Protein AF-A0A521ZJ51-F1 (afdb_monomer_lite)

Structure (mmCIF, N/CA/C/O backbone):
data_AF-A0A521ZJ51-F1
#
_entry.id   AF-A0A521ZJ51-F1
#
loop_
_atom_site.group_PDB
_atom_site.id
_atom_site.type_symbol
_atom_site.label_atom_id
_atom_site.label_alt_id
_atom_site.label_comp_id
_atom_site.label_asym_id
_atom_site.label_entity_id
_atom_site.label_seq_id
_atom_site.pdbx_PDB_ins_code
_atom_site.Cartn_x
_atom_site.Cartn_y
_atom_site.Cartn_z
_atom_site.occupancy
_atom_site.B_iso_or_equiv
_atom_site.auth_seq_id
_atom_site.auth_comp_id
_atom_site.auth_asym_id
_atom_site.auth_atom_id
_atom_site.pdbx_PDB_model_num
ATOM 1 N N . MET A 1 1 ? -13.707 1.791 -11.526 1.00 89.19 1 MET A N 1
ATOM 2 C CA . MET A 1 1 ? -14.368 0.833 -10.618 1.00 89.19 1 MET A CA 1
ATOM 3 C C . MET A 1 1 ? -15.426 1.590 -9.835 1.00 89.19 1 MET A C 1
ATOM 5 O O . MET A 1 1 ? -15.227 2.767 -9.564 1.00 89.19 1 MET A O 1
ATOM 9 N N . ARG A 1 2 ? -16.533 0.935 -9.500 1.00 91.00 2 ARG A N 1
ATOM 10 C CA . ARG A 1 2 ? -17.535 1.429 -8.552 1.00 91.00 2 ARG A CA 1
ATOM 11 C C . ARG A 1 2 ? -17.730 0.320 -7.527 1.00 91.00 2 ARG A C 1
ATOM 13 O O . ARG A 1 2 ? -17.749 -0.844 -7.930 1.00 91.00 2 ARG A O 1
ATOM 20 N N . PHE A 1 3 ? -17.776 0.650 -6.247 1.00 92.56 3 PHE A N 1
ATOM 21 C CA . PHE A 1 3 ? -18.054 -0.318 -5.192 1.00 92.56 3 PHE A CA 1
ATOM 22 C C . PHE A 1 3 ? -18.809 0.363 -4.059 1.00 92.56 3 PHE A C 1
ATOM 24 O O . PHE A 1 3 ? -18.483 1.485 -3.683 1.00 92.56 3 PHE A O 1
ATOM 31 N N . GLU A 1 4 ? -19.809 -0.327 -3.532 1.00 95.06 4 GLU A N 1
ATOM 32 C CA . GLU A 1 4 ? -20.567 0.126 -2.375 1.00 95.06 4 GLU A CA 1
ATOM 33 C C . GLU A 1 4 ? -19.947 -0.449 -1.099 1.00 95.06 4 GLU A C 1
ATOM 35 O O . GLU A 1 4 ? -19.496 -1.599 -1.071 1.00 95.06 4 GLU A O 1
ATOM 40 N N . ILE A 1 5 ? -19.926 0.356 -0.043 1.00 94.00 5 ILE A N 1
ATOM 41 C CA . ILE A 1 5 ? -19.709 -0.086 1.331 1.00 94.00 5 ILE A CA 1
ATOM 42 C C . ILE A 1 5 ? -20.966 0.302 2.095 1.00 94.00 5 ILE A C 1
ATOM 44 O O . ILE A 1 5 ? -21.367 1.465 2.070 1.00 94.00 5 ILE A O 1
ATOM 48 N N . SER A 1 6 ? -21.587 -0.664 2.761 1.00 92.62 6 SER A N 1
ATOM 49 C CA . SER A 1 6 ? -22.772 -0.450 3.581 1.00 92.62 6 SER A CA 1
ATOM 50 C C . SER A 1 6 ? -22.591 -1.088 4.951 1.00 92.62 6 SER A C 1
ATOM 52 O O . SER A 1 6 ? -22.003 -2.162 5.060 1.00 92.62 6 SER A O 1
ATOM 54 N N . GLU A 1 7 ? -23.064 -0.406 5.993 1.00 91.31 7 GLU A N 1
ATOM 55 C CA . GLU A 1 7 ? -22.911 -0.837 7.384 1.00 91.31 7 GLU A CA 1
ATOM 56 C C . GLU A 1 7 ? -24.208 -0.587 8.165 1.00 91.31 7 GLU A C 1
ATOM 58 O O . GLU A 1 7 ? -24.830 0.471 8.034 1.00 91.31 7 GLU A O 1
ATOM 63 N N . ARG A 1 8 ? -24.650 -1.573 8.957 1.00 88.56 8 ARG A N 1
ATOM 64 C CA . ARG A 1 8 ? -25.914 -1.516 9.713 1.00 88.56 8 ARG A CA 1
ATOM 65 C C . ARG A 1 8 ? -25.653 -0.974 11.119 1.00 88.56 8 ARG A C 1
ATOM 67 O O . ARG A 1 8 ? -24.832 -1.517 11.850 1.00 88.56 8 ARG A O 1
ATOM 74 N N . VAL A 1 9 ? -26.418 0.039 11.518 1.00 86.44 9 VAL A N 1
ATOM 75 C CA . VAL A 1 9 ? -26.369 0.657 12.850 1.00 86.44 9 VAL A CA 1
ATOM 76 C C . VAL A 1 9 ? -27.727 0.509 13.530 1.00 86.44 9 VAL A C 1
ATOM 78 O O . VAL A 1 9 ? -28.724 1.087 13.094 1.00 86.44 9 VAL A O 1
ATOM 81 N N . THR A 1 10 ? -27.771 -0.266 14.613 1.00 84.62 10 THR A N 1
ATOM 82 C CA . THR A 1 10 ? -28.973 -0.457 15.439 1.00 84.62 10 THR A CA 1
ATOM 83 C C . THR A 1 10 ? -29.124 0.741 16.376 1.00 84.62 10 THR A C 1
ATOM 85 O O . THR A 1 10 ? -28.522 0.777 17.448 1.00 84.62 10 THR A O 1
ATOM 88 N N . THR A 1 11 ? -29.881 1.760 15.963 1.00 80.00 11 THR A N 1
ATOM 89 C CA . THR A 1 11 ? -30.046 3.005 16.731 1.00 80.00 11 THR A CA 1
ATOM 90 C C . THR A 1 11 ? -31.441 3.609 16.597 1.00 80.00 11 THR A C 1
ATOM 92 O O . THR A 1 11 ? -32.120 3.404 15.592 1.00 80.00 11 THR A O 1
ATOM 95 N N . SER A 1 12 ? -31.839 4.398 17.599 1.00 77.19 12 SER A N 1
ATOM 96 C CA . SER A 1 12 ? -33.038 5.248 17.583 1.00 77.19 12 SER A CA 1
ATOM 97 C C . SER A 1 12 ? -32.728 6.722 17.270 1.00 77.19 12 SER A C 1
ATOM 99 O O . SER A 1 12 ? -33.566 7.591 17.510 1.00 77.19 12 SER A O 1
ATOM 101 N N . ARG A 1 13 ? -31.502 7.024 16.825 1.00 80.56 13 ARG A N 1
ATOM 102 C CA . ARG A 1 13 ? -31.066 8.360 16.387 1.00 80.56 13 ARG A CA 1
ATOM 103 C C . ARG A 1 13 ? -31.552 8.659 14.970 1.00 80.56 13 ARG A C 1
ATOM 105 O O . ARG A 1 13 ? -31.844 7.745 14.205 1.00 80.56 13 ARG A O 1
ATOM 112 N N . SER A 1 14 ? -31.642 9.942 14.635 1.00 85.56 14 SER A N 1
ATOM 113 C CA . SER A 1 14 ? -32.129 10.404 13.335 1.00 85.56 14 SER A CA 1
ATOM 114 C C . SER A 1 14 ? -31.057 10.360 12.242 1.00 85.56 14 SER A C 1
ATOM 116 O O . SER A 1 14 ? -29.867 10.564 12.497 1.00 85.56 14 SER A O 1
ATOM 118 N N . ASP A 1 15 ? -31.503 10.205 10.995 1.00 86.75 15 ASP A N 1
ATOM 119 C CA . ASP A 1 15 ? -30.671 10.181 9.785 1.00 86.75 15 ASP A CA 1
ATOM 120 C C . ASP A 1 15 ? -29.787 11.434 9.686 1.00 86.75 15 ASP A C 1
ATOM 122 O O . ASP A 1 15 ? -28.648 11.373 9.231 1.00 86.75 15 ASP A O 1
ATOM 126 N N . LYS A 1 16 ? -30.290 12.581 10.168 1.00 87.56 16 LYS A N 1
ATOM 127 C CA . LYS A 1 16 ? -29.569 13.860 10.184 1.00 87.56 16 LYS A CA 1
ATOM 128 C C . LYS A 1 16 ? -28.440 13.894 11.221 1.00 87.56 16 LYS A C 1
ATOM 130 O O . LYS A 1 16 ? -27.394 14.469 10.933 1.00 87.56 16 LYS A O 1
ATOM 135 N N . GLU A 1 17 ? -28.627 13.293 12.398 1.00 88.12 17 GLU A N 1
ATOM 136 C CA . GLU A 1 17 ? -27.554 13.151 13.396 1.00 88.12 17 GLU A CA 1
ATOM 137 C C . GLU A 1 17 ? -26.464 12.202 12.877 1.00 88.12 17 GLU A C 1
ATOM 139 O O . GLU A 1 17 ? -25.283 12.548 12.915 1.00 88.12 17 GLU A O 1
ATOM 144 N N . LEU A 1 18 ? -26.856 11.048 12.321 1.00 90.12 18 LEU A N 1
ATOM 145 C CA . LEU A 1 18 ? -25.925 10.070 11.748 1.00 90.12 18 LEU A CA 1
ATOM 146 C C . LEU A 1 18 ? -25.156 10.621 10.539 1.00 90.12 18 LEU A C 1
ATOM 148 O O . LEU A 1 18 ? -23.943 10.429 10.450 1.00 90.12 18 LEU A O 1
ATOM 152 N N . LEU A 1 19 ? -25.822 11.340 9.628 1.00 91.62 19 LEU A N 1
ATOM 153 C CA . LEU A 1 19 ? -25.171 11.965 8.474 1.00 91.62 19 LEU A CA 1
ATOM 154 C C . LEU A 1 19 ? -24.190 13.069 8.902 1.00 91.62 19 LEU A C 1
ATOM 156 O O . LEU A 1 19 ? -23.110 13.172 8.325 1.00 91.62 19 LEU A O 1
ATOM 160 N N . ALA A 1 20 ? -24.521 13.856 9.932 1.00 91.69 20 ALA A N 1
ATOM 161 C CA . ALA A 1 20 ? -23.621 14.874 10.477 1.00 91.69 20 ALA A CA 1
ATOM 162 C C . ALA A 1 20 ? -22.395 14.254 11.175 1.00 91.69 20 ALA A C 1
ATOM 164 O O . ALA A 1 20 ? -21.270 14.706 10.954 1.00 91.69 20 ALA A O 1
ATOM 165 N N . ALA A 1 21 ? -22.588 13.185 11.958 1.00 91.38 21 ALA A N 1
ATOM 166 C CA . ALA A 1 21 ? -21.492 12.434 12.571 1.00 91.38 21 ALA A CA 1
ATOM 167 C C . ALA A 1 21 ? -20.578 11.806 11.504 1.00 91.38 21 ALA A C 1
ATOM 169 O O . ALA A 1 21 ? -19.354 11.936 11.575 1.00 91.38 21 ALA A O 1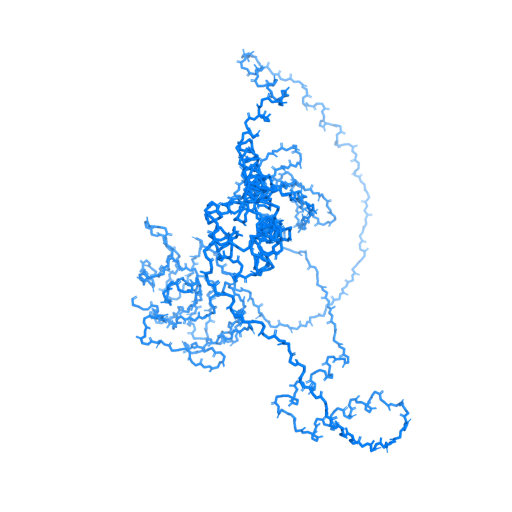
ATOM 170 N N . LEU A 1 22 ? -21.161 11.210 10.456 1.00 93.94 22 LEU A N 1
ATOM 171 C CA . LEU A 1 22 ? -20.422 10.730 9.289 1.00 93.94 22 LEU A CA 1
ATOM 172 C C . LEU A 1 22 ? -19.633 11.856 8.616 1.00 93.94 22 LEU A C 1
ATOM 174 O O . LEU A 1 22 ? -18.434 11.692 8.398 1.00 93.94 22 LEU A O 1
ATOM 178 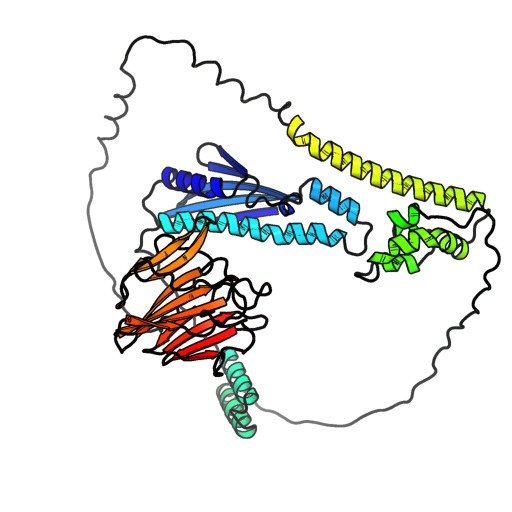N N . GLN A 1 23 ? -20.254 13.005 8.342 1.00 94.31 23 GLN A N 1
ATOM 179 C CA . GLN A 1 23 ? -19.578 14.142 7.713 1.00 94.31 23 GLN A CA 1
ATOM 180 C C . GLN A 1 23 ? -18.359 14.590 8.539 1.00 94.31 23 GLN A C 1
ATOM 182 O O . GLN A 1 23 ? -17.272 14.758 7.984 1.00 94.31 23 GLN A O 1
ATOM 187 N N . ALA A 1 24 ? -18.501 14.675 9.865 1.00 92.31 24 ALA A N 1
ATOM 188 C CA . ALA A 1 24 ? -17.418 15.026 10.781 1.00 92.31 24 ALA A CA 1
ATOM 189 C C . ALA A 1 24 ? -16.298 13.966 10.866 1.00 92.31 24 ALA A C 1
ATOM 191 O O . ALA A 1 24 ? -15.143 14.319 11.107 1.00 92.31 24 ALA A O 1
ATOM 192 N N . GLN A 1 25 ? -16.584 12.672 10.660 1.00 93.75 25 GLN A N 1
ATOM 193 C CA . GLN A 1 25 ? -15.531 11.649 10.547 1.00 93.75 25 GLN A CA 1
ATOM 194 C C . GLN A 1 25 ? -14.840 11.687 9.175 1.00 93.75 25 GLN A C 1
ATOM 196 O O . GLN A 1 25 ? -13.620 11.547 9.109 1.00 93.75 25 GLN A O 1
ATOM 201 N N . PHE A 1 26 ? -15.584 11.906 8.087 1.00 94.69 26 PHE A N 1
ATOM 202 C CA . PHE A 1 26 ? -15.034 11.978 6.729 1.00 94.69 26 PHE A CA 1
ATOM 203 C C . PHE A 1 26 ? -14.160 13.223 6.510 1.00 94.69 26 PHE A C 1
ATOM 205 O O . PHE A 1 26 ? -13.130 13.126 5.848 1.00 94.69 26 PHE A O 1
ATOM 212 N N . GLN A 1 27 ? -14.488 14.362 7.133 1.00 94.75 27 GLN A N 1
ATOM 213 C CA . GLN A 1 27 ? -13.670 15.589 7.109 1.00 94.75 27 GLN A CA 1
ATOM 214 C C . GLN A 1 27 ? -12.248 15.410 7.674 1.00 94.75 27 GLN A C 1
ATOM 216 O O . GLN A 1 27 ? -11.383 16.242 7.414 1.00 94.75 27 GLN A O 1
ATOM 221 N N . LYS A 1 28 ? -11.985 14.334 8.429 1.00 91.88 28 LYS A N 1
ATOM 222 C CA . LYS A 1 28 ? -10.656 14.017 8.980 1.00 91.88 28 LYS A CA 1
ATOM 223 C C . LYS A 1 28 ? -9.761 13.252 8.000 1.00 91.88 28 LYS A C 1
ATOM 225 O O . LYS A 1 28 ? -8.554 13.215 8.209 1.00 91.88 28 LYS A O 1
ATOM 230 N N . VAL A 1 29 ? -10.345 12.614 6.980 1.00 90.69 29 VAL A N 1
ATOM 231 C CA . VAL A 1 29 ? -9.653 11.667 6.080 1.00 90.69 29 VAL A CA 1
ATOM 232 C C . VAL A 1 29 ? -9.800 12.002 4.593 1.00 90.69 29 VAL A C 1
ATOM 234 O O . VAL A 1 29 ? -8.996 11.538 3.789 1.00 90.69 29 VAL A O 1
ATOM 237 N N . ALA A 1 30 ? -10.800 12.794 4.199 1.00 91.62 30 ALA A N 1
ATOM 238 C CA . ALA A 1 30 ? -11.015 13.245 2.824 1.00 91.62 30 ALA A CA 1
ATOM 239 C C . ALA A 1 30 ? -10.546 14.692 2.618 1.00 91.62 30 ALA A C 1
ATOM 241 O O . ALA A 1 30 ? -10.619 15.520 3.524 1.00 91.62 30 ALA A O 1
ATOM 242 N N . ARG A 1 31 ? -10.091 15.014 1.401 1.00 90.31 31 ARG A N 1
ATOM 243 C CA . ARG A 1 31 ? -9.578 16.349 1.058 1.00 90.31 31 ARG A CA 1
ATOM 244 C C . ARG A 1 31 ? -10.679 17.393 0.825 1.00 90.31 31 ARG A C 1
ATOM 246 O O . ARG A 1 31 ? -10.440 18.572 1.072 1.00 90.31 31 ARG A O 1
ATOM 253 N N . SER A 1 32 ? -11.848 16.981 0.337 1.00 91.75 32 SER A N 1
ATOM 254 C CA . SER A 1 32 ? -13.081 17.785 0.365 1.00 91.75 32 SER A CA 1
ATOM 255 C C . SER A 1 32 ? -14.246 16.925 0.843 1.00 91.75 32 SER A C 1
ATOM 257 O O . SER A 1 32 ? -14.231 15.702 0.664 1.00 91.75 32 SER A O 1
ATOM 259 N N . VAL A 1 33 ? -15.232 17.565 1.474 1.00 93.88 33 VAL A N 1
ATOM 260 C CA . VAL A 1 33 ? -16.474 16.932 1.926 1.00 93.88 33 VAL A CA 1
ATOM 261 C C . VAL A 1 33 ? -17.621 17.910 1.701 1.00 93.88 33 VAL A C 1
ATOM 263 O O . VAL A 1 33 ? -17.856 18.808 2.509 1.00 93.88 33 VAL A O 1
ATOM 266 N N . ASP A 1 34 ? -18.308 17.722 0.583 1.00 91.00 34 ASP A N 1
ATOM 267 C CA . ASP A 1 34 ? -19.233 18.683 -0.009 1.00 91.00 34 ASP A CA 1
ATOM 268 C C . ASP A 1 34 ? -20.684 18.198 0.208 1.00 91.00 34 ASP A C 1
ATOM 270 O O . ASP A 1 34 ? -21.031 17.075 -0.165 1.00 91.00 34 ASP A O 1
ATOM 274 N N . THR A 1 35 ? -21.536 18.987 0.877 1.00 90.50 35 THR A N 1
ATOM 275 C CA . THR A 1 35 ? -22.903 18.558 1.248 1.00 90.50 35 THR A CA 1
ATOM 276 C C . THR A 1 35 ? -23.888 18.725 0.087 1.00 90.50 35 THR A C 1
ATOM 278 O O . THR A 1 35 ? -24.101 19.830 -0.400 1.00 90.50 35 THR A O 1
ATOM 281 N N . GLU A 1 36 ? -24.577 17.647 -0.290 1.00 87.25 36 GLU A N 1
ATOM 282 C CA . GLU A 1 36 ? -25.593 17.602 -1.351 1.00 87.25 36 GLU A CA 1
ATOM 283 C C . GLU A 1 36 ? -26.985 17.280 -0.755 1.00 87.25 36 GLU A C 1
ATOM 285 O O . GLU A 1 36 ? -27.613 16.262 -1.057 1.00 87.25 36 GLU A O 1
ATOM 290 N N . GLY A 1 37 ? -27.485 18.125 0.151 1.00 82.56 37 GLY A N 1
ATOM 291 C CA . GLY A 1 37 ? -28.788 17.925 0.802 1.00 82.56 37 GLY A CA 1
ATOM 292 C C . GLY A 1 37 ? -28.775 16.810 1.858 1.00 82.56 37 GLY A C 1
ATOM 293 O O . GLY A 1 37 ? -28.241 17.005 2.945 1.00 82.56 37 GLY A O 1
ATOM 294 N N . GLN A 1 38 ? -29.391 15.655 1.568 1.00 86.12 38 GLN A N 1
ATOM 295 C CA . GLN A 1 38 ? -29.453 14.486 2.477 1.00 86.12 38 GLN A CA 1
ATOM 296 C C . GLN A 1 38 ? -28.302 13.478 2.276 1.00 86.12 38 GLN A C 1
ATOM 298 O O . GLN A 1 38 ? -28.344 12.353 2.773 1.00 86.12 38 GLN A O 1
ATOM 303 N N . ARG A 1 39 ? -27.265 13.871 1.536 1.00 92.06 39 ARG A N 1
ATOM 304 C CA . ARG A 1 39 ? -26.033 13.105 1.319 1.00 92.06 39 ARG A CA 1
ATOM 305 C C . ARG A 1 39 ? -24.844 14.062 1.306 1.00 92.06 39 ARG A C 1
ATOM 307 O O . ARG A 1 39 ? -25.030 15.269 1.158 1.00 92.06 39 ARG A O 1
ATOM 314 N N . PHE A 1 40 ? -23.628 13.545 1.405 1.00 94.81 40 PHE A N 1
ATOM 315 C CA . PHE A 1 40 ? -22.422 14.327 1.131 1.00 94.81 40 PHE A CA 1
ATOM 316 C C . PHE A 1 40 ? -21.465 13.565 0.220 1.00 94.81 40 PHE A C 1
ATOM 318 O O . PHE A 1 40 ? -21.451 12.334 0.180 1.00 94.81 40 PHE A O 1
ATOM 325 N N . LYS A 1 41 ? -20.652 14.313 -0.516 1.00 95.94 41 LYS A N 1
ATOM 326 C CA . LYS A 1 41 ? -19.616 13.800 -1.400 1.00 95.94 41 LYS A CA 1
ATOM 327 C C . LYS A 1 41 ? -18.253 14.024 -0.756 1.00 95.94 41 LYS A C 1
ATOM 329 O O . LYS A 1 41 ? -17.817 15.159 -0.611 1.00 95.94 41 LYS A O 1
ATOM 334 N N . ALA A 1 42 ? -17.570 12.948 -0.387 1.00 94.38 42 ALA A N 1
ATOM 335 C CA . ALA A 1 42 ? -16.197 13.000 0.099 1.00 94.38 42 ALA A CA 1
ATOM 336 C C . ALA A 1 42 ? -15.217 12.653 -1.030 1.00 94.38 42 ALA A C 1
ATOM 338 O O . ALA A 1 42 ? -15.373 11.621 -1.686 1.00 94.38 42 ALA A O 1
ATOM 339 N N . SER A 1 43 ? -14.205 13.492 -1.256 1.00 92.06 43 SER A N 1
ATOM 340 C CA . SER A 1 43 ? -13.268 13.344 -2.381 1.00 92.06 43 SER A CA 1
ATOM 341 C C . SER A 1 43 ? -11.815 13.235 -1.914 1.00 92.06 43 SER A C 1
ATOM 343 O O . SER A 1 43 ? -11.380 13.991 -1.044 1.00 92.06 43 SER A O 1
ATOM 345 N N . ALA A 1 44 ? -11.050 12.336 -2.543 1.00 89.25 44 ALA A N 1
ATOM 346 C CA . ALA A 1 44 ? -9.654 12.029 -2.212 1.00 89.25 44 ALA A CA 1
ATOM 347 C C . ALA A 1 44 ? -9.464 11.685 -0.719 1.00 89.25 44 ALA A C 1
ATOM 349 O O . ALA A 1 44 ? -8.857 12.434 0.049 1.00 89.25 44 ALA A O 1
ATOM 350 N N . LEU A 1 45 ? -10.017 10.536 -0.339 1.00 88.94 45 LEU A N 1
ATOM 351 C CA . LEU A 1 45 ? -9.870 9.867 0.955 1.00 88.94 45 LEU A CA 1
ATOM 352 C C . LEU A 1 45 ? -8.432 9.364 1.109 1.00 88.94 45 LEU A C 1
ATOM 354 O O . LEU A 1 45 ? -7.898 8.812 0.152 1.00 88.94 45 LEU A O 1
ATOM 358 N N . GLU A 1 46 ? -7.805 9.519 2.276 1.00 87.25 46 GLU A N 1
ATOM 359 C CA . GLU A 1 46 ? -6.417 9.106 2.563 1.00 87.25 46 GLU A CA 1
ATOM 360 C C . GLU A 1 46 ? -5.435 9.525 1.446 1.00 87.25 46 GLU A C 1
ATOM 362 O O . GLU A 1 46 ? -4.773 8.714 0.776 1.00 87.25 46 GLU A O 1
ATOM 367 N N . ALA A 1 47 ? -5.424 10.831 1.165 1.00 79.56 47 ALA A N 1
ATOM 368 C CA . ALA A 1 47 ? -4.662 11.444 0.083 1.00 79.56 47 ALA A CA 1
ATOM 369 C C . ALA A 1 47 ? -3.178 11.635 0.450 1.00 79.56 47 ALA A C 1
ATOM 371 O O . ALA A 1 47 ? -2.781 12.655 1.008 1.00 79.56 47 ALA A O 1
ATOM 372 N N . SER A 1 48 ? -2.340 10.670 0.069 1.00 77.12 48 SER A N 1
ATOM 373 C CA . SER A 1 48 ? -0.878 10.731 0.200 1.00 77.12 48 SER A CA 1
ATOM 374 C C . SER A 1 48 ? -0.195 11.095 -1.127 1.00 77.12 48 SER A C 1
ATOM 376 O O . SER A 1 48 ? -0.840 11.185 -2.175 1.00 77.12 48 SER A O 1
ATOM 378 N N . PHE A 1 49 ? 1.139 11.216 -1.121 1.00 61.88 49 PHE A N 1
ATOM 379 C CA . PHE A 1 49 ? 1.950 11.308 -2.347 1.00 61.88 49 PHE A CA 1
ATOM 380 C C . PHE A 1 49 ? 1.653 10.165 -3.340 1.00 61.88 49 PHE A C 1
ATOM 382 O O . PHE A 1 49 ? 1.638 10.376 -4.553 1.00 61.88 49 PHE A O 1
ATOM 389 N N . GLY A 1 50 ? 1.346 8.964 -2.833 1.00 64.19 50 GLY A N 1
ATOM 390 C CA . GLY A 1 50 ? 0.978 7.815 -3.658 1.00 64.19 50 GLY A CA 1
ATOM 391 C C . GLY A 1 50 ? -0.376 7.961 -4.359 1.00 64.19 50 GLY A C 1
ATOM 392 O O . GLY A 1 50 ? -0.555 7.445 -5.466 1.00 64.19 50 GLY A O 1
ATOM 393 N N . SER A 1 51 ? -1.314 8.703 -3.761 1.00 79.25 51 SER A N 1
ATOM 394 C CA . SER A 1 51 ? -2.690 8.858 -4.258 1.00 79.25 51 SER A CA 1
ATOM 395 C C . SER A 1 51 ? -2.783 9.618 -5.591 1.00 79.25 51 SER A C 1
ATOM 397 O O . SER A 1 51 ? -3.849 9.656 -6.199 1.00 79.25 51 SER A O 1
ATOM 399 N N . ILE A 1 52 ? -1.666 10.140 -6.117 1.00 83.12 52 ILE A N 1
ATOM 400 C CA . ILE A 1 52 ? -1.582 10.759 -7.449 1.00 83.12 52 ILE A CA 1
ATOM 401 C C . ILE A 1 52 ? -2.097 9.850 -8.582 1.00 83.12 52 ILE A C 1
ATOM 403 O O . ILE A 1 52 ? -2.594 10.363 -9.583 1.00 83.12 52 ILE A O 1
ATOM 407 N N . ASN A 1 53 ? -2.049 8.519 -8.434 1.00 84.81 53 ASN A N 1
ATOM 408 C CA . ASN A 1 53 ? -2.537 7.561 -9.440 1.00 84.81 53 ASN A CA 1
ATOM 409 C C . ASN A 1 53 ? -4.066 7.339 -9.435 1.00 84.81 53 ASN A C 1
ATOM 411 O O . ASN A 1 53 ? -4.583 6.667 -10.331 1.00 84.81 53 ASN A O 1
ATOM 415 N N . ARG A 1 54 ? -4.819 7.898 -8.482 1.00 91.62 54 ARG A N 1
ATOM 416 C CA . ARG A 1 54 ? -6.276 7.708 -8.393 1.00 91.62 54 ARG A CA 1
ATOM 417 C C . ARG A 1 54 ? -7.050 9.027 -8.386 1.00 91.62 54 ARG A C 1
ATOM 419 O O . ARG A 1 54 ? -6.516 10.089 -8.083 1.00 91.62 54 ARG A O 1
ATOM 426 N N . LYS A 1 55 ? -8.328 8.946 -8.748 1.00 91.69 55 LYS A N 1
ATOM 427 C CA . LYS A 1 55 ? -9.383 9.837 -8.262 1.00 91.69 55 LYS A CA 1
ATOM 428 C C . LYS A 1 55 ? -10.427 8.945 -7.596 1.00 91.69 55 LYS A C 1
ATOM 430 O O . LYS A 1 55 ? -10.908 7.996 -8.218 1.00 91.69 55 LYS A O 1
ATOM 435 N N . ASP A 1 56 ? -10.755 9.250 -6.354 1.00 94.00 56 ASP A N 1
ATOM 436 C CA . ASP A 1 56 ? -11.769 8.561 -5.568 1.00 94.00 56 ASP A CA 1
ATOM 437 C C . ASP A 1 56 ? -12.769 9.577 -5.011 1.00 94.00 56 ASP A C 1
ATOM 439 O O . ASP A 1 56 ? -12.395 10.646 -4.525 1.00 94.00 56 ASP A O 1
ATOM 443 N N . GLU A 1 57 ? -14.047 9.250 -5.174 1.00 94.12 57 GLU A N 1
ATOM 444 C CA . GLU A 1 57 ? -15.199 10.068 -4.804 1.00 94.12 57 GLU A CA 1
ATOM 445 C C . GLU A 1 57 ? -16.218 9.128 -4.147 1.00 94.12 57 GLU A C 1
ATOM 447 O O . GLU A 1 57 ? -16.731 8.225 -4.810 1.00 94.12 57 GLU A O 1
ATOM 452 N N . ALA A 1 58 ? -16.478 9.296 -2.850 1.00 95.62 58 ALA A N 1
ATOM 453 C CA . ALA A 1 58 ? -17.466 8.527 -2.099 1.00 95.62 58 ALA A CA 1
ATOM 454 C C . ALA A 1 58 ? -18.723 9.371 -1.875 1.00 95.62 58 ALA A C 1
ATOM 456 O O . ALA A 1 58 ? -18.665 10.420 -1.230 1.00 95.62 58 ALA A O 1
ATOM 457 N N . LEU A 1 59 ? -19.858 8.906 -2.396 1.00 95.88 59 LEU A N 1
ATOM 458 C CA . LEU A 1 59 ? -21.161 9.506 -2.139 1.00 95.88 59 LEU A CA 1
ATOM 459 C C . LEU A 1 59 ? -21.787 8.816 -0.925 1.00 95.88 59 LEU A C 1
ATOM 461 O O . LEU A 1 59 ? -22.187 7.654 -1.007 1.00 95.88 59 LEU A O 1
ATOM 465 N N . VAL A 1 60 ? -21.826 9.526 0.201 1.00 95.94 60 VAL A N 1
ATOM 466 C CA . VAL A 1 60 ? -22.222 8.996 1.508 1.00 95.94 60 VAL A CA 1
ATOM 467 C C . VAL A 1 60 ? -23.619 9.477 1.872 1.00 95.94 60 VAL A C 1
ATOM 469 O O . VAL A 1 60 ? -23.902 10.676 1.856 1.00 95.94 60 VAL A O 1
ATOM 472 N N . TYR A 1 61 ? -24.489 8.535 2.213 1.00 93.94 61 TYR A N 1
ATOM 473 C CA . TYR A 1 61 ? -25.867 8.779 2.616 1.00 93.94 61 TYR A CA 1
ATOM 474 C C . TYR A 1 61 ? -26.315 7.757 3.664 1.00 93.94 61 TYR A C 1
ATOM 476 O O . TYR A 1 61 ? -25.643 6.754 3.914 1.00 93.94 61 TYR A O 1
ATOM 484 N N . VAL A 1 62 ? -27.455 8.025 4.295 1.00 94.25 62 VAL A N 1
ATOM 485 C CA . VAL A 1 62 ? -28.077 7.131 5.276 1.00 94.25 62 VAL A CA 1
ATOM 486 C C . VAL A 1 62 ? -29.439 6.691 4.741 1.00 94.25 62 VAL A C 1
ATOM 488 O O . VAL A 1 62 ? -30.087 7.431 3.999 1.00 94.25 62 VAL A O 1
ATOM 491 N N . LYS A 1 63 ? -29.845 5.458 5.051 1.00 90.31 63 LYS A N 1
ATOM 492 C CA . LYS A 1 63 ? -31.117 4.874 4.615 1.00 90.31 63 LYS A CA 1
ATOM 493 C C . LYS A 1 63 ? -31.796 4.132 5.777 1.00 90.31 63 LYS A C 1
ATOM 495 O O . LYS A 1 63 ? -31.162 3.245 6.353 1.00 90.31 63 LYS A O 1
ATOM 500 N N . PRO A 1 64 ? -33.073 4.403 6.097 1.00 86.38 64 PRO A N 1
ATOM 501 C CA . PRO A 1 64 ? -33.794 3.663 7.130 1.00 86.38 64 PRO A CA 1
ATOM 502 C C . PRO A 1 64 ? -34.046 2.207 6.707 1.00 86.38 64 PRO A C 1
ATOM 504 O O . PRO A 1 64 ? -34.313 1.920 5.535 1.00 86.38 64 PRO A O 1
ATOM 507 N N . ILE A 1 65 ? -33.960 1.287 7.670 1.00 85.62 65 ILE A N 1
ATOM 508 C CA . ILE A 1 65 ? -34.158 -0.161 7.498 1.00 85.62 65 ILE A CA 1
ATOM 509 C C . ILE A 1 65 ? -34.814 -0.768 8.749 1.00 85.62 65 ILE A C 1
ATOM 511 O O . ILE A 1 65 ? -34.823 -0.171 9.823 1.00 85.62 65 ILE A O 1
ATOM 515 N N . GLU A 1 66 ? -35.353 -1.982 8.642 1.00 76.94 66 GLU A N 1
ATOM 516 C CA . GLU A 1 66 ? -35.947 -2.674 9.793 1.00 76.94 66 GLU A CA 1
ATOM 517 C C . GLU A 1 66 ? -34.920 -2.873 10.919 1.00 76.94 66 GLU A C 1
ATOM 519 O O . GLU A 1 66 ? -33.885 -3.521 10.728 1.00 76.94 66 GLU A O 1
ATOM 524 N N . GLY A 1 67 ? -35.207 -2.301 12.092 1.00 71.88 67 GLY A N 1
ATOM 525 C CA . GLY A 1 67 ? -34.358 -2.370 13.284 1.00 71.88 67 GLY A CA 1
ATOM 526 C C . GLY A 1 67 ? -33.182 -1.384 13.332 1.00 71.88 67 GLY A C 1
ATOM 527 O O . GLY A 1 67 ? -32.313 -1.556 14.182 1.00 71.88 67 GLY A O 1
ATOM 528 N N . GLY A 1 68 ? -33.105 -0.377 12.454 1.00 83.62 68 GLY A N 1
ATOM 529 C CA . GLY A 1 68 ? -32.062 0.651 12.548 1.00 83.62 68 GLY A CA 1
ATOM 530 C C . GLY A 1 68 ? -31.859 1.465 11.274 1.00 83.62 68 GLY A C 1
ATOM 531 O O . GLY A 1 68 ? -32.791 1.709 10.509 1.00 83.62 68 GLY A O 1
ATOM 532 N N . GLN A 1 69 ? -30.618 1.882 11.033 1.00 86.69 69 GLN A N 1
ATOM 533 C CA . GLN A 1 69 ? -30.234 2.638 9.842 1.00 86.69 69 GLN A CA 1
ATOM 534 C C . GLN A 1 69 ? -29.071 1.958 9.112 1.00 86.69 69 GLN A C 1
ATOM 536 O O . GLN A 1 69 ? -28.224 1.305 9.725 1.00 86.69 69 GLN A O 1
ATOM 541 N N . LEU A 1 70 ? -29.048 2.087 7.788 1.00 91.12 70 LEU A N 1
ATOM 542 C CA . LEU A 1 70 ? -27.973 1.622 6.922 1.00 91.12 70 LEU A CA 1
ATOM 543 C C . LEU A 1 70 ? -27.154 2.835 6.485 1.00 91.12 70 LEU A C 1
ATOM 545 O O . LEU A 1 70 ? -27.660 3.702 5.770 1.00 91.12 70 LEU A O 1
ATOM 549 N N . LEU A 1 71 ? -25.895 2.891 6.904 1.00 94.38 71 LEU A N 1
ATOM 550 C CA . LEU A 1 71 ? -24.929 3.845 6.369 1.00 94.38 71 LEU A CA 1
ATOM 551 C C . LEU A 1 71 ? -24.472 3.299 5.014 1.00 94.38 71 LEU A C 1
ATOM 553 O O . LEU A 1 71 ? -24.139 2.116 4.933 1.00 94.38 71 LEU A O 1
ATOM 557 N N . VAL A 1 72 ? -24.468 4.110 3.955 1.00 93.38 72 VAL A N 1
ATOM 558 C CA . VAL A 1 72 ? -24.079 3.669 2.605 1.00 93.38 72 VAL A CA 1
ATOM 559 C C . VAL A 1 72 ? -23.116 4.664 1.970 1.00 93.38 72 VAL A C 1
ATOM 561 O O . VAL A 1 72 ? -23.359 5.867 1.962 1.00 93.38 72 VAL A O 1
ATOM 564 N N . ALA A 1 73 ? -22.010 4.152 1.436 1.00 95.94 73 ALA A N 1
ATOM 565 C CA . ALA A 1 73 ? -21.008 4.899 0.692 1.00 95.94 73 ALA A CA 1
ATOM 566 C C . ALA A 1 73 ? -20.791 4.236 -0.672 1.00 95.94 73 ALA A C 1
ATOM 568 O O . ALA A 1 73 ? -20.201 3.158 -0.769 1.00 95.94 73 ALA A O 1
ATOM 569 N N . ASP A 1 74 ? -21.255 4.895 -1.729 1.00 94.06 74 ASP A N 1
ATOM 570 C CA . ASP A 1 74 ? -21.020 4.484 -3.113 1.00 94.06 74 ASP A CA 1
ATOM 571 C C . ASP A 1 74 ? -19.733 5.143 -3.624 1.00 94.06 74 ASP A C 1
ATOM 573 O O . ASP A 1 74 ? -19.661 6.366 -3.771 1.00 94.06 74 ASP A O 1
ATOM 577 N N . VAL A 1 75 ? -18.688 4.340 -3.837 1.00 95.31 75 VAL A N 1
ATOM 578 C CA . VAL A 1 75 ? -17.332 4.819 -4.120 1.00 95.31 75 VAL A CA 1
ATOM 579 C C . VAL A 1 75 ? -17.001 4.684 -5.603 1.00 95.31 75 VAL A C 1
ATOM 581 O O . VAL A 1 75 ? -16.749 3.587 -6.119 1.00 95.31 75 VAL A O 1
ATOM 584 N N . LEU A 1 76 ? -16.917 5.821 -6.294 1.00 93.50 76 LEU A N 1
ATOM 585 C CA . LEU A 1 76 ? -16.411 5.921 -7.658 1.00 93.50 76 LEU A CA 1
ATOM 586 C C . LEU A 1 76 ? -14.879 6.036 -7.639 1.00 93.50 76 LEU A C 1
ATOM 588 O O . LEU A 1 76 ? -14.313 7.112 -7.462 1.00 93.50 76 LEU A O 1
ATOM 592 N N . TYR A 1 77 ? -14.203 4.911 -7.860 1.00 93.88 77 TYR A N 1
ATOM 593 C CA . TYR A 1 77 ? -12.743 4.800 -7.868 1.00 93.88 77 TYR A CA 1
ATOM 594 C C . TYR A 1 77 ? -12.229 4.673 -9.309 1.00 93.88 77 TYR A C 1
ATOM 596 O O . TYR A 1 77 ? -12.389 3.625 -9.952 1.00 93.88 77 TYR A O 1
ATOM 604 N N . ARG A 1 78 ? -11.642 5.745 -9.849 1.00 93.62 78 ARG A N 1
ATOM 605 C CA . ARG A 1 78 ? -11.204 5.854 -11.254 1.00 93.62 78 ARG A CA 1
ATOM 606 C C . ARG A 1 78 ? -9.704 6.179 -11.365 1.00 93.62 78 ARG A C 1
ATOM 608 O O . ARG A 1 78 ? -9.170 6.856 -10.486 1.00 93.62 78 ARG A O 1
ATOM 615 N N . PRO A 1 79 ? -8.993 5.726 -12.417 1.00 92.19 79 PRO A N 1
ATOM 616 C CA . PRO A 1 79 ? -7.587 6.076 -12.584 1.00 92.19 79 PRO A CA 1
ATOM 617 C C . PRO A 1 79 ? -7.454 7.570 -12.885 1.00 92.19 79 PRO A C 1
ATOM 619 O O . PRO A 1 79 ? -8.279 8.139 -13.605 1.00 92.19 79 PRO A O 1
ATOM 622 N N . SER A 1 80 ? -6.430 8.216 -12.332 1.00 89.31 80 SER A N 1
ATOM 623 C CA . SER A 1 80 ? -6.172 9.634 -12.600 1.00 89.31 80 SER A CA 1
ATOM 624 C C . SER A 1 80 ? -5.545 9.849 -13.986 1.00 89.31 80 SER A C 1
ATOM 626 O O . SER A 1 80 ? -5.064 8.913 -14.628 1.00 89.31 80 SER A O 1
ATOM 628 N N . MET A 1 81 ? -5.454 11.107 -14.434 1.00 86.50 81 MET A N 1
ATOM 629 C CA . MET A 1 81 ? -4.637 11.438 -15.611 1.00 86.50 81 MET A CA 1
ATOM 630 C C . MET A 1 81 ? -3.162 11.066 -15.404 1.00 86.50 81 MET A C 1
ATOM 632 O O . MET A 1 81 ? -2.523 10.578 -16.332 1.00 86.50 81 MET A O 1
ATOM 636 N N . ALA A 1 82 ? -2.632 11.230 -14.186 1.00 83.12 82 ALA A N 1
ATOM 637 C CA . ALA A 1 82 ? -1.262 10.849 -13.854 1.00 83.12 82 ALA A CA 1
ATOM 638 C C . ALA A 1 82 ? -1.034 9.329 -13.927 1.00 83.12 82 ALA A C 1
ATOM 640 O O . ALA A 1 82 ? 0.021 8.918 -14.398 1.00 83.12 82 ALA A O 1
ATOM 641 N N . PHE A 1 83 ? -2.022 8.494 -13.581 1.00 89.88 83 PHE A N 1
ATOM 642 C CA . PHE A 1 83 ? -1.944 7.050 -13.829 1.00 89.88 83 PHE A CA 1
ATOM 643 C C . PHE A 1 83 ? -1.778 6.743 -15.318 1.00 89.88 83 PHE A C 1
ATOM 645 O O . PHE A 1 83 ? -0.864 6.008 -15.679 1.00 89.88 83 PHE A O 1
ATOM 652 N N . TRP A 1 84 ? -2.614 7.324 -16.186 1.00 88.38 84 TRP A N 1
ATOM 653 C CA . TRP A 1 84 ? -2.542 7.068 -17.630 1.00 88.38 84 TRP A CA 1
ATOM 654 C C . TRP A 1 84 ? -1.229 7.569 -18.236 1.00 88.38 84 TRP A C 1
ATOM 656 O O . TRP A 1 84 ? -0.619 6.875 -19.043 1.00 88.38 84 TRP A O 1
ATOM 666 N N . ILE A 1 85 ? -0.749 8.729 -17.786 1.00 81.56 85 ILE A N 1
ATOM 667 C CA . ILE A 1 85 ? 0.574 9.273 -18.115 1.00 81.56 85 ILE A CA 1
ATOM 668 C C . ILE A 1 85 ? 1.695 8.311 -17.703 1.00 81.56 85 ILE A C 1
ATOM 670 O O . ILE A 1 85 ? 2.545 7.974 -18.525 1.00 81.56 85 ILE A O 1
ATOM 674 N N . ILE A 1 86 ? 1.722 7.873 -16.440 1.00 83.38 86 ILE A N 1
ATOM 675 C CA . ILE A 1 86 ? 2.795 7.019 -15.912 1.00 83.38 86 ILE A CA 1
ATOM 676 C C . ILE A 1 86 ? 2.747 5.652 -16.595 1.00 83.38 86 ILE A C 1
ATOM 678 O O . ILE A 1 86 ? 3.793 5.133 -16.978 1.00 83.38 86 ILE A O 1
ATOM 682 N N . LEU A 1 87 ? 1.552 5.106 -16.834 1.00 86.31 87 LEU A N 1
ATOM 683 C CA . LEU A 1 87 ? 1.345 3.891 -17.617 1.00 86.31 87 LEU A CA 1
ATOM 684 C C . LEU A 1 87 ? 1.880 4.042 -19.049 1.00 86.31 87 LEU A C 1
ATOM 686 O O . LEU A 1 87 ? 2.597 3.161 -19.500 1.00 86.31 87 LEU A O 1
ATOM 690 N N . LEU A 1 88 ? 1.626 5.158 -19.742 1.00 82.31 88 LEU A N 1
ATOM 691 C CA . LEU A 1 88 ? 2.166 5.408 -21.087 1.00 82.31 88 LEU A CA 1
ATOM 692 C C . LEU A 1 88 ? 3.697 5.550 -21.093 1.00 82.31 88 LEU A C 1
ATOM 694 O O . LEU A 1 88 ? 4.361 4.939 -21.925 1.00 82.31 88 LEU A O 1
ATOM 698 N N . ILE A 1 89 ? 4.270 6.298 -20.146 1.00 76.94 89 ILE A N 1
ATOM 699 C CA . ILE A 1 89 ? 5.730 6.471 -20.015 1.00 76.94 89 ILE A CA 1
ATOM 700 C C . ILE A 1 89 ? 6.424 5.138 -19.693 1.00 76.94 89 ILE A C 1
ATOM 702 O O . ILE A 1 89 ? 7.547 4.900 -20.136 1.00 76.94 89 ILE A O 1
ATOM 706 N N . THR A 1 90 ? 5.762 4.253 -18.943 1.00 77.69 90 THR A N 1
ATOM 707 C CA . THR A 1 90 ? 6.314 2.951 -18.539 1.00 77.69 90 THR A CA 1
ATOM 708 C C . THR A 1 90 ? 5.912 1.783 -19.450 1.00 77.69 90 THR A C 1
ATOM 710 O O . THR A 1 90 ? 6.536 0.725 -19.351 1.00 77.69 90 THR A O 1
ATOM 713 N N . ALA A 1 91 ? 4.966 1.963 -20.383 1.00 76.56 91 ALA A N 1
ATOM 714 C CA . ALA A 1 91 ? 4.487 0.950 -21.342 1.00 76.56 91 ALA A CA 1
ATOM 715 C C . ALA A 1 91 ? 5.605 0.303 -22.179 1.00 76.56 91 ALA A C 1
ATOM 717 O O . ALA A 1 91 ? 5.491 -0.843 -22.603 1.00 76.56 91 ALA A O 1
ATOM 718 N N . PHE A 1 92 ? 6.701 1.033 -22.391 1.00 65.19 92 PHE A N 1
ATOM 719 C CA . PHE A 1 92 ? 7.854 0.620 -23.192 1.00 65.19 92 PHE A CA 1
ATOM 720 C C . PHE A 1 92 ? 8.992 0.011 -22.345 1.00 65.19 92 PHE A C 1
ATOM 722 O O . PHE A 1 92 ? 10.104 -0.168 -22.841 1.00 65.19 92 PHE A O 1
ATOM 729 N N . SER A 1 93 ? 8.733 -0.310 -21.071 1.00 66.25 93 SER A N 1
ATOM 730 C CA . SER A 1 93 ? 9.678 -0.935 -20.129 1.00 66.25 93 SER A CA 1
ATOM 731 C C . SER A 1 93 ? 9.237 -2.349 -19.722 1.00 66.25 93 SER A C 1
ATOM 733 O O . SER A 1 93 ? 8.051 -2.653 -19.787 1.00 66.25 93 SER A O 1
ATOM 735 N N . ALA A 1 94 ? 10.172 -3.187 -19.252 1.00 64.88 94 ALA A N 1
ATOM 736 C CA . ALA A 1 94 ? 9.960 -4.611 -18.943 1.00 64.88 94 ALA A CA 1
ATOM 737 C C . ALA A 1 94 ? 8.652 -4.921 -18.209 1.00 64.88 94 ALA A C 1
ATOM 739 O O . ALA A 1 94 ? 7.778 -5.639 -18.689 1.00 64.88 94 ALA A O 1
ATOM 740 N N . ILE A 1 95 ? 8.553 -4.350 -17.014 1.00 70.56 95 ILE A N 1
ATOM 741 C CA . ILE A 1 95 ? 7.475 -4.575 -16.056 1.00 70.56 95 ILE A CA 1
ATOM 742 C C . ILE A 1 95 ? 7.051 -3.260 -15.388 1.00 70.56 95 ILE A C 1
ATOM 744 O O . ILE A 1 95 ? 6.153 -3.243 -14.553 1.00 70.56 95 ILE A O 1
ATOM 748 N N . GLY A 1 96 ? 7.665 -2.132 -15.773 1.00 74.12 96 GLY A N 1
ATOM 749 C CA . GLY A 1 96 ? 7.361 -0.822 -15.201 1.00 74.12 96 GLY A CA 1
ATOM 750 C C . GLY A 1 96 ? 5.910 -0.407 -15.433 1.00 74.12 96 GLY A C 1
ATOM 751 O O . GLY A 1 96 ? 5.342 0.265 -14.585 1.00 74.12 96 GLY A O 1
ATOM 752 N N . TRP A 1 97 ? 5.286 -0.876 -16.518 1.00 81.69 97 TRP A N 1
ATOM 753 C CA . TRP A 1 97 ? 3.864 -0.671 -16.810 1.00 81.69 97 TRP A CA 1
ATOM 754 C C . TRP A 1 97 ? 2.923 -1.400 -15.838 1.00 81.69 97 TRP A C 1
ATOM 756 O O . TRP A 1 97 ? 1.799 -0.945 -15.627 1.00 81.69 97 TRP A O 1
ATOM 766 N N . LEU A 1 98 ? 3.383 -2.468 -15.172 1.00 84.94 98 LEU A N 1
ATOM 767 C CA . LEU A 1 98 ? 2.645 -3.074 -14.061 1.00 84.94 98 LEU A CA 1
ATOM 768 C C . LEU A 1 98 ? 2.744 -2.252 -12.772 1.00 84.94 98 LEU A C 1
ATOM 770 O O . LEU A 1 98 ? 1.853 -2.372 -11.942 1.00 84.94 98 LEU A O 1
ATOM 774 N N . ILE A 1 99 ? 3.758 -1.396 -12.589 1.00 85.75 99 ILE A N 1
ATOM 775 C CA . ILE A 1 99 ? 3.918 -0.593 -11.363 1.00 85.75 99 ILE A CA 1
ATOM 776 C C . ILE A 1 99 ? 2.719 0.348 -11.123 1.00 85.75 99 ILE A C 1
ATOM 778 O O . ILE A 1 99 ? 2.132 0.257 -10.042 1.00 85.75 99 ILE A O 1
ATOM 782 N N . PRO A 1 100 ? 2.276 1.208 -12.070 1.00 88.44 100 PRO A N 1
ATOM 783 C CA . PRO A 1 100 ? 1.102 2.049 -11.844 1.00 88.44 100 PRO A CA 1
ATOM 784 C C . PRO A 1 100 ? -0.181 1.223 -11.688 1.00 88.44 100 PRO A C 1
ATOM 786 O O . PRO A 1 100 ? -1.028 1.606 -10.886 1.00 88.44 100 PRO A O 1
ATOM 789 N N . ILE A 1 101 ? -0.309 0.085 -12.386 1.00 89.81 101 ILE A N 1
ATOM 790 C CA . ILE A 1 101 ? -1.461 -0.831 -12.293 1.00 89.81 101 ILE A CA 1
ATOM 791 C C . ILE A 1 101 ? -1.543 -1.463 -10.901 1.00 89.81 101 ILE A C 1
ATOM 793 O O . ILE A 1 101 ? -2.567 -1.339 -10.232 1.00 89.81 101 ILE A O 1
ATOM 797 N N . PHE A 1 102 ? -0.459 -2.082 -10.434 1.00 89.00 102 PHE A N 1
ATOM 798 C CA . PHE A 1 102 ? -0.344 -2.668 -9.101 1.00 89.00 102 PHE A CA 1
ATOM 799 C C . PHE A 1 102 ? -0.629 -1.626 -8.018 1.00 89.00 102 PHE A C 1
ATOM 801 O O . PHE A 1 102 ? -1.473 -1.856 -7.157 1.00 89.00 102 PHE A O 1
ATOM 808 N N . PHE A 1 103 ? 0.000 -0.451 -8.106 1.00 88.00 103 PHE A N 1
ATOM 809 C CA . PHE A 1 103 ? -0.153 0.620 -7.122 1.00 88.00 103 PHE A CA 1
ATOM 810 C C . PHE A 1 103 ? -1.569 1.221 -7.105 1.00 88.00 103 PHE A C 1
ATOM 812 O O . PHE A 1 103 ? -2.087 1.557 -6.045 1.00 88.00 103 PHE A O 1
ATOM 819 N N . TYR A 1 104 ? -2.240 1.297 -8.259 1.00 91.38 104 TYR A N 1
ATOM 820 C CA . TYR A 1 104 ? -3.651 1.685 -8.353 1.00 91.38 104 TYR A CA 1
ATOM 821 C C . TYR A 1 104 ? -4.602 0.612 -7.790 1.00 91.38 104 TYR A C 1
ATOM 823 O O . TYR A 1 104 ? -5.641 0.957 -7.228 1.00 91.38 104 TYR A O 1
ATOM 831 N N . ILE A 1 105 ? -4.260 -0.677 -7.898 1.00 90.12 105 ILE A N 1
ATOM 832 C CA . ILE A 1 105 ? -5.059 -1.780 -7.342 1.00 90.12 105 ILE A CA 1
ATOM 833 C C . ILE A 1 105 ? -4.882 -1.889 -5.821 1.00 90.12 105 ILE A C 1
ATOM 835 O O . ILE A 1 105 ? -5.880 -2.000 -5.110 1.00 90.12 105 ILE A O 1
ATOM 839 N N . THR A 1 106 ? -3.654 -1.821 -5.294 1.00 86.12 106 THR A N 1
ATOM 840 C CA . THR A 1 106 ? -3.412 -1.904 -3.840 1.00 86.12 106 THR A CA 1
ATOM 841 C C . THR A 1 106 ? -4.079 -0.751 -3.093 1.00 86.12 106 THR A C 1
ATOM 843 O O . THR A 1 106 ? -4.762 -0.985 -2.098 1.00 86.12 106 THR A O 1
ATOM 846 N N . GLN A 1 107 ? -3.998 0.468 -3.632 1.00 88.56 107 GLN A N 1
ATOM 847 C CA . GLN A 1 107 ? -4.652 1.659 -3.081 1.00 88.56 107 GLN A CA 1
ATOM 848 C C . GLN A 1 107 ? -6.185 1.586 -3.000 1.00 88.56 107 GLN A C 1
ATOM 850 O O . GLN A 1 107 ? -6.780 2.313 -2.201 1.00 88.56 107 GLN A O 1
ATOM 855 N N . LYS A 1 108 ? -6.843 0.691 -3.755 1.00 91.12 108 LYS A N 1
ATOM 856 C CA . LYS A 1 108 ? -8.293 0.473 -3.619 1.00 91.12 108 LYS A CA 1
ATOM 857 C C . LYS A 1 108 ? -8.642 -0.004 -2.206 1.00 91.12 108 LYS A C 1
ATOM 859 O O . LYS A 1 108 ? -9.680 0.389 -1.682 1.00 91.12 108 LYS A O 1
ATOM 864 N N . LYS A 1 109 ? -7.759 -0.788 -1.569 1.00 90.00 109 LYS A N 1
ATOM 865 C CA . LYS A 1 109 ? -7.924 -1.228 -0.175 1.00 90.00 109 LYS A CA 1
ATOM 866 C C . LYS A 1 109 ? -7.858 -0.059 0.807 1.00 90.00 109 LYS A C 1
ATOM 868 O O . LYS A 1 109 ? -8.689 -0.008 1.699 1.00 90.00 109 LYS A O 1
ATOM 873 N N . THR A 1 110 ? -6.956 0.903 0.600 1.00 89.44 110 THR A N 1
ATOM 874 C CA . THR A 1 110 ? -6.829 2.095 1.459 1.00 89.44 110 THR A CA 1
ATOM 875 C C . THR A 1 110 ? -8.121 2.913 1.485 1.00 89.44 110 THR A C 1
ATOM 877 O O . THR A 1 110 ? -8.609 3.250 2.558 1.00 89.44 110 THR A O 1
ATOM 880 N N . VAL A 1 111 ? -8.724 3.173 0.318 1.00 91.69 111 VAL A N 1
ATOM 881 C CA . VAL A 1 111 ? -10.016 3.883 0.232 1.00 91.69 111 VAL A CA 1
ATOM 882 C C . VAL A 1 111 ? -11.143 3.064 0.871 1.00 91.69 111 VAL A C 1
ATOM 884 O O . VAL A 1 111 ? -11.978 3.614 1.585 1.00 91.69 111 VAL A O 1
ATOM 887 N N . GLU A 1 112 ? -11.148 1.743 0.667 1.00 92.25 112 GLU A N 1
ATOM 888 C CA . GLU A 1 112 ? -12.134 0.851 1.285 1.00 92.25 112 GLU A CA 1
ATOM 889 C C . GLU A 1 112 ? -12.024 0.839 2.823 1.00 92.25 112 GLU A C 1
ATOM 891 O O . GLU A 1 112 ? -13.034 0.913 3.519 1.00 92.25 112 GLU A O 1
ATOM 896 N N . GLN A 1 113 ? -10.801 0.811 3.357 1.00 92.19 113 GLN A N 1
ATOM 897 C CA . GLN A 1 113 ? -10.518 0.857 4.793 1.00 92.19 113 GLN A CA 1
ATOM 898 C C . GLN A 1 113 ? -10.859 2.220 5.405 1.00 92.19 113 GLN A C 1
ATOM 900 O O . GLN A 1 113 ? -11.429 2.248 6.494 1.00 92.19 113 GLN A O 1
ATOM 905 N N . ALA A 1 114 ? -10.592 3.332 4.711 1.00 91.69 114 ALA A N 1
ATOM 906 C CA . ALA A 1 114 ? -10.932 4.678 5.180 1.00 91.69 114 ALA A CA 1
ATOM 907 C C . ALA A 1 114 ? -12.446 4.825 5.406 1.00 91.69 114 ALA A C 1
ATOM 909 O O . ALA A 1 114 ? -12.890 5.175 6.500 1.00 91.69 114 ALA A O 1
ATOM 910 N N . VAL A 1 115 ? -13.246 4.454 4.399 1.00 94.69 115 VAL A N 1
ATOM 911 C CA . VAL A 1 115 ? -14.716 4.481 4.475 1.00 94.69 115 VAL A CA 1
ATOM 912 C C . VAL A 1 115 ? -15.236 3.557 5.580 1.00 94.69 115 VAL A C 1
ATOM 914 O O . VAL A 1 115 ? -16.033 3.998 6.409 1.00 94.69 115 VAL A O 1
ATOM 917 N N . ARG A 1 116 ? -14.747 2.308 5.654 1.00 95.25 116 ARG A N 1
ATOM 918 C CA . ARG A 1 116 ? -15.112 1.369 6.733 1.00 95.25 116 ARG A CA 1
ATOM 919 C C . ARG A 1 116 ? -14.759 1.915 8.118 1.00 95.25 116 ARG A C 1
ATOM 921 O O . ARG A 1 116 ? -15.561 1.786 9.031 1.00 95.25 116 ARG A O 1
ATOM 928 N N . THR A 1 117 ? -13.615 2.579 8.272 1.00 91.75 117 THR A N 1
ATOM 929 C CA . THR A 1 117 ? -13.187 3.176 9.551 1.00 91.75 117 THR A CA 1
ATOM 930 C C . THR A 1 117 ? -14.092 4.331 9.974 1.00 91.75 117 THR A C 1
ATOM 932 O O . THR A 1 117 ? -14.445 4.438 11.148 1.00 91.75 117 THR A O 1
ATOM 935 N N . CYS A 1 118 ? -14.518 5.185 9.040 1.00 91.94 118 CYS A N 1
ATOM 936 C CA . CYS A 1 118 ? -15.504 6.226 9.331 1.00 91.94 118 CYS A CA 1
ATOM 937 C C . CYS A 1 118 ? -16.868 5.632 9.719 1.00 91.94 118 CYS A C 1
ATOM 939 O O . CYS A 1 118 ? -17.499 6.131 10.651 1.00 91.94 118 CYS A O 1
ATOM 941 N N . PHE A 1 119 ? -17.301 4.563 9.043 1.00 94.12 119 PHE A N 1
ATOM 942 C CA . PHE A 1 119 ? -18.569 3.883 9.324 1.00 94.12 119 PHE A CA 1
ATOM 943 C C . PHE A 1 119 ? -18.546 3.176 10.682 1.00 94.12 119 PHE A C 1
ATOM 945 O O . PHE A 1 119 ? -19.458 3.384 11.474 1.00 94.12 119 PHE A O 1
ATOM 952 N N . GLU A 1 120 ? -17.485 2.431 11.000 1.00 91.25 120 GLU A N 1
ATOM 953 C CA . GLU A 1 120 ? -17.311 1.790 12.308 1.00 91.25 120 GLU A CA 1
ATOM 954 C C . GLU A 1 120 ? -17.222 2.811 13.448 1.00 91.25 120 GLU A C 1
ATOM 956 O O . GLU A 1 120 ? -17.821 2.602 14.498 1.00 91.25 120 GLU A O 1
ATOM 961 N N . ARG A 1 121 ? -16.552 3.957 13.264 1.00 87.50 121 ARG A N 1
ATOM 962 C CA . ARG A 1 121 ? -16.534 5.018 14.291 1.00 87.50 121 ARG A CA 1
ATOM 963 C C . ARG A 1 121 ? -17.944 5.513 14.624 1.00 87.50 121 ARG A C 1
ATOM 965 O O . ARG A 1 121 ? -18.301 5.552 15.796 1.00 87.50 121 ARG A O 1
ATOM 972 N N . VAL A 1 122 ? -18.760 5.819 13.612 1.00 89.25 122 VAL A N 1
ATOM 973 C CA . VAL A 1 122 ? -20.152 6.260 13.821 1.00 89.25 122 VAL A CA 1
ATOM 974 C C . VAL A 1 122 ? -21.028 5.124 14.359 1.00 89.25 122 VAL A C 1
ATOM 976 O O . VAL A 1 122 ? -21.805 5.336 15.283 1.00 89.25 122 VAL A O 1
ATOM 979 N N . LYS A 1 123 ? -20.876 3.898 13.851 1.00 87.62 123 LYS A N 1
ATOM 980 C CA . LYS A 1 123 ? -21.577 2.707 14.349 1.00 87.62 123 LYS A CA 1
ATOM 981 C C . LYS A 1 123 ? -21.325 2.480 15.838 1.00 87.62 123 LYS A C 1
ATOM 983 O O . LYS A 1 123 ? -22.289 2.287 16.572 1.00 87.62 123 LYS A O 1
ATOM 988 N N . ASN A 1 124 ? -20.077 2.544 16.293 1.00 86.06 124 ASN A N 1
ATOM 989 C CA . ASN A 1 124 ? -19.728 2.328 17.700 1.00 86.06 124 ASN A CA 1
ATOM 990 C C . ASN A 1 124 ? -20.159 3.492 18.615 1.00 86.06 124 ASN A C 1
ATOM 992 O O . ASN A 1 124 ? -20.445 3.268 19.785 1.00 86.06 124 ASN A O 1
ATOM 996 N N . GLU A 1 125 ? -20.272 4.713 18.085 1.00 83.81 125 GLU A N 1
ATOM 997 C CA . GLU A 1 125 ? -20.803 5.882 18.807 1.00 83.81 125 GLU A CA 1
ATOM 998 C C . GLU A 1 125 ? -22.349 5.882 18.898 1.00 83.81 125 GLU A C 1
ATOM 1000 O O . GLU A 1 125 ? -22.911 6.381 19.873 1.00 83.81 125 GLU A O 1
ATOM 1005 N N . PHE A 1 126 ? -23.053 5.300 17.915 1.00 82.81 126 PHE A N 1
ATOM 1006 C CA . PHE A 1 126 ? -24.518 5.390 17.792 1.00 82.81 126 PHE A CA 1
ATOM 1007 C C . PHE A 1 126 ? -25.292 4.083 18.057 1.00 82.81 126 PHE A C 1
ATOM 1009 O O . PHE A 1 126 ? -26.512 4.148 18.242 1.00 82.81 126 PHE A O 1
ATOM 1016 N N . THR A 1 127 ? -24.649 2.910 18.074 1.00 77.00 127 THR A N 1
ATOM 1017 C CA . THR A 1 127 ? -25.331 1.615 18.281 1.00 77.00 127 THR A CA 1
ATOM 1018 C C . THR A 1 127 ? -25.790 1.437 19.728 1.00 77.00 127 THR A C 1
ATOM 1020 O O . THR A 1 127 ? -25.012 1.582 20.667 1.00 77.00 127 THR A O 1
ATOM 1023 N N . GLN A 1 128 ? -27.053 1.053 19.920 1.00 63.94 128 GLN A N 1
ATOM 1024 C CA . GLN A 1 128 ? -27.583 0.698 21.236 1.00 63.94 128 GLN A CA 1
ATOM 1025 C C . GLN A 1 128 ? -27.191 -0.736 21.613 1.00 63.94 128 GLN A C 1
ATOM 1027 O O . GLN A 1 128 ? -27.511 -1.695 20.908 1.00 63.94 128 GLN A O 1
ATOM 1032 N N . ALA A 1 129 ? -26.519 -0.887 22.755 1.00 45.53 129 ALA A N 1
ATOM 1033 C CA . ALA A 1 129 ? -26.151 -2.185 23.309 1.00 45.53 129 ALA A CA 1
ATOM 1034 C C . ALA A 1 129 ? -27.402 -2.938 23.804 1.00 45.53 129 ALA A C 1
ATOM 1036 O O . ALA A 1 129 ? -27.904 -2.664 24.893 1.00 45.53 129 ALA A O 1
ATOM 1037 N N . GLY A 1 130 ? -27.909 -3.883 23.003 1.00 42.75 130 GLY A N 1
ATOM 1038 C CA . GLY A 1 130 ? -29.040 -4.728 23.410 1.00 42.75 130 GLY A CA 1
ATOM 1039 C C . GLY A 1 130 ? -29.619 -5.707 22.378 1.00 42.75 130 GLY A C 1
ATOM 1040 O O . GLY A 1 130 ? -30.349 -6.606 22.781 1.00 42.75 130 GLY A O 1
ATOM 1041 N N . LEU A 1 131 ? -29.331 -5.575 21.073 1.00 41.28 131 LEU A N 1
ATOM 1042 C CA . LEU A 1 131 ? -30.010 -6.363 20.024 1.00 41.28 131 LEU A CA 1
ATOM 1043 C C . LEU A 1 131 ? -29.060 -6.893 18.930 1.00 41.28 131 LEU A C 1
ATOM 1045 O O . LEU A 1 131 ? -28.835 -6.226 17.920 1.00 41.28 131 LEU A O 1
ATOM 1049 N N . ALA A 1 132 ? -28.555 -8.121 19.106 1.00 33.19 132 ALA A N 1
ATOM 1050 C CA . ALA A 1 132 ? -27.891 -8.914 18.061 1.00 33.19 132 ALA A CA 1
ATOM 1051 C C . ALA A 1 132 ? -27.975 -10.435 18.366 1.00 33.19 132 ALA A C 1
ATOM 1053 O O . ALA A 1 132 ? -27.465 -10.855 19.405 1.00 33.19 132 ALA A O 1
ATOM 1054 N N . PRO A 1 133 ? -28.604 -11.270 17.510 1.00 39.41 133 PRO A N 1
ATOM 1055 C CA . PRO A 1 133 ? -28.703 -12.723 17.707 1.00 39.41 133 PRO A CA 1
ATOM 1056 C C . PRO A 1 133 ? -27.559 -13.512 17.036 1.00 39.41 133 PRO A C 1
ATOM 1058 O O . PRO A 1 133 ? -26.932 -13.038 16.088 1.00 39.41 133 PRO A O 1
ATOM 1061 N N . SER A 1 134 ? -27.314 -14.742 17.500 1.00 36.94 134 SER A N 1
ATOM 1062 C CA . SER A 1 134 ? -26.235 -15.639 17.046 1.00 36.94 134 SER A CA 1
ATOM 1063 C C . SER A 1 134 ? -26.743 -16.861 16.256 1.00 36.94 134 SER A C 1
ATOM 1065 O O . SER A 1 134 ? -27.909 -17.237 16.349 1.00 36.94 134 SER A O 1
ATOM 1067 N N . LEU A 1 135 ? -25.860 -17.499 15.469 1.00 38.41 135 LEU A N 1
ATOM 1068 C CA . LEU A 1 135 ? -26.136 -18.731 14.707 1.00 38.41 135 LEU A CA 1
ATOM 1069 C C . LEU A 1 135 ? -24.931 -19.695 14.711 1.00 38.41 135 LEU A C 1
ATOM 1071 O O . LEU A 1 135 ? -23.786 -19.278 14.879 1.00 38.41 135 LEU A O 1
ATOM 1075 N N . VAL A 1 136 ? -25.209 -20.991 14.531 1.00 39.78 136 VAL A N 1
ATOM 1076 C CA . VAL A 1 136 ? -24.312 -22.136 14.814 1.00 39.78 136 VAL A CA 1
ATOM 1077 C C . VAL A 1 136 ? -23.960 -22.921 13.535 1.00 39.78 136 VAL A C 1
ATOM 1079 O O . VAL A 1 136 ? -24.718 -22.890 12.565 1.00 39.78 136 VAL A O 1
ATOM 1082 N N . ARG A 1 137 ? -22.839 -23.667 13.519 1.00 34.62 137 ARG A N 1
ATOM 1083 C CA . ARG A 1 137 ? -22.519 -24.647 12.457 1.00 34.62 137 ARG A CA 1
ATOM 1084 C C . ARG A 1 137 ? -21.718 -25.859 12.968 1.00 34.62 137 ARG A C 1
ATOM 1086 O O . ARG A 1 137 ? -21.007 -25.746 13.960 1.00 34.62 137 ARG A O 1
ATOM 1093 N N . SER A 1 138 ? -21.844 -27.000 12.285 1.00 39.16 138 SER A N 1
ATOM 1094 C CA . SER A 1 138 ? -21.271 -28.315 12.633 1.00 39.16 138 SER A CA 1
ATOM 1095 C C . SER A 1 138 ? -20.235 -28.829 11.612 1.00 39.16 138 SER A C 1
ATOM 1097 O O . SER A 1 138 ? -20.166 -28.327 10.489 1.00 39.16 138 SER A O 1
ATOM 1099 N N . THR A 1 139 ? -19.444 -29.835 12.009 1.00 45.41 139 THR A N 1
ATOM 1100 C CA . THR A 1 139 ? -18.390 -30.512 11.217 1.00 45.41 139 THR A CA 1
ATOM 1101 C C . THR A 1 139 ? -18.849 -31.850 10.606 1.00 45.41 139 THR A C 1
ATOM 1103 O O . THR A 1 139 ? -19.973 -32.299 10.839 1.00 45.41 139 THR A O 1
ATOM 1106 N N . SER A 1 140 ? -17.995 -32.470 9.783 1.00 62.12 140 SER A N 1
ATOM 1107 C CA . SER A 1 140 ? -18.322 -33.552 8.843 1.00 62.12 140 SER A CA 1
ATOM 1108 C C . SER A 1 140 ? -17.344 -34.748 8.874 1.00 62.12 140 SER A C 1
ATOM 1110 O O . SER A 1 140 ? -16.338 -34.749 9.582 1.00 62.12 140 SER A O 1
ATOM 1112 N N . PHE A 1 141 ? -17.635 -35.790 8.083 1.00 64.19 141 PHE A N 1
ATOM 1113 C CA . PHE A 1 141 ? -16.799 -36.997 7.944 1.00 64.19 141 PHE A CA 1
ATOM 1114 C C . PHE A 1 141 ? -15.402 -36.714 7.359 1.00 64.19 141 PHE A C 1
ATOM 1116 O O . PHE A 1 141 ? -14.427 -37.371 7.728 1.00 64.19 141 PHE A O 1
ATOM 1123 N N . GLU A 1 142 ? -15.289 -35.719 6.477 1.00 68.81 142 GLU A N 1
ATOM 1124 C CA . GLU A 1 142 ? -14.033 -35.354 5.809 1.00 68.81 142 GLU A CA 1
ATOM 1125 C C . GLU A 1 142 ? -13.019 -34.781 6.817 1.00 68.81 142 GLU A C 1
ATOM 1127 O O . GLU A 1 142 ? -11.842 -35.154 6.799 1.00 68.81 142 GLU A O 1
ATOM 1132 N N . ASP A 1 143 ? -13.503 -33.986 7.780 1.00 67.06 143 ASP A N 1
ATOM 1133 C CA . ASP A 1 143 ? -12.707 -33.432 8.882 1.00 67.06 143 ASP A CA 1
ATOM 1134 C C . ASP A 1 143 ? -12.066 -34.540 9.743 1.00 67.06 143 ASP A C 1
ATOM 1136 O O . ASP A 1 143 ? -10.909 -34.432 10.157 1.00 67.06 143 ASP A O 1
ATOM 1140 N N . ALA A 1 144 ? -12.791 -35.640 9.985 1.00 72.19 144 ALA A N 1
ATOM 1141 C CA . ALA A 1 144 ? -12.326 -36.764 10.803 1.00 72.19 144 ALA A CA 1
ATOM 1142 C C . ALA A 1 144 ? -11.210 -37.582 10.121 1.00 72.19 144 ALA A C 1
ATOM 1144 O O . ALA A 1 144 ? -10.269 -38.032 10.784 1.00 72.19 144 ALA A O 1
ATOM 1145 N N . LEU A 1 145 ? -11.275 -37.745 8.794 1.00 72.81 145 LEU A N 1
ATOM 1146 C CA . LEU A 1 145 ? -10.207 -38.387 8.020 1.00 72.81 145 LEU A CA 1
ATOM 1147 C C . LEU A 1 145 ? -8.941 -37.519 7.979 1.00 72.81 145 LEU A C 1
ATOM 1149 O O . LEU A 1 145 ? -7.837 -38.041 8.164 1.00 72.81 145 LEU A O 1
ATOM 1153 N N . GLU A 1 146 ? -9.083 -36.201 7.808 1.00 75.44 146 GLU A N 1
ATOM 1154 C CA . GLU A 1 146 ? -7.942 -35.279 7.862 1.00 75.44 146 GLU A CA 1
ATOM 1155 C C . GLU A 1 146 ? -7.314 -35.233 9.270 1.00 75.44 146 GLU A C 1
ATOM 1157 O O . GLU A 1 146 ? -6.088 -35.194 9.420 1.00 75.44 146 GLU A O 1
ATOM 1162 N N . GLN A 1 147 ? -8.139 -35.310 10.320 1.00 73.69 147 GLN A N 1
ATOM 1163 C CA . GLN A 1 147 ? -7.682 -35.368 11.708 1.00 73.69 147 GLN A CA 1
ATOM 1164 C C . GLN A 1 147 ? -6.843 -36.624 11.999 1.00 73.69 147 GLN A C 1
ATOM 1166 O O . GLN A 1 147 ? -5.815 -36.508 12.667 1.00 73.69 147 GLN A O 1
ATOM 1171 N N . LEU A 1 148 ? -7.214 -37.799 11.472 1.00 76.50 148 LEU A N 1
ATOM 1172 C CA . LEU A 1 148 ? -6.394 -39.013 11.601 1.00 76.50 148 LEU A CA 1
ATOM 1173 C C . LEU A 1 148 ? -5.054 -38.897 10.864 1.00 76.50 148 LEU A C 1
ATOM 1175 O O . LEU A 1 148 ? -4.029 -39.281 11.430 1.00 76.50 148 LEU A O 1
ATOM 1179 N N . GLY A 1 149 ? -5.037 -38.350 9.642 1.00 74.25 149 GLY A N 1
ATOM 1180 C CA . GLY A 1 149 ? -3.791 -38.106 8.898 1.00 74.25 149 GLY A CA 1
ATOM 1181 C C . GLY A 1 149 ? -2.814 -37.253 9.712 1.00 74.25 149 GLY A C 1
ATOM 1182 O O . GLY A 1 149 ? -1.709 -37.689 10.032 1.00 74.25 149 GLY A O 1
ATOM 1183 N N . ARG A 1 150 ? -3.299 -36.109 10.212 1.00 75.94 150 ARG A N 1
ATOM 1184 C CA . ARG A 1 150 ? -2.545 -35.192 11.085 1.00 75.94 150 ARG A CA 1
ATOM 1185 C C . ARG A 1 150 ? -2.076 -35.799 12.414 1.00 75.94 150 ARG A C 1
ATOM 1187 O O . ARG A 1 150 ? -1.233 -35.185 13.069 1.00 75.94 150 ARG A O 1
ATOM 1194 N N . LEU A 1 151 ? -2.622 -36.933 12.859 1.00 77.88 151 LEU A N 1
ATOM 1195 C CA . LEU A 1 151 ? -2.142 -37.647 14.049 1.00 77.88 151 LEU A CA 1
ATOM 1196 C C . LEU A 1 151 ? -1.015 -38.634 13.711 1.00 77.88 151 LEU A C 1
ATOM 1198 O O . LEU A 1 151 ? -0.048 -38.711 14.471 1.00 77.88 151 LEU A O 1
ATOM 1202 N N . LYS A 1 152 ? -1.080 -39.312 12.555 1.00 75.38 152 LYS A N 1
ATOM 1203 C CA . LYS A 1 152 ? 0.049 -40.099 12.033 1.00 75.38 152 LYS A CA 1
ATOM 1204 C C . LYS A 1 152 ? 1.249 -39.206 11.713 1.00 75.38 152 LYS A C 1
ATOM 1206 O O . LYS A 1 152 ? 2.352 -39.508 12.153 1.00 75.38 152 LYS A O 1
ATOM 1211 N N . ASP A 1 153 ? 1.037 -38.079 11.036 1.00 78.31 153 ASP A N 1
ATOM 1212 C CA . ASP A 1 153 ? 2.120 -37.162 10.639 1.00 78.31 153 ASP A CA 1
ATOM 1213 C C . ASP A 1 153 ? 2.853 -36.534 11.843 1.00 78.31 153 ASP A C 1
ATOM 1215 O O . ASP A 1 153 ? 3.971 -36.037 11.718 1.00 78.31 153 ASP A O 1
ATOM 1219 N N . LYS A 1 154 ? 2.239 -36.577 13.034 1.00 75.69 154 LYS A N 1
ATOM 1220 C CA . LYS A 1 154 ? 2.834 -36.160 14.316 1.00 75.69 154 LYS A CA 1
ATOM 1221 C C . LYS A 1 154 ? 3.495 -37.305 15.095 1.00 75.69 154 LYS A C 1
ATOM 1223 O O . LYS A 1 154 ? 3.947 -37.076 16.213 1.00 75.69 154 LYS A O 1
ATOM 1228 N N . GLY A 1 155 ? 3.509 -38.526 14.559 1.00 61.97 155 GLY A N 1
ATOM 1229 C CA . GLY A 1 155 ? 4.000 -39.727 15.244 1.00 61.97 155 GLY A CA 1
ATOM 1230 C C . GLY A 1 155 ? 3.154 -40.159 16.450 1.00 61.97 155 GLY A C 1
ATOM 1231 O O . GLY A 1 155 ? 3.633 -40.920 17.284 1.00 61.97 155 GLY A O 1
ATOM 1232 N N . LEU A 1 156 ? 1.914 -39.663 16.572 1.00 61.03 156 LEU A N 1
ATOM 1233 C CA . LEU A 1 156 ? 1.021 -39.942 17.708 1.00 61.03 156 LEU A CA 1
ATOM 1234 C C . LEU A 1 156 ? 0.189 -41.222 17.523 1.00 61.03 156 LEU A C 1
ATOM 1236 O O . LEU A 1 156 ? -0.458 -41.674 18.464 1.00 61.03 156 LEU A O 1
ATOM 1240 N N . LEU A 1 157 ? 0.211 -41.802 16.321 1.00 72.31 157 LEU A N 1
ATOM 1241 C CA . LEU A 1 157 ? -0.128 -43.198 16.057 1.00 72.31 157 LEU A CA 1
ATOM 1242 C C . LEU A 1 157 ? 1.044 -43.823 15.291 1.00 72.31 157 LEU A C 1
ATOM 1244 O O . LEU A 1 157 ? 1.599 -43.189 14.392 1.00 72.31 157 LEU A O 1
ATOM 1248 N N . ASN A 1 158 ? 1.382 -45.070 15.617 1.00 79.94 158 ASN A N 1
ATOM 1249 C CA . ASN A 1 158 ? 2.219 -45.909 14.756 1.00 79.94 158 ASN A CA 1
ATOM 1250 C C . ASN A 1 158 ? 1.434 -46.352 13.502 1.00 79.94 158 ASN A C 1
ATOM 1252 O O . ASN A 1 158 ? 0.214 -46.178 13.423 1.00 79.94 158 ASN A O 1
ATOM 1256 N N . ASP A 1 159 ? 2.135 -46.905 12.511 1.00 78.88 159 ASP A N 1
ATOM 1257 C CA . ASP A 1 159 ? 1.540 -47.316 11.235 1.00 78.88 159 ASP A CA 1
ATOM 1258 C C . ASP A 1 159 ? 0.400 -48.331 11.387 1.00 78.88 159 ASP A C 1
ATOM 1260 O O . ASP A 1 159 ? -0.629 -48.178 10.726 1.00 78.88 159 ASP A O 1
ATOM 1264 N N . ASP A 1 160 ? 0.542 -49.306 12.289 1.00 74.75 160 ASP A N 1
ATOM 1265 C CA . ASP A 1 160 ? -0.449 -50.363 12.514 1.00 74.75 160 ASP A CA 1
ATOM 1266 C C . ASP A 1 160 ? -1.707 -49.835 13.222 1.00 74.75 160 ASP A C 1
ATOM 1268 O O . ASP A 1 160 ? -2.828 -50.158 12.830 1.00 74.75 160 ASP A O 1
ATOM 1272 N N . GLU A 1 161 ? -1.560 -48.956 14.218 1.00 73.50 161 GLU A N 1
ATOM 1273 C CA . GLU A 1 161 ? -2.688 -48.276 14.861 1.00 73.50 161 GLU A CA 1
ATOM 1274 C C . GLU A 1 161 ? -3.391 -47.297 13.920 1.00 73.50 161 GLU A C 1
ATOM 1276 O O . GLU A 1 161 ? -4.620 -47.197 13.943 1.00 73.50 161 GLU A O 1
ATOM 1281 N N . PHE A 1 162 ? -2.641 -46.562 13.095 1.00 78.31 162 PHE A N 1
ATOM 1282 C CA . PHE A 1 162 ? -3.233 -45.692 12.084 1.00 78.31 162 PHE A CA 1
ATOM 1283 C C . PHE A 1 162 ? -3.996 -46.516 11.047 1.00 78.31 162 PHE A C 1
ATOM 1285 O O . PHE A 1 162 ? -5.129 -46.163 10.716 1.00 78.31 162 PHE A O 1
ATOM 1292 N N . ALA A 1 163 ? -3.423 -47.631 10.584 1.00 77.12 163 ALA A N 1
ATOM 1293 C CA . ALA A 1 163 ? -4.109 -48.577 9.718 1.00 77.12 163 ALA A CA 1
ATOM 1294 C C . ALA A 1 163 ? -5.387 -49.097 10.389 1.00 77.12 163 ALA A C 1
ATOM 1296 O O . ALA A 1 163 ? -6.453 -48.960 9.803 1.00 77.12 163 ALA A O 1
ATOM 1297 N N . ALA A 1 164 ? -5.323 -49.575 11.635 1.00 76.12 164 ALA A N 1
ATOM 1298 C CA . ALA A 1 164 ? -6.474 -50.105 12.365 1.00 76.12 164 ALA A CA 1
ATOM 1299 C C . ALA A 1 164 ? -7.585 -49.066 12.609 1.00 76.12 164 ALA A C 1
ATOM 1301 O O . ALA A 1 164 ? -8.761 -49.377 12.431 1.00 76.12 164 ALA A O 1
ATOM 1302 N N . ARG A 1 165 ? -7.257 -47.817 12.975 1.00 74.56 165 ARG A N 1
ATOM 1303 C CA . ARG A 1 165 ? -8.275 -46.768 13.202 1.00 74.56 165 ARG A CA 1
ATOM 1304 C C . ARG A 1 165 ? -8.839 -46.200 11.899 1.00 74.56 165 ARG A C 1
ATOM 1306 O O . ARG A 1 165 ? -10.029 -45.898 11.840 1.00 74.56 165 ARG A O 1
ATOM 1313 N N . LYS A 1 166 ? -8.026 -46.111 10.840 1.00 79.00 166 LYS A N 1
ATOM 1314 C CA . LYS A 1 166 ? -8.504 -45.802 9.485 1.00 79.00 166 LYS A CA 1
ATOM 1315 C C . LYS A 1 166 ? -9.416 -46.917 8.967 1.00 79.00 166 LYS A C 1
ATOM 1317 O O . LYS A 1 166 ? -10.474 -46.616 8.427 1.00 79.00 166 LYS A O 1
ATOM 1322 N N . GLN A 1 167 ? -9.036 -48.178 9.174 1.00 74.06 167 GLN A N 1
ATOM 1323 C CA . GLN A 1 167 ? -9.842 -49.351 8.845 1.00 74.06 167 GLN A CA 1
ATOM 1324 C C . GLN A 1 167 ? -11.173 -49.306 9.607 1.00 74.06 167 GLN A C 1
ATOM 1326 O O . GLN A 1 167 ? -12.207 -49.384 8.970 1.00 74.06 167 GLN A O 1
ATOM 1331 N N . ALA A 1 168 ? -11.183 -49.026 10.914 1.00 72.62 168 ALA A N 1
ATOM 1332 C CA . ALA A 1 168 ? -12.420 -48.916 11.695 1.00 72.62 168 ALA A CA 1
ATOM 1333 C C . ALA A 1 168 ? -13.383 -47.809 11.205 1.00 72.62 168 ALA A C 1
ATOM 1335 O O . ALA A 1 168 ? -14.594 -48.029 11.177 1.00 72.62 168 ALA A O 1
ATOM 1336 N N . LEU A 1 169 ? -12.877 -46.637 10.786 1.00 69.00 169 LEU A N 1
ATOM 1337 C CA . LEU A 1 169 ? -13.721 -45.601 10.163 1.00 69.00 169 LEU A CA 1
ATOM 1338 C C . LEU A 1 169 ? -14.218 -45.999 8.767 1.00 69.00 169 LEU A C 1
ATOM 1340 O O . LEU A 1 169 ? -15.336 -45.645 8.400 1.00 69.00 169 LEU A O 1
ATOM 1344 N N . LEU A 1 170 ? -13.403 -46.717 7.988 1.00 74.00 170 LEU A N 1
ATOM 1345 C CA . LEU A 1 170 ? -13.797 -47.210 6.670 1.00 74.00 170 LEU A CA 1
ATOM 1346 C C . LEU A 1 170 ? -14.821 -48.341 6.786 1.00 74.00 170 LEU A C 1
ATOM 1348 O O . LEU A 1 170 ? -15.854 -48.258 6.140 1.00 74.00 170 LEU A O 1
ATOM 1352 N N . ASP A 1 171 ? -14.605 -49.331 7.650 1.00 64.38 171 ASP A N 1
ATOM 1353 C CA . ASP A 1 171 ? -15.517 -50.449 7.919 1.00 64.38 171 ASP A CA 1
ATOM 1354 C C . ASP A 1 171 ? -16.872 -49.944 8.445 1.00 64.38 171 ASP A C 1
ATOM 1356 O O . ASP A 1 171 ? -17.924 -50.405 7.999 1.00 64.38 171 ASP A O 1
ATOM 1360 N N . GLY A 1 172 ? -16.863 -48.923 9.314 1.00 58.97 172 GLY A N 1
ATOM 1361 C CA . GLY A 1 172 ? -18.071 -48.216 9.762 1.00 58.97 172 GLY A CA 1
ATOM 1362 C C . GLY A 1 172 ? -18.820 -47.466 8.648 1.00 58.97 172 GLY A C 1
ATOM 1363 O O . GLY A 1 172 ? -20.007 -47.185 8.794 1.00 58.97 172 GLY A O 1
ATOM 1364 N N . HIS A 1 173 ? -18.155 -47.189 7.523 1.00 56.44 173 HIS A N 1
ATOM 1365 C CA . HIS A 1 173 ? -18.719 -46.590 6.309 1.00 56.44 173 HIS A CA 1
ATOM 1366 C C . HIS A 1 173 ? -18.905 -47.633 5.171 1.00 56.44 173 HIS A C 1
ATOM 1368 O O . HIS A 1 173 ? -19.430 -47.304 4.104 1.00 56.44 173 HIS A O 1
ATOM 1374 N N . ALA A 1 174 ? -18.502 -48.896 5.368 1.00 43.12 174 ALA A N 1
ATOM 1375 C CA . ALA A 1 174 ? -18.344 -49.898 4.306 1.00 43.12 174 ALA A CA 1
ATOM 1376 C C . ALA A 1 174 ? -19.091 -51.219 4.564 1.00 43.12 174 ALA A C 1
ATOM 1378 O O . ALA A 1 174 ? -18.606 -52.303 4.231 1.00 43.12 174 ALA A O 1
ATOM 1379 N N . GLN A 1 175 ? -20.355 -51.142 4.993 1.00 42.03 175 GLN A N 1
ATOM 1380 C CA . GLN A 1 175 ? -21.331 -52.170 4.599 1.00 42.03 175 GLN A CA 1
ATOM 1381 C C . GLN A 1 175 ? -21.655 -52.014 3.096 1.00 42.03 175 GLN A C 1
ATOM 1383 O O . GLN A 1 175 ? -22.735 -51.570 2.718 1.00 42.03 175 GLN A O 1
ATOM 1388 N N . GLY A 1 176 ? -20.671 -52.315 2.233 1.00 34.22 176 GLY A N 1
ATOM 1389 C CA . GLY A 1 176 ? -20.669 -51.881 0.830 1.00 34.22 176 GLY A CA 1
ATOM 1390 C C . GLY A 1 176 ? -19.626 -52.546 -0.082 1.00 34.22 176 GLY A C 1
ATOM 1391 O O . GLY A 1 176 ? -18.835 -51.847 -0.699 1.00 34.22 176 GLY A O 1
ATOM 1392 N N . ALA A 1 177 ? -19.704 -53.876 -0.220 1.00 30.67 177 ALA A N 1
ATOM 1393 C CA . ALA A 1 177 ? -19.099 -54.712 -1.279 1.00 30.67 177 ALA A CA 1
ATOM 1394 C C . ALA A 1 177 ? -17.556 -54.922 -1.349 1.00 30.67 177 ALA A C 1
ATOM 1396 O O . ALA A 1 177 ? -16.740 -54.009 -1.314 1.00 30.67 177 ALA A O 1
ATOM 1397 N N . GLN A 1 178 ? -17.180 -56.194 -1.561 1.00 29.45 178 GLN A N 1
ATOM 1398 C CA . GLN A 1 178 ? -15.870 -56.668 -2.061 1.00 29.45 178 GLN A CA 1
ATOM 1399 C C . GLN A 1 178 ? -15.764 -56.410 -3.600 1.00 29.45 178 GLN A C 1
ATOM 1401 O O . GLN A 1 178 ? -16.756 -55.996 -4.190 1.00 29.45 178 GLN A O 1
ATOM 1406 N N . VAL A 1 179 ? -14.701 -56.656 -4.396 1.00 30.09 179 VAL A N 1
ATOM 1407 C CA . VAL A 1 179 ? -13.422 -57.432 -4.344 1.00 30.09 179 VAL A CA 1
ATOM 1408 C C . VAL A 1 179 ? -12.507 -56.867 -5.498 1.00 30.09 179 VAL A C 1
ATOM 1410 O O . VAL A 1 179 ? -13.018 -56.100 -6.305 1.00 30.09 179 VAL A O 1
ATOM 1413 N N . ARG A 1 180 ? -11.192 -57.093 -5.734 1.00 26.11 180 ARG A N 1
ATOM 1414 C CA . ARG A 1 180 ? -10.307 -58.272 -5.566 1.00 26.11 180 ARG A CA 1
ATOM 1415 C C . ARG A 1 180 ? -8.810 -57.950 -5.285 1.00 26.11 180 ARG A C 1
ATOM 1417 O O . ARG A 1 180 ? -8.480 -57.659 -4.143 1.00 26.11 180 ARG A O 1
ATOM 1424 N N . SER A 1 181 ? -7.888 -58.140 -6.248 1.00 26.08 181 SER A N 1
ATOM 1425 C CA . SER A 1 181 ? -6.407 -58.133 -6.091 1.00 26.08 181 SER A CA 1
ATOM 1426 C C . SER A 1 181 ? -5.660 -58.175 -7.462 1.00 26.08 181 SER A C 1
ATOM 1428 O O . SER A 1 181 ? -6.351 -58.324 -8.472 1.00 26.08 181 SER A O 1
ATOM 1430 N N . PRO A 1 182 ? -4.310 -58.003 -7.540 1.00 52.78 182 PRO A N 1
ATOM 1431 C CA . PRO A 1 182 ? -3.637 -57.347 -8.687 1.00 52.78 182 PRO A CA 1
ATOM 1432 C C . PRO A 1 182 ? -2.603 -58.170 -9.512 1.00 52.78 182 PRO A C 1
ATOM 1434 O O . PRO A 1 182 ? -2.307 -59.322 -9.204 1.00 52.78 182 PRO A O 1
ATOM 1437 N N . ALA A 1 183 ? -1.991 -57.496 -10.507 1.00 24.88 183 ALA A N 1
ATOM 1438 C CA . ALA A 1 183 ? -0.692 -57.760 -11.171 1.00 24.88 183 ALA A CA 1
ATOM 1439 C C . ALA A 1 183 ? -0.047 -56.391 -11.586 1.00 24.88 183 ALA A C 1
ATOM 1441 O O . ALA A 1 183 ? -0.813 -55.436 -11.704 1.00 24.88 183 ALA A O 1
ATOM 1442 N N . VAL A 1 184 ? 1.263 -56.101 -11.768 1.00 27.08 184 VAL A N 1
ATOM 1443 C CA . VAL A 1 184 ? 2.577 -56.816 -11.868 1.00 27.08 184 VAL A CA 1
ATOM 1444 C C . VAL A 1 184 ? 3.197 -56.805 -13.297 1.00 27.08 184 VAL A C 1
ATOM 1446 O O . VAL A 1 184 ? 2.461 -57.018 -14.251 1.00 27.08 184 VAL A O 1
ATOM 1449 N N . ILE A 1 185 ? 4.541 -56.608 -13.402 1.00 27.08 185 ILE A N 1
ATOM 1450 C CA . ILE A 1 185 ? 5.433 -56.538 -14.617 1.00 27.08 185 ILE A CA 1
ATOM 1451 C C . ILE A 1 185 ? 5.330 -55.219 -15.442 1.00 27.08 185 ILE A C 1
ATOM 1453 O O . ILE A 1 185 ? 4.221 -54.753 -15.667 1.00 27.08 185 ILE A O 1
ATOM 1457 N N . THR A 1 186 ? 6.385 -54.531 -15.940 1.00 31.12 186 THR A N 1
ATOM 1458 C CA . THR A 1 186 ? 7.870 -54.505 -15.725 1.00 31.12 186 THR A CA 1
ATOM 1459 C C . THR A 1 186 ? 8.452 -53.117 -16.091 1.00 31.12 186 THR A C 1
ATOM 1461 O O . THR A 1 186 ? 7.769 -52.285 -16.683 1.00 31.12 186 THR A O 1
ATOM 1464 N N . GLN A 1 187 ? 9.741 -52.885 -15.797 1.00 34.00 187 GLN A N 1
ATOM 1465 C CA . GLN A 1 187 ? 10.569 -51.831 -16.413 1.00 34.00 187 GLN A CA 1
ATOM 1466 C C . GLN A 1 187 ? 10.673 -51.977 -17.947 1.00 34.00 187 GLN A C 1
ATOM 1468 O O . GLN A 1 187 ? 10.539 -53.082 -18.473 1.00 34.00 187 GLN A O 1
ATOM 1473 N N . HIS A 1 188 ? 11.054 -50.897 -18.639 1.00 34.78 188 HIS A N 1
ATOM 1474 C CA . HIS A 1 188 ? 11.806 -50.997 -19.894 1.00 34.78 188 HIS A CA 1
ATOM 1475 C C . HIS A 1 188 ? 12.784 -49.825 -20.055 1.00 34.78 188 HIS A C 1
ATOM 1477 O O . HIS A 1 188 ? 12.404 -48.664 -19.925 1.00 34.78 188 HIS A O 1
ATOM 1483 N N . GLU A 1 189 ? 14.038 -50.149 -20.361 1.00 32.31 189 GLU A N 1
ATOM 1484 C CA . GLU A 1 189 ? 15.106 -49.214 -20.725 1.00 32.31 189 GLU A CA 1
ATOM 1485 C C . GLU A 1 189 ? 15.394 -49.355 -22.228 1.00 32.31 189 GLU A C 1
ATOM 1487 O O . GLU A 1 189 ? 15.414 -50.476 -22.743 1.00 32.31 189 GLU A O 1
ATOM 1492 N N . VAL A 1 190 ? 15.615 -48.238 -22.930 1.00 31.97 190 VAL A N 1
ATOM 1493 C CA . VAL A 1 190 ? 16.188 -48.195 -24.288 1.00 31.97 190 VAL A CA 1
ATOM 1494 C C . VAL A 1 190 ? 17.092 -46.961 -24.390 1.00 31.97 190 VAL A C 1
ATOM 1496 O O . VAL A 1 190 ? 16.750 -45.892 -23.883 1.00 31.97 190 VAL A O 1
ATOM 1499 N N . ALA A 1 191 ? 18.258 -47.121 -25.019 1.00 29.67 191 ALA A N 1
ATOM 1500 C CA . ALA A 1 191 ? 19.307 -46.103 -25.090 1.00 29.67 191 ALA A CA 1
ATOM 1501 C C . ALA A 1 191 ? 19.008 -44.957 -26.084 1.00 29.67 191 ALA A C 1
ATOM 1503 O O . ALA A 1 191 ? 18.148 -45.067 -26.958 1.00 29.67 191 ALA A O 1
ATOM 1504 N N . GLY A 1 192 ? 19.728 -43.841 -25.927 1.00 28.55 192 GLY A N 1
ATOM 1505 C CA . GLY A 1 192 ? 19.486 -42.592 -26.659 1.00 28.55 192 GLY A CA 1
ATOM 1506 C C . GLY A 1 192 ? 20.211 -42.445 -28.003 1.00 28.55 192 GLY A C 1
ATOM 1507 O O . GLY A 1 192 ? 20.851 -43.368 -28.503 1.00 28.55 192 GLY A O 1
ATOM 1508 N N . SER A 1 193 ? 20.148 -41.231 -28.559 1.00 32.44 193 SER A N 1
ATOM 1509 C CA . SER A 1 193 ? 20.884 -40.828 -29.761 1.00 32.44 193 SER A CA 1
ATOM 1510 C C . SER A 1 193 ? 21.265 -39.336 -29.749 1.00 32.44 193 SER A C 1
ATOM 1512 O O . SER A 1 193 ? 20.419 -38.460 -29.618 1.00 32.44 193 SER A O 1
ATOM 1514 N N . GLU A 1 194 ? 22.571 -39.097 -29.901 1.00 33.12 194 GLU A N 1
ATOM 1515 C CA . GLU A 1 194 ? 23.265 -37.909 -30.443 1.00 33.12 194 GLU A CA 1
ATOM 1516 C C . GLU A 1 194 ? 22.926 -36.471 -29.955 1.00 33.12 194 GLU A C 1
ATOM 1518 O O . GLU A 1 194 ? 21.832 -35.950 -30.184 1.00 33.12 194 GLU A O 1
ATOM 1523 N N . PRO A 1 195 ? 23.920 -35.714 -29.437 1.00 34.41 195 PRO A N 1
ATOM 1524 C CA . PRO A 1 195 ? 23.798 -34.268 -29.273 1.00 34.41 195 PRO A CA 1
ATOM 1525 C C . PRO A 1 195 ? 24.012 -33.545 -30.614 1.00 34.41 195 PRO A C 1
ATOM 1527 O O . PRO A 1 195 ? 25.110 -33.555 -31.173 1.00 34.41 195 PRO A O 1
ATOM 1530 N N . ARG A 1 196 ? 22.991 -32.840 -31.119 1.00 32.88 196 ARG A N 1
ATOM 1531 C CA . ARG A 1 196 ? 23.157 -31.964 -32.292 1.00 32.88 196 ARG A CA 1
ATOM 1532 C C . ARG A 1 196 ? 24.023 -30.748 -31.961 1.00 32.88 196 ARG A C 1
ATOM 1534 O O . ARG A 1 196 ? 23.578 -29.811 -31.300 1.00 32.88 196 ARG A O 1
ATOM 1541 N N . THR A 1 197 ? 25.235 -30.734 -32.501 1.00 33.41 197 THR A N 1
ATOM 1542 C CA . THR A 1 197 ? 26.104 -29.558 -32.559 1.00 33.41 197 THR A CA 1
ATOM 1543 C C . THR A 1 197 ? 25.463 -28.455 -33.403 1.00 33.41 197 THR A C 1
ATOM 1545 O O . THR A 1 197 ? 25.357 -28.560 -34.623 1.00 33.41 197 THR A O 1
ATOM 1548 N N . ILE A 1 198 ? 25.068 -27.348 -32.771 1.00 37.44 198 ILE A N 1
ATOM 1549 C CA . ILE A 1 198 ? 24.835 -26.096 -33.501 1.00 37.44 198 ILE A CA 1
ATOM 1550 C C . ILE A 1 198 ? 26.200 -25.452 -33.738 1.00 37.44 198 ILE A C 1
ATOM 1552 O O . ILE A 1 198 ? 26.947 -25.195 -32.794 1.00 37.44 198 ILE A O 1
ATOM 1556 N N . HIS A 1 199 ? 26.537 -25.215 -35.005 1.00 40.84 199 HIS A N 1
ATOM 1557 C CA . HIS A 1 199 ? 27.825 -24.646 -35.387 1.00 40.84 199 HIS A CA 1
ATOM 1558 C C . HIS A 1 199 ? 28.004 -23.235 -34.815 1.00 40.84 199 HIS A C 1
ATOM 1560 O O . HIS A 1 199 ? 27.374 -22.278 -35.269 1.00 40.84 199 HIS A O 1
ATOM 1566 N N . GLY A 1 200 ? 28.931 -23.098 -33.867 1.00 37.09 200 GLY A N 1
ATOM 1567 C CA . GLY A 1 200 ? 29.508 -21.810 -33.507 1.00 37.09 200 GLY A CA 1
ATOM 1568 C C . GLY A 1 200 ? 30.343 -21.276 -34.669 1.00 37.09 200 GLY A C 1
ATOM 1569 O O . GLY A 1 200 ? 31.532 -21.572 -34.764 1.00 37.09 200 GLY A O 1
ATOM 1570 N N . GLY A 1 201 ? 29.719 -20.496 -35.556 1.00 31.08 201 GLY A N 1
ATOM 1571 C CA . GLY A 1 201 ? 30.453 -19.636 -36.484 1.00 31.08 201 GLY A CA 1
ATOM 1572 C C . GLY A 1 201 ? 31.360 -18.683 -35.690 1.00 31.08 201 GLY A C 1
ATOM 1573 O O . GLY A 1 201 ? 30.953 -18.229 -34.616 1.00 31.08 201 GLY A O 1
ATOM 1574 N N . PRO A 1 202 ? 32.593 -18.414 -36.151 1.00 43.62 202 PRO A N 1
ATOM 1575 C CA . PRO A 1 202 ? 33.597 -17.750 -35.331 1.00 43.62 202 PRO A CA 1
ATOM 1576 C C . PRO A 1 202 ? 33.209 -16.314 -34.969 1.00 43.62 202 PRO A C 1
ATOM 1578 O O . PRO A 1 202 ? 32.465 -15.644 -35.688 1.00 43.62 202 PRO A O 1
ATOM 1581 N N . LEU A 1 203 ? 33.796 -15.826 -33.872 1.00 49.56 203 LEU A N 1
ATOM 1582 C CA . LEU A 1 203 ? 33.843 -14.407 -33.525 1.00 49.56 203 LEU A CA 1
ATOM 1583 C C . LEU A 1 203 ? 34.388 -13.612 -34.719 1.00 49.56 203 LEU A C 1
ATOM 1585 O O . LEU A 1 203 ? 35.593 -13.605 -34.972 1.00 49.56 203 LEU A O 1
ATOM 1589 N N . ALA A 1 204 ? 33.495 -12.957 -35.460 1.00 42.62 204 ALA A N 1
ATOM 1590 C CA . ALA A 1 204 ? 33.885 -12.038 -36.517 1.00 42.62 204 ALA A CA 1
ATOM 1591 C C . ALA A 1 204 ? 34.737 -10.919 -35.902 1.00 42.62 204 ALA A C 1
ATOM 1593 O O . ALA A 1 204 ? 34.330 -10.306 -34.911 1.00 42.62 204 ALA A O 1
ATOM 1594 N N . LEU A 1 205 ? 35.923 -10.697 -36.478 1.00 40.88 205 LEU A N 1
ATOM 1595 C CA . LEU A 1 205 ? 36.887 -9.698 -36.016 1.00 40.88 205 LEU A CA 1
ATOM 1596 C C . LEU A 1 205 ? 36.237 -8.313 -35.912 1.00 40.88 205 LEU A C 1
ATOM 1598 O O . LEU A 1 205 ? 35.275 -8.009 -36.624 1.00 40.88 205 LEU A O 1
ATOM 1602 N N . ASP A 1 206 ? 36.811 -7.452 -35.070 1.00 40.75 206 ASP A N 1
ATOM 1603 C CA . ASP A 1 206 ? 36.406 -6.048 -34.961 1.00 40.75 206 ASP A CA 1
ATOM 1604 C C . ASP A 1 206 ? 36.930 -5.246 -36.169 1.00 40.75 206 ASP A C 1
ATOM 1606 O O . ASP A 1 206 ? 37.811 -4.399 -36.067 1.00 40.75 206 ASP A O 1
ATOM 1610 N N . LEU A 1 207 ? 36.404 -5.590 -37.348 1.00 52.72 207 LEU A N 1
ATOM 1611 C CA . LEU A 1 207 ? 36.577 -4.862 -38.598 1.00 52.72 207 LEU A CA 1
ATOM 1612 C C . LEU A 1 207 ? 35.977 -3.464 -38.448 1.00 52.72 207 LEU A C 1
ATOM 1614 O O . LEU A 1 207 ? 34.849 -3.316 -37.962 1.00 52.72 207 LEU A O 1
ATOM 1618 N N . ASP A 1 208 ? 36.729 -2.457 -38.893 1.00 64.06 208 ASP A N 1
ATOM 1619 C CA . ASP A 1 208 ? 36.382 -1.048 -38.736 1.00 64.06 208 ASP A CA 1
ATOM 1620 C C . ASP A 1 208 ? 34.961 -0.742 -39.224 1.00 64.06 208 ASP A C 1
ATOM 1622 O O . ASP A 1 208 ? 34.639 -0.809 -40.414 1.00 64.06 208 ASP A O 1
ATOM 1626 N N . LEU A 1 209 ? 34.087 -0.389 -38.276 1.00 75.38 209 LEU A N 1
ATOM 1627 C CA . LEU A 1 209 ? 32.742 0.078 -38.594 1.00 75.38 209 LEU A CA 1
ATOM 1628 C C . LEU A 1 209 ? 32.841 1.376 -39.411 1.00 75.38 209 LEU A C 1
ATOM 1630 O O . LEU A 1 209 ? 33.551 2.288 -38.977 1.00 75.38 209 LEU A O 1
ATOM 1634 N N . PRO A 1 210 ? 32.097 1.512 -40.529 1.00 78.44 210 PRO A N 1
ATOM 1635 C CA . PRO A 1 210 ? 32.152 2.709 -41.358 1.00 78.44 210 PRO A CA 1
ATOM 1636 C C . PRO A 1 210 ? 31.951 4.001 -40.545 1.00 78.44 210 PRO A C 1
ATOM 1638 O O . PRO A 1 210 ? 31.109 4.027 -39.630 1.00 78.44 210 PRO A O 1
ATOM 1641 N N . PRO A 1 211 ? 32.684 5.086 -40.864 1.00 77.12 211 PRO A N 1
ATOM 1642 C CA . PRO A 1 211 ? 32.507 6.377 -40.213 1.00 77.12 211 PRO A CA 1
ATOM 1643 C C . PRO A 1 211 ? 31.034 6.805 -40.194 1.00 77.12 211 PRO A C 1
ATOM 1645 O O . PRO A 1 211 ? 30.330 6.722 -41.197 1.00 77.12 211 PRO A O 1
ATOM 1648 N N . GLY A 1 212 ? 30.548 7.235 -39.028 1.00 78.75 212 GLY A N 1
ATOM 1649 C CA . GLY A 1 212 ? 29.143 7.609 -38.842 1.00 78.75 212 GLY A CA 1
ATOM 1650 C C . GLY A 1 212 ? 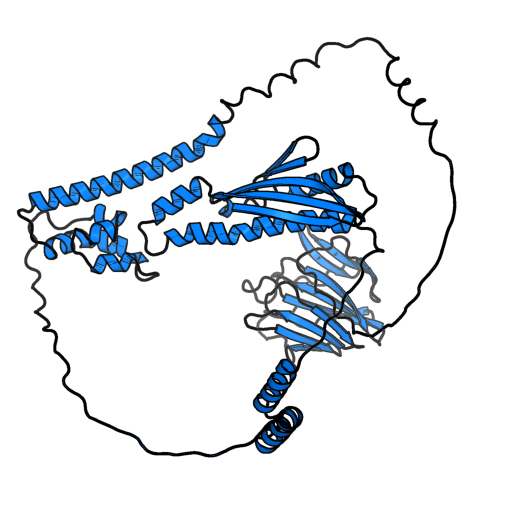28.177 6.459 -38.515 1.00 78.75 212 GLY A C 1
ATOM 1651 O O . GLY A 1 212 ? 26.974 6.711 -38.440 1.00 78.75 212 GLY A O 1
ATOM 1652 N N . ILE A 1 213 ? 28.647 5.225 -38.277 1.00 86.56 213 ILE A N 1
ATOM 1653 C CA . ILE A 1 213 ? 27.825 4.150 -37.679 1.00 86.56 213 ILE A CA 1
ATOM 1654 C C . ILE A 1 213 ? 27.817 4.226 -36.145 1.00 86.56 213 ILE A C 1
ATOM 1656 O O . ILE A 1 213 ? 26.737 4.306 -35.549 1.00 86.56 213 ILE A O 1
ATOM 1660 N N . LYS A 1 214 ? 28.993 4.259 -35.500 1.00 84.81 214 LYS A N 1
ATOM 1661 C CA . LYS A 1 214 ? 29.121 4.371 -34.032 1.00 84.81 214 LYS A CA 1
ATOM 1662 C C . LYS A 1 214 ? 28.427 5.638 -33.500 1.00 84.81 214 LYS A C 1
ATOM 1664 O O . LYS A 1 214 ? 28.376 6.656 -34.188 1.00 84.81 214 LYS A O 1
ATOM 1669 N N . GLY A 1 215 ? 27.879 5.571 -32.285 1.00 85.69 215 GLY A N 1
ATOM 1670 C CA . GLY A 1 215 ? 27.185 6.686 -31.625 1.00 85.69 215 GLY A CA 1
ATOM 1671 C C . GLY A 1 215 ? 25.932 6.252 -30.856 1.00 85.69 215 GLY A C 1
ATOM 1672 O O . GLY A 1 215 ? 25.480 5.116 -30.986 1.00 85.69 215 GLY A O 1
ATOM 1673 N N . TRP A 1 216 ? 25.365 7.170 -30.068 1.00 90.31 216 TRP A N 1
ATOM 1674 C CA . TRP A 1 216 ? 24.208 6.899 -29.207 1.00 90.31 216 TRP A CA 1
ATOM 1675 C C . TRP A 1 216 ? 22.902 6.689 -29.994 1.00 90.31 216 TRP A C 1
ATOM 1677 O O . TRP A 1 216 ? 22.614 7.384 -30.971 1.00 90.31 216 TRP A O 1
ATOM 1687 N N . SER A 1 217 ? 22.088 5.736 -29.542 1.00 91.62 217 SER A N 1
ATOM 1688 C CA . SER A 1 217 ? 20.830 5.321 -30.159 1.00 91.62 217 SER A CA 1
ATOM 1689 C C . SER A 1 217 ? 19.621 5.766 -29.333 1.00 91.62 217 SER A C 1
ATOM 1691 O O . SER A 1 217 ? 19.034 4.984 -28.586 1.00 91.62 217 SER A O 1
ATOM 1693 N N . TRP A 1 218 ? 19.204 7.026 -29.499 1.00 87.19 218 TRP A N 1
ATOM 1694 C CA . TRP A 1 218 ? 17.997 7.565 -28.852 1.00 87.19 218 TRP A CA 1
ATOM 1695 C C . TRP A 1 218 ? 16.750 6.713 -29.124 1.00 87.19 218 TRP A C 1
ATOM 1697 O O . TRP A 1 218 ? 15.978 6.446 -28.208 1.00 87.19 218 TRP A O 1
ATOM 1707 N N . GLY A 1 219 ? 16.581 6.231 -30.360 1.00 86.69 219 GLY A N 1
ATOM 1708 C CA . GLY A 1 219 ? 15.479 5.333 -30.716 1.00 86.69 219 GLY A CA 1
ATOM 1709 C C . GLY A 1 219 ? 15.494 4.015 -29.932 1.00 86.69 219 GLY A C 1
ATOM 1710 O O . GLY A 1 219 ? 14.449 3.583 -29.457 1.00 86.69 219 GLY A O 1
ATOM 1711 N N . ALA A 1 220 ? 16.668 3.406 -29.740 1.00 88.44 220 ALA A N 1
ATOM 1712 C CA . ALA A 1 220 ? 16.790 2.157 -28.986 1.00 88.44 220 ALA A CA 1
ATOM 1713 C C . ALA A 1 220 ? 16.585 2.360 -27.477 1.00 88.44 220 ALA A C 1
ATOM 1715 O O . ALA A 1 220 ? 15.940 1.534 -26.841 1.00 88.44 220 ALA A O 1
ATOM 1716 N N . PHE A 1 221 ? 17.087 3.471 -26.930 1.00 88.38 221 PHE A N 1
ATOM 1717 C CA . PHE A 1 221 ? 16.923 3.847 -25.524 1.00 88.38 221 PHE A CA 1
ATOM 1718 C C . PHE A 1 221 ? 15.458 4.142 -25.152 1.00 88.38 221 PHE A C 1
ATOM 1720 O O . PHE A 1 221 ? 14.982 3.681 -24.119 1.00 88.38 221 PHE A O 1
ATOM 1727 N N . PHE A 1 222 ? 14.731 4.890 -25.993 1.00 83.19 222 PHE A N 1
ATOM 1728 C CA . PHE A 1 222 ? 13.348 5.292 -25.704 1.00 83.19 222 PHE A CA 1
ATOM 1729 C C . PHE A 1 222 ? 12.295 4.238 -26.072 1.00 83.19 222 PHE A C 1
ATOM 1731 O O . PHE A 1 222 ? 11.252 4.182 -25.427 1.00 83.19 222 PHE A O 1
ATOM 1738 N N . LEU A 1 223 ? 12.525 3.432 -27.116 1.00 84.12 223 LEU A N 1
ATOM 1739 C CA . LEU A 1 223 ? 11.511 2.519 -27.668 1.00 84.12 223 LEU A CA 1
ATOM 1740 C C . LEU A 1 223 ? 11.857 1.033 -27.483 1.00 84.12 223 LEU A C 1
ATOM 1742 O O . LEU A 1 223 ? 11.059 0.175 -27.862 1.00 84.12 223 LEU A O 1
ATOM 1746 N N . ASN A 1 224 ? 13.012 0.717 -26.883 1.00 88.12 224 ASN A N 1
ATOM 1747 C CA . ASN A 1 224 ? 13.386 -0.613 -26.398 1.00 88.12 224 ASN A CA 1
ATOM 1748 C C . ASN A 1 224 ? 13.067 -1.735 -27.405 1.00 88.12 224 ASN A C 1
ATOM 1750 O O . ASN A 1 224 ? 13.592 -1.735 -28.522 1.00 88.12 224 ASN A O 1
ATOM 1754 N N . PHE A 1 225 ? 12.186 -2.676 -27.053 1.00 82.88 225 PHE A N 1
ATOM 1755 C CA . PHE A 1 225 ? 11.839 -3.812 -27.908 1.00 82.88 225 PHE A CA 1
ATOM 1756 C C . PHE A 1 225 ? 11.101 -3.426 -29.206 1.00 82.88 225 PHE A C 1
ATOM 1758 O O . PHE A 1 225 ? 11.292 -4.093 -30.224 1.00 82.88 225 PHE A O 1
ATOM 1765 N N . PHE A 1 226 ? 10.342 -2.321 -29.230 1.00 84.12 226 PHE A N 1
ATOM 1766 C CA . PHE A 1 226 ? 9.689 -1.819 -30.450 1.00 84.12 226 PHE A CA 1
ATOM 1767 C C . PHE A 1 226 ? 10.693 -1.281 -31.475 1.00 84.12 226 PHE A C 1
ATOM 1769 O O . PHE A 1 226 ? 10.465 -1.406 -32.675 1.00 84.12 226 PHE A O 1
ATOM 1776 N N . TRP A 1 227 ? 11.823 -0.726 -31.023 1.00 91.25 227 TRP A N 1
ATOM 1777 C CA . TRP A 1 227 ? 12.959 -0.437 -31.901 1.00 91.25 227 TRP A CA 1
ATOM 1778 C C . TRP A 1 227 ? 13.749 -1.719 -32.219 1.00 91.25 227 TRP A C 1
ATOM 1780 O O . TRP A 1 227 ? 14.192 -1.909 -33.353 1.00 91.25 227 TRP A O 1
ATOM 1790 N N . ALA A 1 228 ? 13.904 -2.628 -31.252 1.00 90.12 228 ALA A N 1
ATOM 1791 C CA . ALA A 1 228 ? 14.748 -3.812 -31.397 1.00 90.12 228 ALA A CA 1
ATOM 1792 C C . ALA A 1 228 ? 14.237 -4.796 -32.460 1.00 90.12 228 ALA A C 1
ATOM 1794 O O . ALA A 1 228 ? 15.044 -5.311 -33.236 1.00 90.12 228 ALA A O 1
ATOM 1795 N N . ILE A 1 229 ? 12.920 -5.029 -32.529 1.00 87.25 229 ILE A N 1
ATOM 1796 C CA . ILE A 1 229 ? 12.306 -6.002 -33.448 1.00 87.25 229 ILE A CA 1
ATOM 1797 C C . ILE A 1 229 ? 12.542 -5.620 -34.930 1.00 87.25 229 ILE A C 1
ATOM 1799 O O . ILE A 1 229 ? 13.143 -6.425 -35.647 1.00 87.25 229 ILE A O 1
ATOM 1803 N N . PRO A 1 230 ? 12.206 -4.404 -35.419 1.00 89.44 230 PRO A N 1
ATOM 1804 C CA . PRO A 1 230 ? 12.492 -4.003 -36.805 1.00 89.44 230 PRO A CA 1
ATOM 1805 C C . PRO A 1 230 ? 13.990 -3.911 -37.132 1.00 89.44 230 PRO A C 1
ATOM 1807 O O . PRO A 1 230 ? 14.386 -4.092 -38.282 1.00 89.44 230 PRO A O 1
ATOM 1810 N N . ASN A 1 231 ? 14.833 -3.657 -36.125 1.00 89.88 231 ASN A N 1
ATOM 1811 C CA . ASN A 1 231 ? 16.292 -3.634 -36.253 1.00 89.88 231 ASN A CA 1
ATOM 1812 C C . ASN A 1 231 ? 16.944 -5.013 -35.988 1.00 89.88 231 ASN A C 1
ATOM 1814 O O . ASN A 1 231 ? 18.162 -5.079 -35.810 1.00 89.88 231 ASN A O 1
ATOM 1818 N N . ARG A 1 232 ? 16.156 -6.105 -35.929 1.00 88.81 232 ARG A N 1
ATOM 1819 C CA . ARG A 1 232 ? 16.594 -7.506 -35.704 1.00 88.81 232 ARG A CA 1
ATOM 1820 C C . ARG A 1 232 ? 17.536 -7.704 -34.506 1.00 88.81 232 ARG A C 1
ATOM 1822 O O . ARG A 1 232 ? 18.316 -8.650 -34.450 1.00 88.81 232 ARG A O 1
ATOM 1829 N N . THR A 1 233 ? 17.478 -6.803 -33.532 1.00 90.31 233 THR A N 1
ATOM 1830 C CA . THR A 1 233 ? 18.413 -6.737 -32.407 1.00 90.31 233 THR A CA 1
ATOM 1831 C C . THR A 1 233 ? 17.826 -7.493 -31.223 1.00 90.31 233 THR A C 1
ATOM 1833 O O . THR A 1 233 ? 17.421 -6.905 -30.229 1.00 90.31 233 THR A O 1
ATOM 1836 N N . TRP A 1 234 ? 17.746 -8.821 -31.348 1.00 88.44 234 TRP A N 1
ATOM 1837 C CA . TRP A 1 234 ? 17.005 -9.699 -30.428 1.00 88.44 234 TRP A CA 1
ATOM 1838 C C . TRP A 1 234 ? 17.425 -9.599 -28.957 1.00 88.44 234 TRP A C 1
ATOM 1840 O O . TRP A 1 234 ? 16.585 -9.760 -28.080 1.00 88.44 234 TRP A O 1
ATOM 1850 N N . ILE A 1 235 ? 18.682 -9.245 -28.668 1.00 84.19 235 ILE A N 1
ATOM 1851 C CA . ILE A 1 235 ? 19.141 -8.955 -27.298 1.00 84.19 235 ILE A CA 1
ATOM 1852 C C . ILE A 1 235 ? 18.373 -7.785 -26.653 1.00 84.19 235 ILE A C 1
ATOM 1854 O O . ILE A 1 235 ? 18.208 -7.741 -25.439 1.00 84.19 235 ILE A O 1
ATOM 1858 N N . GLY A 1 236 ? 17.815 -6.875 -27.455 1.00 81.50 236 GLY A N 1
ATOM 1859 C CA . GLY A 1 236 ? 16.900 -5.834 -27.000 1.00 81.50 236 GLY A CA 1
ATOM 1860 C C . GLY A 1 236 ? 15.571 -6.364 -26.456 1.00 81.50 236 GLY A C 1
ATOM 1861 O O . GLY A 1 236 ? 14.911 -5.636 -25.733 1.00 81.50 236 GLY A O 1
ATOM 1862 N N . LEU A 1 237 ? 15.194 -7.626 -26.702 1.00 85.31 237 LEU A N 1
ATOM 1863 C CA . LEU A 1 237 ? 14.053 -8.253 -26.019 1.00 85.31 237 LEU A CA 1
ATOM 1864 C C . LEU A 1 237 ? 14.330 -8.525 -24.532 1.00 85.31 237 LEU A C 1
ATOM 1866 O O . LEU A 1 237 ? 13.385 -8.695 -23.767 1.00 85.31 237 LEU A O 1
ATOM 1870 N N . LEU A 1 238 ? 15.590 -8.493 -24.078 1.00 83.62 238 LEU A N 1
ATOM 1871 C CA . LEU A 1 238 ? 15.903 -8.560 -22.646 1.00 83.62 238 LEU A CA 1
ATOM 1872 C C . LEU A 1 238 ? 15.339 -7.354 -21.873 1.00 83.62 238 LEU A C 1
ATOM 1874 O O . LEU A 1 238 ? 15.127 -7.466 -20.669 1.00 83.62 238 LEU A O 1
ATOM 1878 N N . THR A 1 239 ? 14.984 -6.246 -22.544 1.00 77.38 239 THR A N 1
ATOM 1879 C CA . THR A 1 239 ? 14.199 -5.152 -21.936 1.00 77.38 239 THR A CA 1
ATOM 1880 C C . THR A 1 239 ? 12.773 -5.561 -21.554 1.00 77.38 239 THR A C 1
ATOM 1882 O O . THR A 1 239 ? 12.042 -4.706 -21.073 1.00 77.38 239 THR A O 1
ATOM 1885 N N . ALA A 1 240 ? 12.340 -6.802 -21.810 1.00 73.12 240 ALA A N 1
ATOM 1886 C CA . ALA A 1 240 ? 11.078 -7.367 -21.328 1.00 73.12 240 ALA A CA 1
ATOM 1887 C C . ALA A 1 240 ? 11.217 -8.087 -19.968 1.00 73.12 240 ALA A C 1
ATOM 1889 O O . ALA A 1 240 ? 10.215 -8.355 -19.311 1.00 73.12 240 ALA A O 1
ATOM 1890 N N . ILE A 1 241 ? 12.441 -8.407 -19.528 1.00 77.62 241 ILE A N 1
ATOM 1891 C CA . ILE A 1 241 ? 12.687 -9.249 -18.346 1.00 77.62 241 ILE A CA 1
ATOM 1892 C C . ILE A 1 241 ? 12.892 -8.370 -17.095 1.00 77.62 241 ILE A C 1
ATOM 1894 O O . ILE A 1 241 ? 13.708 -7.446 -17.137 1.00 77.62 241 ILE A O 1
ATOM 1898 N N . PRO A 1 242 ? 12.214 -8.631 -15.960 1.00 55.84 242 PRO A N 1
ATOM 1899 C CA . PRO A 1 242 ? 12.473 -7.929 -14.700 1.00 55.84 242 PRO A CA 1
ATOM 1900 C C . PRO A 1 242 ? 13.934 -8.047 -14.243 1.00 55.84 242 PRO A C 1
ATOM 1902 O O . PRO A 1 242 ? 14.580 -9.067 -14.473 1.00 55.84 242 PRO A O 1
ATOM 1905 N N . ILE A 1 243 ? 14.443 -7.015 -13.560 1.00 67.94 243 ILE A N 1
ATOM 1906 C CA . ILE A 1 243 ? 15.834 -6.881 -13.074 1.00 67.94 243 ILE A CA 1
ATOM 1907 C C . ILE A 1 243 ? 16.864 -6.820 -14.221 1.00 67.94 243 ILE A C 1
ATOM 1909 O O . ILE A 1 243 ? 17.473 -5.774 -14.432 1.00 67.94 243 ILE A O 1
ATOM 1913 N N . ILE A 1 244 ? 17.014 -7.888 -15.009 1.00 73.69 244 ILE A N 1
ATOM 1914 C CA . ILE A 1 244 ? 17.955 -7.991 -16.141 1.00 73.69 244 ILE A CA 1
ATOM 1915 C C . ILE A 1 244 ? 17.670 -6.919 -17.207 1.00 73.69 244 ILE A C 1
ATOM 1917 O O . ILE A 1 244 ? 18.593 -6.342 -17.779 1.00 73.69 244 ILE A O 1
ATOM 1921 N N . GLY A 1 245 ? 16.397 -6.599 -17.443 1.00 76.88 245 GLY A N 1
ATOM 1922 C CA . GLY A 1 245 ? 15.967 -5.578 -18.393 1.00 76.88 245 GLY A CA 1
ATOM 1923 C C . GLY A 1 245 ? 16.112 -4.132 -17.917 1.00 76.88 245 GLY A C 1
ATOM 1924 O O . GLY A 1 245 ? 15.847 -3.235 -18.710 1.00 76.88 245 GLY A O 1
ATOM 1925 N N . PHE A 1 246 ? 16.530 -3.870 -16.672 1.00 77.94 246 PHE A N 1
ATOM 1926 C CA . PHE A 1 246 ? 16.723 -2.505 -16.160 1.00 77.94 246 PHE A CA 1
ATOM 1927 C C . PHE A 1 246 ? 17.957 -1.781 -16.743 1.00 77.94 246 PHE A C 1
ATOM 1929 O O . PHE A 1 246 ? 17.801 -0.649 -17.198 1.00 77.94 246 PHE A O 1
ATOM 1936 N N . PRO A 1 247 ? 19.166 -2.382 -16.816 1.00 85.56 247 PRO A N 1
ATOM 1937 C CA . PRO A 1 247 ? 20.305 -1.768 -17.512 1.00 85.56 247 PRO A CA 1
ATOM 1938 C C . PRO A 1 247 ? 20.187 -1.809 -19.047 1.00 85.56 247 PRO A C 1
ATOM 1940 O O . PRO A 1 247 ? 20.865 -1.049 -19.739 1.00 85.56 247 PRO A O 1
ATOM 1943 N N . MET A 1 248 ? 19.343 -2.682 -19.608 1.00 85.88 248 MET A N 1
ATOM 1944 C CA . MET A 1 248 ? 19.289 -2.925 -21.055 1.00 85.88 248 MET A CA 1
ATOM 1945 C C . MET A 1 248 ? 18.956 -1.700 -21.933 1.00 85.88 248 MET A C 1
ATOM 1947 O O . MET A 1 248 ? 19.596 -1.586 -22.978 1.00 85.88 248 MET A O 1
ATOM 1951 N N . PRO A 1 249 ? 18.069 -0.753 -21.558 1.00 86.44 249 PRO A N 1
ATOM 1952 C CA . PRO A 1 249 ? 17.858 0.488 -22.307 1.00 86.44 249 PRO A CA 1
ATOM 1953 C C . PRO A 1 249 ? 19.133 1.329 -22.449 1.00 86.44 249 PRO A C 1
ATOM 1955 O O . PRO A 1 249 ? 19.397 1.865 -23.522 1.00 86.44 249 PRO A O 1
ATOM 1958 N N . LEU A 1 250 ? 19.974 1.404 -21.408 1.00 86.38 250 LEU A N 1
ATOM 1959 C CA . LEU A 1 250 ? 21.258 2.119 -21.461 1.00 86.38 250 LEU A CA 1
ATOM 1960 C C . LEU A 1 250 ? 22.249 1.409 -22.391 1.00 86.38 250 LEU A C 1
ATOM 1962 O O . LEU A 1 250 ? 22.911 2.051 -23.206 1.00 86.38 250 LEU A O 1
ATOM 1966 N N . ILE A 1 251 ? 22.311 0.076 -22.322 1.00 89.12 251 ILE A N 1
ATOM 1967 C CA . ILE A 1 251 ? 23.159 -0.740 -23.204 1.00 89.12 251 ILE A CA 1
ATOM 1968 C C . ILE A 1 251 ? 22.689 -0.616 -24.668 1.00 89.12 251 ILE A C 1
ATOM 1970 O O . ILE A 1 251 ? 23.516 -0.480 -25.569 1.00 89.12 251 ILE A O 1
ATOM 1974 N N . LEU A 1 252 ? 21.375 -0.579 -24.911 1.00 90.06 252 LEU A N 1
ATOM 1975 C CA . LEU A 1 252 ? 20.771 -0.273 -26.211 1.00 90.06 252 LEU A CA 1
ATOM 1976 C C . LEU A 1 252 ? 21.074 1.160 -26.674 1.00 90.06 252 LEU A C 1
ATOM 1978 O O . LEU A 1 252 ? 21.336 1.368 -27.857 1.00 90.06 252 LEU A O 1
ATOM 1982 N N . GLY A 1 253 ? 21.105 2.131 -25.763 1.00 89.50 253 GLY A N 1
ATOM 1983 C CA . GLY A 1 253 ? 21.561 3.491 -26.039 1.00 89.50 253 GLY A CA 1
ATOM 1984 C C . GLY A 1 253 ? 23.001 3.520 -26.557 1.00 89.50 253 GLY A C 1
ATOM 1985 O O . GLY A 1 253 ? 23.254 4.100 -27.611 1.00 89.50 253 GLY A O 1
ATOM 1986 N N . PHE A 1 254 ? 23.936 2.836 -25.890 1.00 91.06 254 PHE A N 1
ATOM 1987 C CA . PHE A 1 254 ? 25.346 2.808 -26.305 1.00 91.06 254 PHE A CA 1
ATOM 1988 C C . PHE A 1 254 ? 25.630 1.930 -27.536 1.00 91.06 254 PHE A C 1
ATOM 1990 O O . PHE A 1 254 ? 26.348 2.366 -28.433 1.00 91.06 254 PHE A O 1
ATOM 1997 N N . LYS A 1 255 ? 25.095 0.701 -27.598 1.00 90.12 255 LYS A N 1
ATOM 1998 C CA . LYS A 1 255 ? 25.442 -0.303 -28.629 1.00 90.12 255 LYS A CA 1
ATOM 1999 C C . LYS A 1 255 ? 24.350 -0.601 -29.652 1.00 90.12 255 LYS A C 1
ATOM 2001 O O . LYS A 1 255 ? 24.629 -1.257 -30.654 1.00 90.12 255 LYS A O 1
ATOM 2006 N N . GLY A 1 256 ? 23.131 -0.092 -29.476 1.00 90.44 256 GLY A N 1
ATOM 2007 C CA . GLY A 1 256 ? 22.007 -0.380 -30.372 1.00 90.44 256 GLY A CA 1
ATOM 2008 C C . GLY A 1 256 ? 22.296 -0.043 -31.836 1.00 90.44 256 GLY A C 1
ATOM 2009 O O . GLY A 1 256 ? 21.969 -0.832 -32.714 1.00 90.44 256 GLY A O 1
ATOM 2010 N N . ARG A 1 257 ? 22.985 1.067 -32.129 1.00 92.81 257 ARG A N 1
ATOM 2011 C CA . ARG A 1 257 ? 23.368 1.403 -33.514 1.00 92.81 257 ARG A CA 1
ATOM 2012 C C . ARG A 1 257 ? 24.359 0.402 -34.119 1.00 92.81 257 ARG A C 1
ATOM 2014 O O . ARG A 1 257 ? 24.166 -0.013 -35.258 1.00 92.81 257 ARG A O 1
ATOM 2021 N N . GLU A 1 258 ? 25.365 -0.035 -33.363 1.00 90.44 258 GLU A N 1
ATOM 2022 C CA . GLU A 1 258 ? 26.326 -1.052 -33.818 1.00 90.44 258 GLU A CA 1
ATOM 2023 C C . GLU A 1 258 ? 25.636 -2.404 -34.059 1.00 90.44 258 GLU A C 1
ATOM 2025 O O . GLU A 1 258 ? 25.881 -3.064 -35.069 1.00 90.44 258 GLU A O 1
ATOM 2030 N N . TRP A 1 259 ? 24.721 -2.792 -33.166 1.00 91.44 259 TRP A N 1
ATOM 2031 C CA . TRP A 1 259 ? 23.922 -4.008 -33.301 1.00 91.44 259 TRP A CA 1
ATOM 2032 C C . TRP A 1 259 ? 22.963 -3.943 -34.496 1.00 91.44 259 TRP A C 1
ATOM 2034 O O . TRP A 1 259 ? 22.972 -4.847 -35.324 1.00 91.44 259 TRP A O 1
ATOM 2044 N N . ALA A 1 260 ? 22.196 -2.865 -34.663 1.00 90.62 260 ALA A N 1
ATOM 2045 C CA . ALA A 1 260 ? 21.281 -2.696 -35.795 1.00 90.62 260 ALA A CA 1
ATOM 2046 C C . ALA A 1 260 ? 21.998 -2.679 -37.155 1.00 90.62 260 ALA A C 1
ATOM 2048 O O . ALA A 1 260 ? 21.450 -3.173 -38.141 1.00 90.62 260 ALA A O 1
ATOM 2049 N N . TRP A 1 261 ? 23.222 -2.145 -37.211 1.00 89.25 261 TRP A N 1
ATOM 2050 C CA . TRP A 1 261 ? 24.071 -2.223 -38.400 1.00 89.25 261 TRP A CA 1
ATOM 2051 C C . TRP A 1 261 ? 24.523 -3.661 -38.694 1.00 89.25 261 TRP A C 1
ATOM 2053 O O . TRP A 1 261 ? 24.442 -4.100 -39.835 1.00 89.25 261 TRP A O 1
ATOM 2063 N N . ARG A 1 262 ? 24.936 -4.425 -37.671 1.00 87.00 262 ARG A N 1
ATOM 2064 C CA . ARG A 1 262 ? 25.384 -5.826 -37.818 1.00 87.00 262 ARG A CA 1
ATOM 2065 C C . ARG A 1 262 ? 24.228 -6.820 -38.075 1.00 87.00 262 ARG A C 1
ATOM 2067 O O . ARG A 1 262 ? 24.440 -7.832 -38.733 1.00 87.00 262 ARG A O 1
ATOM 2074 N N . ASN A 1 263 ? 23.009 -6.537 -37.604 1.00 86.06 263 ASN A N 1
ATOM 2075 C CA . ASN A 1 263 ? 21.867 -7.472 -37.619 1.00 86.06 263 ASN A CA 1
ATOM 2076 C C . ASN A 1 263 ? 20.976 -7.409 -38.882 1.00 86.06 263 ASN A C 1
ATOM 2078 O O . ASN A 1 263 ? 20.025 -8.190 -39.016 1.00 86.06 263 ASN A O 1
ATOM 2082 N N . ARG A 1 264 ? 21.235 -6.483 -39.814 1.00 82.94 264 ARG A N 1
ATOM 2083 C CA . ARG A 1 264 ? 20.451 -6.299 -41.048 1.00 82.94 264 ARG A CA 1
ATOM 2084 C C . ARG A 1 264 ? 21.353 -5.789 -42.178 1.00 82.94 264 ARG A C 1
ATOM 2086 O O . ARG A 1 264 ? 22.266 -5.017 -41.932 1.00 82.94 264 ARG A O 1
ATOM 2093 N N . GLN A 1 265 ? 21.061 -6.172 -43.420 1.00 83.56 265 GLN A N 1
ATOM 2094 C CA . GLN A 1 265 ? 21.618 -5.505 -44.602 1.00 83.56 265 GLN A CA 1
ATOM 2095 C C . GLN A 1 265 ? 20.990 -4.110 -44.783 1.00 83.56 265 GLN A C 1
ATOM 2097 O O . GLN A 1 265 ? 19.779 -3.937 -44.604 1.00 83.56 265 GLN A O 1
ATOM 2102 N N . TRP A 1 266 ? 21.821 -3.134 -45.152 1.00 85.44 266 TRP A N 1
ATOM 2103 C CA . TRP A 1 266 ? 21.455 -1.737 -45.392 1.00 85.44 266 TRP A CA 1
ATOM 2104 C C . TRP A 1 266 ? 22.101 -1.270 -46.697 1.00 85.44 266 TRP A C 1
ATOM 2106 O O . TRP A 1 266 ? 23.285 -1.517 -46.903 1.00 85.44 266 TRP A O 1
ATOM 2116 N N . ASP A 1 267 ? 21.349 -0.575 -47.551 1.00 85.50 267 ASP A N 1
ATOM 2117 C CA . ASP A 1 267 ? 21.832 -0.192 -48.890 1.00 85.50 267 ASP A CA 1
ATOM 2118 C C . ASP A 1 267 ? 22.963 0.851 -48.844 1.00 85.50 267 ASP A C 1
ATOM 2120 O O . ASP A 1 267 ? 23.783 0.920 -49.754 1.00 85.50 267 ASP A O 1
ATOM 2124 N N . SER A 1 268 ? 23.017 1.665 -47.780 1.00 89.75 268 SER A N 1
ATOM 2125 C CA . SER A 1 268 ? 24.127 2.584 -47.506 1.00 89.75 268 SER A CA 1
ATOM 2126 C C . SER A 1 268 ? 24.155 3.059 -46.043 1.00 89.75 268 SER A C 1
ATOM 2128 O O . SER A 1 268 ? 23.187 2.884 -45.288 1.00 89.75 268 SER A O 1
ATOM 2130 N N . VAL A 1 269 ? 25.250 3.718 -45.645 1.00 87.94 269 VAL A N 1
ATOM 2131 C CA . VAL A 1 269 ? 25.406 4.372 -44.329 1.00 87.94 269 VAL A CA 1
ATOM 2132 C C . VAL A 1 269 ? 24.385 5.506 -44.148 1.00 87.94 269 VAL A C 1
ATOM 2134 O O . VAL A 1 269 ? 23.851 5.709 -43.054 1.00 87.94 269 VAL A O 1
ATOM 2137 N N . GLU A 1 270 ? 24.042 6.212 -45.225 1.00 89.75 270 GLU A N 1
ATOM 2138 C CA . GLU A 1 270 ? 23.041 7.284 -45.262 1.00 89.75 270 GLU A CA 1
ATOM 2139 C C . GLU A 1 270 ? 21.623 6.719 -45.131 1.00 89.75 270 GLU A C 1
ATOM 2141 O O . GLU A 1 270 ? 20.780 7.335 -44.477 1.00 89.75 270 GLU A O 1
ATOM 2146 N N . HIS A 1 271 ? 21.342 5.537 -45.700 1.00 90.00 271 HIS A N 1
ATOM 2147 C CA . HIS A 1 271 ? 20.071 4.850 -45.465 1.00 90.00 271 HIS A CA 1
ATOM 2148 C C . HIS A 1 271 ? 19.935 4.441 -43.995 1.00 90.00 271 HIS A C 1
ATOM 2150 O O . HIS A 1 271 ? 18.939 4.793 -43.356 1.00 90.00 271 HIS A O 1
ATOM 2156 N N . PHE A 1 272 ? 20.945 3.781 -43.426 1.00 90.88 272 PHE A N 1
ATOM 2157 C CA . PHE A 1 272 ? 20.942 3.435 -42.006 1.00 90.88 272 PHE A CA 1
ATOM 2158 C C . PHE A 1 272 ? 20.733 4.672 -41.120 1.00 90.88 272 PHE A C 1
ATOM 2160 O O . PHE A 1 272 ? 19.821 4.694 -40.290 1.00 90.88 272 PHE A O 1
ATOM 2167 N N . ASN A 1 273 ? 21.506 5.740 -41.333 1.00 89.69 273 ASN A N 1
ATOM 2168 C CA . ASN A 1 273 ? 21.386 6.962 -40.537 1.00 89.69 273 ASN A CA 1
ATOM 2169 C C . ASN A 1 273 ? 20.039 7.680 -40.729 1.00 89.69 273 ASN A C 1
ATOM 2171 O O . ASN A 1 273 ? 19.497 8.201 -39.753 1.00 89.69 273 ASN A O 1
ATOM 2175 N N . ARG A 1 274 ? 19.440 7.648 -41.928 1.00 91.56 274 ARG A N 1
ATOM 2176 C CA . ARG A 1 274 ? 18.070 8.136 -42.172 1.00 91.56 274 ARG A CA 1
ATOM 2177 C C . ARG A 1 274 ? 17.043 7.376 -41.326 1.00 91.56 274 ARG A C 1
ATOM 2179 O O . ARG A 1 274 ? 16.221 8.012 -40.668 1.00 91.56 274 ARG A O 1
ATOM 2186 N N . VAL A 1 275 ? 17.129 6.046 -41.276 1.00 90.25 275 VAL A N 1
ATOM 2187 C CA . VAL A 1 275 ? 16.207 5.204 -40.492 1.00 90.25 275 VAL A CA 1
ATOM 2188 C C . VAL A 1 275 ? 16.431 5.367 -38.984 1.00 90.25 275 VAL A C 1
ATOM 2190 O O . VAL A 1 275 ? 15.467 5.548 -38.242 1.00 90.25 275 VAL A O 1
ATOM 2193 N N . GLN A 1 276 ? 17.678 5.412 -38.501 1.00 91.19 276 GLN A N 1
ATOM 2194 C CA . GLN A 1 276 ? 17.941 5.682 -37.077 1.00 91.19 276 GLN A CA 1
ATOM 2195 C C . GLN A 1 276 ? 17.529 7.106 -36.657 1.00 91.19 276 GLN A C 1
ATOM 2197 O O . GLN A 1 276 ? 17.118 7.318 -35.512 1.00 91.19 276 GLN A O 1
ATOM 2202 N N . ARG A 1 277 ? 17.560 8.084 -37.576 1.00 90.31 277 ARG A N 1
ATOM 2203 C CA . ARG A 1 277 ? 17.008 9.428 -37.340 1.00 90.31 277 ARG A CA 1
ATOM 2204 C C . ARG A 1 277 ? 15.481 9.406 -37.248 1.00 90.31 277 ARG A C 1
ATOM 2206 O O . ARG A 1 277 ? 14.947 10.061 -36.361 1.00 90.31 277 ARG A O 1
ATOM 2213 N N . GLN A 1 278 ? 14.783 8.629 -38.081 1.00 90.88 278 GLN A N 1
ATOM 2214 C CA . GLN A 1 278 ? 13.330 8.431 -37.956 1.00 90.88 278 GLN A CA 1
ATOM 2215 C C . GLN A 1 278 ? 12.958 7.809 -36.601 1.00 90.88 278 GLN A C 1
ATOM 2217 O O . GLN A 1 278 ? 12.087 8.337 -35.915 1.00 90.88 278 GLN A O 1
ATOM 2222 N N . TRP A 1 279 ? 13.672 6.769 -36.157 1.00 90.50 279 TRP A N 1
ATOM 2223 C CA . TRP A 1 279 ? 13.481 6.178 -34.824 1.00 90.50 279 TRP A CA 1
ATOM 2224 C C . TRP A 1 279 ? 13.764 7.155 -33.675 1.00 90.50 279 TRP A C 1
ATOM 2226 O O . TRP A 1 279 ? 13.034 7.177 -32.687 1.00 90.50 279 TRP A O 1
ATOM 2236 N N . THR A 1 280 ? 14.797 7.989 -33.814 1.00 91.19 280 THR A N 1
ATOM 2237 C CA . THR A 1 280 ? 15.111 9.057 -32.851 1.00 91.19 280 THR A CA 1
ATOM 2238 C C . THR A 1 280 ? 13.976 10.078 -32.767 1.00 91.19 280 THR A C 1
ATOM 2240 O O . THR A 1 280 ? 13.528 10.407 -31.673 1.00 91.19 280 THR A O 1
ATOM 2243 N N . VAL A 1 281 ? 13.468 10.540 -33.914 1.00 89.38 281 VAL A N 1
ATOM 2244 C CA . VAL A 1 281 ? 12.350 11.493 -33.985 1.00 89.38 281 VAL A CA 1
ATOM 2245 C C . VAL A 1 281 ? 11.067 10.889 -33.410 1.00 89.38 281 VAL A C 1
ATOM 2247 O O . VAL A 1 281 ? 10.392 11.564 -32.641 1.00 89.38 281 VAL A O 1
ATOM 2250 N N . ALA A 1 282 ? 10.757 9.621 -33.698 1.00 87.06 282 ALA A N 1
ATOM 2251 C CA . ALA A 1 282 ? 9.595 8.934 -33.133 1.00 87.06 282 ALA A CA 1
ATOM 2252 C C . ALA A 1 282 ? 9.654 8.853 -31.595 1.00 87.06 282 ALA A C 1
ATOM 2254 O O . ALA A 1 282 ? 8.681 9.200 -30.927 1.00 87.06 282 ALA A O 1
ATOM 2255 N N . GLY A 1 283 ? 10.807 8.468 -31.030 1.00 84.31 283 GLY A N 1
ATOM 2256 C CA . GLY A 1 283 ? 11.009 8.429 -29.577 1.00 84.31 283 GLY A CA 1
ATOM 2257 C C . GLY A 1 283 ? 10.901 9.812 -28.926 1.00 84.31 283 GLY A C 1
ATOM 2258 O O . GLY A 1 283 ? 10.207 9.970 -27.924 1.00 84.31 283 GLY A O 1
ATOM 2259 N N . VAL A 1 284 ? 11.517 10.836 -29.527 1.00 85.25 284 VAL A N 1
ATOM 2260 C CA . VAL A 1 284 ? 11.447 12.218 -29.021 1.00 85.25 284 VAL A CA 1
ATOM 2261 C C . VAL A 1 284 ? 10.022 12.774 -29.093 1.00 85.25 284 VAL A C 1
ATOM 2263 O O . VAL A 1 284 ? 9.560 13.340 -28.108 1.00 85.25 284 VAL A O 1
ATOM 2266 N N . ILE A 1 285 ? 9.294 12.581 -30.201 1.00 87.62 285 ILE A N 1
ATOM 2267 C CA . ILE A 1 285 ? 7.892 13.020 -30.322 1.00 87.62 285 ILE A CA 1
ATOM 2268 C C . ILE A 1 285 ? 7.024 12.344 -29.256 1.00 87.62 285 ILE A C 1
ATOM 2270 O O . ILE A 1 285 ? 6.253 13.031 -28.592 1.00 87.62 285 ILE A O 1
ATOM 2274 N N . PHE A 1 286 ? 7.178 11.033 -29.041 1.00 82.50 286 PHE A N 1
ATOM 2275 C CA . PHE A 1 286 ? 6.428 10.304 -28.016 1.00 82.50 286 PHE A CA 1
ATOM 2276 C C . PHE A 1 286 ? 6.653 10.885 -26.608 1.00 82.50 286 PHE A C 1
ATOM 2278 O O . PHE A 1 286 ? 5.688 11.215 -25.915 1.00 82.50 286 PHE A O 1
ATOM 2285 N N . TYR A 1 287 ? 7.912 11.090 -26.205 1.00 79.81 287 TYR A N 1
ATOM 2286 C CA . TYR A 1 287 ? 8.228 11.663 -24.892 1.00 79.81 287 TYR A CA 1
ATOM 2287 C C . TYR A 1 287 ? 7.809 13.135 -24.762 1.00 79.81 287 TYR A C 1
ATOM 2289 O O . TYR A 1 287 ? 7.308 13.525 -23.709 1.00 79.81 287 TYR A O 1
ATOM 2297 N N . VAL A 1 288 ? 7.936 13.949 -25.816 1.00 85.31 288 VAL A N 1
ATOM 2298 C CA . VAL A 1 288 ? 7.446 15.339 -25.814 1.00 85.31 288 VAL A CA 1
ATOM 2299 C C . VAL A 1 288 ? 5.924 15.380 -25.665 1.00 85.31 288 VAL A C 1
ATOM 2301 O O . VAL A 1 288 ? 5.428 16.142 -24.842 1.00 85.31 288 VAL A O 1
ATOM 2304 N N . VAL A 1 289 ? 5.177 14.529 -26.375 1.00 83.50 289 VAL A N 1
ATOM 2305 C CA . VAL A 1 289 ? 3.715 14.423 -26.223 1.00 83.50 289 VAL A CA 1
ATOM 2306 C C . VAL A 1 289 ? 3.340 13.987 -24.802 1.00 83.50 289 VAL A C 1
ATOM 2308 O O . VAL A 1 289 ? 2.462 14.601 -24.198 1.00 83.50 289 VAL A O 1
ATOM 2311 N N . ALA A 1 290 ? 4.038 13.011 -24.212 1.00 76.94 290 ALA A N 1
ATOM 2312 C CA . ALA A 1 290 ? 3.809 12.610 -22.821 1.00 76.94 290 ALA A CA 1
ATOM 2313 C C . ALA A 1 290 ? 4.077 13.755 -21.816 1.00 76.94 290 ALA A C 1
ATOM 2315 O O . ALA A 1 290 ? 3.286 13.970 -20.897 1.00 76.94 290 ALA A O 1
ATOM 2316 N N . ILE A 1 291 ? 5.146 14.537 -22.015 1.00 79.94 291 ILE A N 1
ATOM 2317 C CA . ILE A 1 291 ? 5.483 15.712 -21.189 1.00 79.94 291 ILE A CA 1
ATOM 2318 C C . ILE A 1 291 ? 4.456 16.842 -21.364 1.00 79.94 291 ILE A C 1
ATOM 2320 O O . ILE A 1 291 ? 4.070 17.479 -20.384 1.00 79.94 291 ILE A O 1
ATOM 2324 N N . VAL A 1 292 ? 3.956 17.066 -22.580 1.00 82.06 292 VAL A N 1
ATOM 2325 C CA . VAL A 1 292 ? 2.871 18.021 -22.853 1.00 82.06 292 VAL A CA 1
ATOM 2326 C C . VAL A 1 292 ? 1.588 17.590 -22.131 1.00 82.06 292 VAL A C 1
ATOM 2328 O O . VAL A 1 292 ? 0.978 18.405 -21.440 1.00 82.06 292 VAL A O 1
ATOM 2331 N N . ILE A 1 293 ? 1.220 16.306 -22.184 1.00 75.94 293 ILE A N 1
ATOM 2332 C CA . ILE A 1 293 ? 0.056 15.769 -21.457 1.00 75.94 293 ILE A CA 1
ATOM 2333 C C . ILE A 1 293 ? 0.238 15.903 -19.929 1.00 75.94 293 ILE A C 1
ATOM 2335 O O . ILE A 1 293 ? -0.728 16.219 -19.236 1.00 75.94 293 ILE A O 1
ATOM 2339 N N . ILE A 1 294 ? 1.461 15.772 -19.389 1.00 66.50 294 ILE A N 1
ATOM 2340 C CA . ILE A 1 294 ? 1.768 16.107 -17.980 1.00 66.50 294 ILE A CA 1
ATOM 2341 C C . ILE A 1 294 ? 1.516 17.587 -17.681 1.00 66.50 294 ILE A C 1
ATOM 2343 O O . ILE A 1 294 ? 0.859 17.907 -16.688 1.00 66.50 294 ILE A O 1
ATOM 2347 N N . ALA A 1 295 ? 2.057 18.487 -18.505 1.00 71.69 295 ALA A N 1
ATOM 2348 C CA . ALA A 1 295 ? 1.989 19.925 -18.271 1.00 71.69 295 ALA A CA 1
ATOM 2349 C C . ALA A 1 295 ? 0.537 20.428 -18.287 1.00 71.69 295 ALA A C 1
ATOM 2351 O O . ALA A 1 295 ? 0.093 21.059 -17.326 1.00 71.69 295 ALA A O 1
ATOM 2352 N N . PHE A 1 296 ? -0.234 20.067 -19.316 1.00 67.25 296 PHE A N 1
ATOM 2353 C CA . PHE A 1 296 ? -1.655 20.410 -19.396 1.00 67.25 296 PHE A CA 1
ATOM 2354 C C . PHE A 1 296 ? -2.501 19.652 -18.364 1.00 67.25 296 PHE A C 1
ATOM 2356 O O . PHE A 1 296 ? -3.419 20.232 -17.790 1.00 67.25 296 PHE A O 1
ATOM 2363 N N . GLY A 1 297 ? -2.152 18.406 -18.023 1.00 62.91 297 GLY A N 1
ATOM 2364 C CA . GLY A 1 297 ? -2.812 17.634 -16.963 1.00 62.91 297 GLY A CA 1
ATOM 2365 C C . GLY A 1 297 ? -2.766 18.299 -15.580 1.00 62.91 297 GLY A C 1
ATOM 2366 O O . GLY A 1 297 ? -3.686 18.109 -14.786 1.00 62.91 297 GLY A O 1
ATOM 2367 N N . LYS A 1 298 ? -1.747 19.127 -15.304 1.00 54.06 298 LYS A N 1
ATOM 2368 C CA . LYS A 1 298 ? -1.672 19.967 -14.093 1.00 54.06 298 LYS A CA 1
ATOM 2369 C C . LYS A 1 298 ? -2.470 21.277 -14.187 1.00 54.06 298 LYS A C 1
ATOM 2371 O O . LYS A 1 298 ? -2.763 21.858 -13.148 1.00 54.06 298 LYS A O 1
ATOM 2376 N N . ALA A 1 299 ? -2.833 21.723 -15.391 1.00 55.97 299 ALA A N 1
ATOM 2377 C CA . ALA A 1 299 ? -3.604 22.947 -15.641 1.00 55.97 299 ALA A CA 1
ATOM 2378 C C . ALA A 1 299 ? -5.128 22.720 -15.751 1.00 55.97 299 ALA A C 1
ATOM 2380 O O . ALA A 1 299 ? -5.896 23.674 -15.692 1.00 55.97 299 ALA A O 1
ATOM 2381 N N . TYR A 1 300 ? -5.591 21.470 -15.868 1.00 53.41 300 TYR A N 1
ATOM 2382 C CA . TYR A 1 300 ? -7.025 21.144 -15.860 1.00 53.41 300 TYR A CA 1
ATOM 2383 C C . TYR A 1 300 ? -7.817 21.660 -14.634 1.00 53.41 300 TYR A C 1
ATOM 2385 O O . TYR A 1 300 ? -8.864 22.273 -14.851 1.00 53.41 300 TYR A O 1
ATOM 2393 N N . PRO A 1 301 ? -7.364 21.499 -13.369 1.00 52.69 301 PRO A N 1
ATOM 2394 C CA . PRO A 1 301 ? -8.156 21.933 -12.211 1.00 52.69 301 PRO A CA 1
ATOM 2395 C C . PRO A 1 301 ? -8.316 23.460 -12.086 1.00 52.69 301 PRO A C 1
ATOM 2397 O O . PRO A 1 301 ? -9.192 23.911 -11.357 1.00 52.69 301 PRO A O 1
ATOM 2400 N N . SER A 1 302 ? -7.521 24.269 -12.798 1.00 49.09 302 SER A N 1
ATOM 2401 C CA . SER A 1 302 ? -7.708 25.728 -12.884 1.00 49.09 302 SER A CA 1
ATOM 2402 C C . SER A 1 302 ? -8.524 26.179 -14.107 1.00 49.09 302 SER A C 1
ATOM 2404 O O . SER A 1 302 ? -8.784 27.374 -14.257 1.00 49.09 302 SER A O 1
ATOM 2406 N N . LEU A 1 303 ? -8.955 25.243 -14.963 1.00 45.31 303 LEU A N 1
ATOM 2407 C CA . LEU A 1 303 ? -9.856 25.489 -16.094 1.00 45.31 303 LEU A CA 1
ATOM 2408 C C . LEU A 1 303 ? -11.309 25.106 -15.788 1.00 45.31 303 LEU A C 1
ATOM 2410 O O . LEU A 1 303 ? -12.204 25.854 -16.171 1.00 45.31 303 LEU A O 1
ATOM 2414 N N . GLU A 1 304 ? -11.563 24.018 -15.050 1.00 47.88 304 GLU A N 1
ATOM 2415 C CA . GLU A 1 304 ? -12.927 23.662 -14.605 1.00 47.88 304 GLU A CA 1
ATOM 2416 C C . GLU A 1 304 ? -13.549 24.798 -13.761 1.00 47.88 304 GLU A C 1
ATOM 2418 O O . GLU A 1 304 ? -14.681 25.209 -14.011 1.00 47.88 304 GLU A O 1
ATOM 2423 N N . ALA A 1 305 ? -12.753 25.430 -12.888 1.00 50.19 305 ALA A N 1
ATOM 2424 C CA . ALA A 1 305 ? -13.129 26.611 -12.097 1.00 50.19 305 ALA A CA 1
ATOM 2425 C C . ALA A 1 305 ? -13.424 27.893 -12.917 1.00 50.19 305 ALA A C 1
ATOM 2427 O O . ALA A 1 305 ? -13.754 28.925 -12.342 1.00 50.19 305 ALA A O 1
ATOM 2428 N N . ARG A 1 306 ? -13.285 27.861 -14.251 1.00 52.03 306 ARG A N 1
ATOM 2429 C CA . ARG A 1 306 ? -13.645 28.959 -15.169 1.00 52.03 306 ARG A CA 1
ATOM 2430 C C . ARG A 1 306 ? -14.787 28.611 -16.130 1.00 52.03 306 ARG A C 1
ATOM 2432 O O . ARG A 1 306 ? -15.163 29.458 -16.933 1.00 52.03 306 ARG A O 1
ATOM 2439 N N . PHE A 1 307 ? -15.320 27.389 -16.064 1.00 52.69 307 PHE A N 1
ATOM 2440 C CA . PHE A 1 307 ? -16.317 26.876 -17.010 1.00 52.69 307 PHE A CA 1
ATOM 2441 C C . PHE A 1 307 ? -17.583 26.289 -16.354 1.00 52.69 307 PHE A C 1
ATOM 2443 O O . PHE A 1 307 ? -18.427 25.760 -17.073 1.00 52.69 307 PHE A O 1
ATOM 2450 N N . ASN A 1 308 ? -17.772 26.444 -15.035 1.00 44.09 308 ASN A N 1
ATOM 2451 C CA . ASN A 1 308 ? -19.025 26.110 -14.333 1.00 44.09 308 ASN A CA 1
ATOM 2452 C C . ASN A 1 308 ? -19.751 27.362 -13.776 1.00 44.09 308 ASN A C 1
ATOM 2454 O O . ASN A 1 308 ? -19.682 27.625 -12.575 1.00 44.09 308 ASN A O 1
ATOM 2458 N N . PRO A 1 309 ? -20.425 28.172 -14.616 1.00 47.19 309 PRO A N 1
ATOM 2459 C CA . PRO A 1 309 ? -21.067 29.417 -14.193 1.00 47.19 309 PRO A CA 1
ATOM 2460 C C . PRO A 1 309 ? -22.497 29.190 -13.662 1.00 47.19 309 PRO A C 1
ATOM 2462 O O . PRO A 1 309 ? -23.460 29.619 -14.297 1.00 47.19 309 PRO A O 1
ATOM 2465 N N . GLN A 1 310 ? -22.659 28.507 -12.519 1.00 44.00 310 GLN A N 1
ATOM 2466 C CA . GLN A 1 310 ? -23.983 28.339 -11.882 1.00 44.00 310 GLN A CA 1
ATOM 2467 C C . GLN A 1 310 ? -24.082 28.772 -10.406 1.00 44.00 310 GLN A C 1
ATOM 2469 O O . GLN A 1 310 ? -25.176 29.145 -9.991 1.00 44.00 310 GLN A O 1
ATOM 2474 N N . ASP A 1 311 ? -22.987 28.814 -9.638 1.00 43.53 311 ASP A N 1
ATOM 2475 C CA . ASP A 1 311 ? -23.067 28.954 -8.167 1.00 43.53 311 ASP A CA 1
ATOM 2476 C C . ASP A 1 311 ? -22.855 30.385 -7.611 1.00 43.53 311 ASP A C 1
ATOM 2478 O O . ASP A 1 311 ? -22.991 30.613 -6.411 1.00 43.53 311 ASP A O 1
ATOM 2482 N N . GLU A 1 312 ? -22.570 31.391 -8.451 1.00 42.91 312 GLU A N 1
ATOM 2483 C CA . GLU A 1 312 ? -22.358 32.786 -7.995 1.00 42.91 312 GLU A CA 1
ATOM 2484 C C . GLU A 1 312 ? -23.662 33.601 -7.806 1.00 42.91 312 GLU A C 1
ATOM 2486 O O . GLU A 1 312 ? -23.621 34.773 -7.429 1.00 42.91 312 GLU A O 1
ATOM 2491 N N . GLY A 1 313 ? -24.835 33.001 -8.047 1.00 36.38 313 GLY A N 1
ATOM 2492 C CA . GLY A 1 313 ? -26.119 33.716 -8.075 1.00 36.38 313 GLY A CA 1
ATOM 2493 C C . GLY A 1 313 ? -26.660 34.180 -6.714 1.00 36.38 313 GLY A C 1
ATOM 2494 O O . GLY A 1 313 ? -27.227 35.268 -6.621 1.00 36.38 313 GLY A O 1
ATOM 2495 N N . GLU A 1 314 ? -26.503 33.385 -5.651 1.00 38.91 314 GLU A N 1
ATOM 2496 C CA . GLU A 1 314 ? -27.272 33.589 -4.407 1.00 38.91 314 GLU A CA 1
ATOM 2497 C C . GLU A 1 314 ? -26.574 34.472 -3.356 1.00 38.91 314 GLU A C 1
ATOM 2499 O O . GLU A 1 314 ? -27.236 35.134 -2.557 1.00 38.91 314 GLU A O 1
ATOM 2504 N N . HIS A 1 315 ? -25.240 34.560 -3.367 1.00 38.69 315 HIS A N 1
ATOM 2505 C CA . HIS A 1 315 ? -24.478 35.235 -2.301 1.00 38.69 315 HIS A CA 1
ATOM 2506 C C . HIS A 1 315 ? -24.529 36.777 -2.325 1.00 38.69 315 HIS A C 1
ATOM 2508 O O . HIS A 1 315 ? -24.026 37.423 -1.404 1.00 38.69 315 HIS A O 1
ATOM 2514 N N . SER A 1 316 ? -25.158 37.383 -3.337 1.00 36.59 316 SER A N 1
ATOM 2515 C CA . SER A 1 316 ? -25.251 38.846 -3.477 1.00 36.59 316 SER A CA 1
ATOM 2516 C C . SER A 1 316 ? -26.488 39.470 -2.809 1.00 36.59 316 SER A C 1
ATOM 2518 O O . SER A 1 316 ? -26.505 40.673 -2.564 1.00 36.59 316 SER A O 1
ATOM 2520 N N . ALA A 1 317 ? -27.532 38.687 -2.512 1.00 34.94 317 ALA A N 1
ATOM 2521 C CA . ALA A 1 317 ? -28.871 39.225 -2.234 1.00 34.94 317 ALA A CA 1
ATOM 2522 C C . ALA A 1 317 ? -29.162 39.587 -0.761 1.00 34.94 317 ALA A C 1
ATOM 2524 O O . ALA A 1 317 ? -30.186 40.205 -0.483 1.00 34.94 317 ALA A O 1
ATOM 2525 N N . GLN A 1 318 ? -28.298 39.214 0.193 1.00 35.09 318 GLN A N 1
ATOM 2526 C CA . GLN A 1 318 ? -28.636 39.236 1.629 1.00 35.09 318 GLN A CA 1
ATOM 2527 C C . GLN A 1 318 ? -27.792 40.208 2.477 1.00 35.09 318 GLN A C 1
ATOM 2529 O O . GLN A 1 318 ? -27.653 40.025 3.686 1.00 35.09 318 GLN A O 1
ATOM 2534 N N . LYS A 1 319 ? -27.230 41.263 1.863 1.00 35.12 319 LYS A N 1
ATOM 2535 C CA . LYS A 1 319 ? -26.465 42.306 2.579 1.00 35.12 319 LYS A CA 1
ATOM 2536 C C . LYS A 1 319 ? -27.167 43.668 2.696 1.00 35.12 319 LYS A C 1
ATOM 2538 O O . LYS A 1 319 ? -26.730 44.486 3.499 1.00 35.12 319 LYS A O 1
ATOM 2543 N N . GLU A 1 320 ? -28.278 43.891 1.990 1.00 37.88 320 GLU A N 1
ATOM 2544 C CA . GLU A 1 320 ? -29.079 45.121 2.106 1.00 37.88 320 GLU A CA 1
ATOM 2545 C C . GLU A 1 320 ? -30.577 44.844 2.303 1.00 37.88 320 GLU A C 1
ATOM 2547 O O . GLU A 1 320 ? -31.362 44.922 1.365 1.00 37.88 320 GLU A O 1
ATOM 2552 N N . LEU A 1 321 ? -30.982 44.585 3.553 1.00 33.84 321 LEU A N 1
ATOM 2553 C CA . LEU A 1 321 ? -31.991 45.424 4.220 1.00 33.84 321 LEU A CA 1
ATOM 2554 C C . LEU A 1 321 ? -32.043 45.128 5.726 1.00 33.84 321 LEU A C 1
ATOM 2556 O O . LEU A 1 321 ? -32.196 43.983 6.144 1.00 33.84 321 LEU A O 1
ATOM 2560 N N . GLY A 1 322 ? -31.961 46.174 6.548 1.00 30.23 322 GLY A N 1
ATOM 2561 C CA . GLY A 1 322 ? -32.308 46.109 7.967 1.00 30.23 322 GLY A CA 1
ATOM 2562 C C . GLY A 1 322 ? -33.617 46.854 8.214 1.00 30.23 322 GLY A C 1
ATOM 2563 O O . GLY A 1 322 ? -33.727 48.016 7.831 1.00 30.23 322 GLY A O 1
ATOM 2564 N N . GLY A 1 323 ? -34.593 46.219 8.868 1.00 30.19 323 GLY A N 1
ATOM 2565 C CA . GLY A 1 323 ? -35.819 46.902 9.286 1.00 30.19 323 GLY A CA 1
ATOM 2566 C C . GLY A 1 323 ? -36.984 45.983 9.660 1.00 30.19 323 GLY A C 1
ATOM 2567 O O . GLY A 1 323 ? -37.421 45.176 8.850 1.00 30.19 323 GLY A O 1
ATOM 2568 N N . SER A 1 324 ? -37.540 46.225 10.852 1.00 33.59 324 SER A N 1
ATOM 2569 C CA . SER A 1 324 ? -38.880 45.809 11.309 1.00 33.59 324 SER A CA 1
ATOM 2570 C C . SER A 1 324 ? -39.143 44.317 11.605 1.00 33.59 324 SER A C 1
ATOM 2572 O O . SER A 1 324 ? -38.541 43.404 11.055 1.00 33.59 324 SER A O 1
ATOM 2574 N N . GLN A 1 325 ? -40.064 44.094 12.549 1.00 33.59 325 GLN A N 1
ATOM 2575 C CA . GLN A 1 325 ? -40.516 42.796 13.084 1.00 33.59 325 GLN A CA 1
ATOM 2576 C C . GLN A 1 325 ? -42.012 42.543 12.699 1.00 33.59 325 GLN A C 1
ATOM 2578 O O . GLN A 1 325 ? -42.563 43.349 11.952 1.00 33.59 325 GLN A O 1
ATOM 2583 N N . PRO A 1 326 ? -42.730 41.523 13.230 1.00 48.34 326 PRO A N 1
ATOM 2584 C CA . PRO A 1 326 ? -42.648 40.105 12.849 1.00 48.34 326 PRO A CA 1
ATOM 2585 C C . PRO A 1 326 ? -44.061 39.487 12.582 1.00 48.34 326 PRO A C 1
ATOM 2587 O O . PRO A 1 326 ? -45.029 40.208 12.376 1.00 48.34 326 PRO A O 1
ATOM 2590 N N . VAL A 1 327 ? -44.192 38.152 12.719 1.00 34.56 327 VAL A N 1
ATOM 2591 C CA . VAL A 1 327 ? -45.445 37.341 12.798 1.00 34.56 327 VAL A CA 1
ATOM 2592 C C . VAL A 1 327 ? -46.196 37.074 11.474 1.00 34.56 327 VAL A C 1
ATOM 2594 O O . VAL A 1 327 ? -46.490 37.997 10.730 1.00 34.56 327 VAL A O 1
ATOM 2597 N N . GLN A 1 328 ? -46.557 35.797 11.220 1.00 39.53 328 GLN A N 1
ATOM 2598 C CA . GLN A 1 328 ? -47.945 35.312 10.956 1.00 39.53 328 GLN A CA 1
ATOM 2599 C C . GLN A 1 328 ? -48.066 33.910 10.316 1.00 39.53 328 GLN A C 1
ATOM 2601 O O . GLN A 1 328 ? -49.117 33.296 10.459 1.00 39.53 328 GLN A O 1
ATOM 2606 N N . ILE A 1 329 ? -47.033 33.347 9.672 1.00 38.25 329 ILE A N 1
ATOM 2607 C CA . ILE A 1 329 ? -47.222 32.136 8.830 1.00 38.25 329 ILE A CA 1
ATOM 2608 C C . ILE A 1 329 ? -47.062 30.790 9.580 1.00 38.25 329 ILE A C 1
ATOM 2610 O O . ILE A 1 329 ? -47.687 29.803 9.207 1.00 38.25 329 ILE A O 1
ATOM 2614 N N . ALA A 1 330 ? -46.273 30.720 10.659 1.00 38.12 330 ALA A N 1
ATOM 2615 C CA . ALA A 1 330 ? -45.877 29.434 11.260 1.00 38.12 330 ALA A CA 1
ATOM 2616 C C . ALA A 1 330 ? -46.969 28.691 12.068 1.00 38.12 330 ALA A C 1
ATOM 2618 O O . ALA A 1 330 ? -46.848 27.485 12.273 1.00 38.12 330 ALA A O 1
ATOM 2619 N N . GLN A 1 331 ? -48.019 29.373 12.541 1.00 41.25 331 GLN A N 1
ATOM 2620 C CA . GLN A 1 331 ? -48.942 28.788 13.529 1.00 41.25 331 GLN A CA 1
ATOM 2621 C C . GLN A 1 331 ? -50.022 27.875 12.916 1.00 41.25 331 GLN A C 1
ATOM 2623 O O . GLN A 1 331 ? -50.514 26.975 13.588 1.00 41.25 331 GLN A O 1
ATOM 2628 N N . ALA A 1 332 ? -50.367 28.056 11.637 1.00 37.69 332 ALA A N 1
ATOM 2629 C CA . ALA A 1 332 ? -51.485 27.352 10.995 1.00 37.69 332 ALA A CA 1
ATOM 2630 C C . ALA A 1 332 ? -51.232 25.857 10.699 1.00 37.69 332 ALA A C 1
ATOM 2632 O O . ALA A 1 332 ? -52.158 25.144 10.319 1.00 37.69 332 ALA A O 1
ATOM 2633 N N . ALA A 1 333 ? -49.992 25.376 10.842 1.00 38.66 333 ALA A N 1
ATOM 2634 C CA . ALA A 1 333 ? -49.607 24.007 10.490 1.00 38.66 333 ALA A CA 1
ATOM 2635 C C . ALA A 1 333 ? -49.689 23.000 11.656 1.00 38.66 333 ALA A C 1
ATOM 2637 O O . ALA A 1 333 ? -49.641 21.796 11.411 1.00 38.66 333 ALA A O 1
ATOM 2638 N N . LEU A 1 334 ? -49.788 23.462 12.910 1.00 40.66 334 LEU A N 1
ATOM 2639 C CA . LEU A 1 334 ? -49.681 22.588 14.088 1.00 40.66 334 LEU A CA 1
ATOM 2640 C C . LEU A 1 334 ? -51.018 21.960 14.513 1.00 40.66 334 LEU A C 1
ATOM 2642 O O . LEU A 1 334 ? -51.059 20.780 14.858 1.00 40.66 334 LEU A O 1
ATOM 2646 N N . ASP A 1 335 ? -52.117 22.712 14.431 1.00 35.03 335 ASP A N 1
ATOM 2647 C CA . ASP A 1 335 ? -53.422 22.285 14.966 1.00 35.03 335 ASP A CA 1
ATOM 2648 C C . ASP A 1 335 ? -54.117 21.193 14.125 1.00 35.03 335 ASP A C 1
ATOM 2650 O O . ASP A 1 335 ? -55.063 20.555 14.587 1.00 35.03 335 ASP A O 1
ATOM 2654 N N . LEU A 1 336 ? -53.639 20.930 12.902 1.00 40.31 336 LEU A N 1
ATOM 2655 C CA . LEU A 1 336 ? -54.229 19.933 11.997 1.00 40.31 336 LEU A CA 1
ATOM 2656 C C . LEU A 1 336 ? -53.699 18.501 12.218 1.00 40.31 336 LEU A C 1
ATOM 2658 O O . LEU A 1 336 ? -54.299 17.546 11.734 1.00 40.31 336 LEU A O 1
ATOM 2662 N N . ALA A 1 337 ? -52.589 18.333 12.947 1.00 36.72 337 ALA A N 1
ATOM 2663 C CA . ALA A 1 337 ? -51.964 17.025 13.184 1.00 36.72 337 ALA A CA 1
ATOM 2664 C C . ALA A 1 337 ? -52.460 16.316 14.463 1.00 36.72 337 ALA A C 1
ATOM 2666 O O . ALA A 1 337 ? -52.231 15.121 14.636 1.00 36.72 337 ALA A O 1
ATOM 2667 N N . ALA A 1 338 ? -53.145 17.031 15.361 1.00 36.44 338 ALA A N 1
ATOM 2668 C CA . ALA A 1 338 ? -53.490 16.555 16.705 1.00 36.44 338 ALA A CA 1
ATOM 2669 C C . ALA A 1 338 ? -54.823 15.775 16.806 1.00 36.44 338 ALA A C 1
ATOM 2671 O O . ALA A 1 338 ? -55.276 15.477 17.910 1.00 36.44 338 ALA A O 1
ATOM 2672 N N . SER A 1 339 ? -55.484 15.468 15.683 1.00 38.25 339 SER A N 1
ATOM 2673 C CA . SER A 1 339 ? -56.903 15.068 15.650 1.00 38.25 339 SER A CA 1
ATOM 2674 C C . SER A 1 339 ? -57.205 13.764 14.889 1.00 38.25 339 SER A C 1
ATOM 2676 O O . SER A 1 339 ? -58.287 13.607 14.323 1.00 38.25 339 SER A O 1
ATOM 2678 N N . SER A 1 340 ? -56.297 12.777 14.910 1.00 32.50 340 SER A N 1
ATOM 2679 C CA . SER A 1 340 ? -56.602 11.422 14.412 1.00 32.50 340 SER A CA 1
ATOM 2680 C C . SER A 1 340 ? -55.893 10.292 15.177 1.00 32.50 340 SER A C 1
ATOM 2682 O O . SER A 1 340 ? -54.819 10.484 15.737 1.00 32.50 340 SER A O 1
ATOM 2684 N N . ALA A 1 341 ? -56.517 9.106 15.171 1.00 31.91 341 ALA A N 1
ATOM 2685 C CA . ALA A 1 341 ? -55.960 7.814 15.598 1.00 31.91 341 ALA A CA 1
ATOM 2686 C C . ALA A 1 341 ? -55.554 7.641 17.084 1.00 31.91 341 ALA A C 1
ATOM 2688 O O . ALA A 1 341 ? -54.447 7.215 17.399 1.00 31.91 341 ALA A O 1
ATOM 2689 N N . SER A 1 342 ? -56.520 7.803 17.995 1.00 31.11 342 SER A N 1
ATOM 2690 C CA . SER A 1 342 ? -56.563 6.988 19.222 1.00 31.11 342 SER A CA 1
ATOM 2691 C C . SER A 1 342 ? -57.662 5.932 19.085 1.00 31.11 342 SER A C 1
ATOM 2693 O O . SER A 1 342 ? -58.836 6.306 19.058 1.00 31.11 342 SER A O 1
ATOM 2695 N N . GLN A 1 343 ? -57.300 4.643 18.968 1.00 29.95 343 GLN A N 1
ATOM 2696 C CA . GLN A 1 343 ? -58.171 3.487 19.259 1.00 29.95 343 GLN A CA 1
ATOM 2697 C C . GLN A 1 343 ? -57.455 2.122 19.132 1.00 29.95 343 GLN A C 1
ATOM 2699 O O . GLN A 1 343 ? -56.433 2.008 18.463 1.00 29.95 343 GLN A O 1
ATOM 2704 N N . ALA A 1 344 ? -58.097 1.096 19.713 1.00 28.06 344 ALA A N 1
ATOM 2705 C CA . ALA A 1 344 ? -57.806 -0.347 19.664 1.00 28.06 344 ALA A CA 1
ATOM 2706 C C . ALA A 1 344 ? -56.660 -0.903 20.550 1.00 28.06 344 ALA A C 1
ATOM 2708 O O . ALA A 1 344 ? -55.650 -0.262 20.817 1.00 28.06 344 ALA A O 1
ATOM 2709 N N . GLN A 1 345 ? -56.879 -2.131 21.039 1.00 27.45 345 GLN A N 1
ATOM 2710 C CA . GLN A 1 345 ? -56.079 -2.875 22.026 1.00 27.45 345 GLN A CA 1
ATOM 2711 C C . GLN A 1 345 ? -56.026 -4.361 21.620 1.00 27.45 345 GLN A C 1
ATOM 2713 O O . GLN A 1 345 ? -57.027 -4.851 21.103 1.00 27.45 345 GLN A O 1
ATOM 2718 N N . THR A 1 346 ? -54.946 -5.097 21.929 1.00 26.08 346 THR A N 1
ATOM 2719 C CA . THR A 1 346 ? -54.929 -6.407 22.654 1.00 26.08 346 THR A CA 1
ATOM 2720 C C . THR A 1 346 ? -53.521 -7.062 22.644 1.00 26.08 346 THR A C 1
ATOM 2722 O O . THR A 1 346 ? -52.709 -6.682 21.802 1.00 26.08 346 THR A O 1
ATOM 2725 N N . PRO A 1 347 ? -53.182 -7.987 23.581 1.00 33.97 347 PRO A N 1
ATOM 2726 C CA . PRO A 1 347 ? -51.819 -8.535 23.737 1.00 33.97 347 PRO A CA 1
ATOM 2727 C C . PRO A 1 347 ? -51.681 -10.080 23.623 1.00 33.97 347 PRO A C 1
ATOM 2729 O O . PRO A 1 347 ? -52.678 -10.797 23.650 1.00 33.97 347 PRO A O 1
ATOM 2732 N N . ALA A 1 348 ? -50.420 -10.556 23.694 1.00 24.30 348 ALA A N 1
ATOM 2733 C CA . ALA A 1 348 ? -49.961 -11.938 23.990 1.00 24.30 348 ALA A CA 1
ATOM 2734 C C . ALA A 1 348 ? -50.070 -12.989 22.843 1.00 24.30 348 ALA A C 1
ATOM 2736 O O . ALA A 1 348 ? -50.853 -12.776 21.918 1.00 24.30 348 ALA A O 1
ATOM 2737 N N . PRO A 1 349 ? -49.312 -14.123 22.872 1.00 34.69 349 PRO A N 1
ATOM 2738 C CA . PRO A 1 349 ? -48.476 -14.647 23.969 1.00 34.69 349 PRO A CA 1
ATOM 2739 C C . PRO A 1 349 ? -46.991 -14.962 23.642 1.00 34.69 349 PRO A C 1
ATOM 2741 O O . PRO A 1 349 ? -46.490 -14.725 22.547 1.00 34.69 349 PRO A O 1
ATOM 2744 N N . THR A 1 350 ? -46.307 -15.479 24.667 1.00 29.05 350 THR A N 1
ATOM 2745 C CA . THR A 1 350 ? -44.892 -15.883 24.779 1.00 29.05 350 THR A CA 1
ATOM 2746 C C . THR A 1 350 ? -44.498 -17.152 24.014 1.00 29.05 350 THR A C 1
ATOM 2748 O O . THR A 1 350 ? -45.326 -18.029 23.776 1.00 29.05 350 THR A O 1
ATOM 2751 N N . ALA A 1 351 ? -43.187 -17.307 23.792 1.00 28.64 351 ALA A N 1
ATOM 2752 C CA . ALA A 1 351 ? -42.505 -18.602 23.738 1.00 28.64 351 ALA A CA 1
ATOM 2753 C C . ALA A 1 351 ? -41.073 -18.457 24.296 1.00 28.64 351 ALA A C 1
ATOM 2755 O O . ALA A 1 351 ? -40.308 -17.631 23.799 1.00 28.64 351 ALA A O 1
ATOM 2756 N N . ASP A 1 352 ? -40.728 -19.240 25.319 1.00 24.86 352 ASP A N 1
ATOM 2757 C CA . ASP A 1 352 ? -39.349 -19.415 25.791 1.00 24.86 352 ASP A CA 1
ATOM 2758 C C . ASP A 1 352 ? -38.631 -20.484 24.951 1.00 24.86 352 ASP A C 1
ATOM 2760 O O . ASP A 1 352 ? -39.251 -21.475 24.567 1.00 24.86 352 ASP A O 1
ATOM 2764 N N . ASP A 1 353 ? -37.313 -20.358 24.783 1.00 24.83 353 ASP A N 1
ATOM 2765 C CA . ASP A 1 353 ? -36.412 -21.490 25.047 1.00 24.83 353 ASP A CA 1
ATOM 2766 C C . ASP A 1 353 ? -35.030 -20.973 25.491 1.00 24.83 353 ASP A C 1
ATOM 2768 O O . ASP A 1 353 ? -34.620 -19.863 25.141 1.00 24.83 353 ASP A O 1
ATOM 2772 N N . SER A 1 354 ? -34.318 -21.753 26.304 1.00 28.42 354 SER A N 1
ATOM 2773 C CA . SER A 1 354 ? -33.060 -21.353 26.938 1.00 28.42 354 SER A CA 1
ATOM 2774 C C . SER A 1 354 ? -32.072 -22.517 27.048 1.00 28.42 354 SER A C 1
ATOM 2776 O O . SER A 1 354 ? -32.108 -23.319 27.978 1.00 28.42 354 SER A O 1
ATOM 2778 N N . THR A 1 355 ? -31.119 -22.579 26.114 1.00 26.69 355 THR A N 1
ATOM 2779 C CA . THR A 1 355 ? -30.009 -23.545 26.158 1.00 26.69 355 THR A CA 1
ATOM 2780 C C . THR A 1 355 ? -28.661 -22.838 26.057 1.00 26.69 355 THR A C 1
ATOM 2782 O O . THR A 1 355 ? -28.237 -22.412 24.981 1.00 26.69 355 THR A O 1
ATOM 2785 N N . THR A 1 356 ? -27.974 -22.717 27.189 1.00 32.31 356 THR A N 1
ATOM 2786 C CA . THR A 1 356 ? -26.586 -22.248 27.278 1.00 32.31 356 THR A CA 1
ATOM 2787 C C . THR A 1 356 ? -25.597 -23.340 26.863 1.00 32.31 356 THR A C 1
ATOM 2789 O O . THR A 1 356 ? -25.836 -24.526 27.075 1.00 32.31 356 THR A O 1
ATOM 2792 N N . ASN A 1 357 ? -24.442 -22.942 26.320 1.00 25.62 357 ASN A N 1
ATOM 2793 C CA . ASN A 1 357 ? -23.279 -23.819 26.156 1.00 25.62 357 ASN A CA 1
ATOM 2794 C C . ASN A 1 357 ? -21.993 -22.972 26.306 1.00 25.62 357 ASN A C 1
ATOM 2796 O O . ASN A 1 357 ? -21.966 -21.860 25.772 1.00 25.62 357 ASN A O 1
ATOM 2800 N N . PRO A 1 358 ? -20.958 -23.406 27.054 1.00 35.78 358 PRO A N 1
ATOM 2801 C CA . PRO A 1 358 ? -19.853 -22.529 27.439 1.00 35.78 358 PRO A CA 1
ATOM 2802 C C . PRO A 1 358 ? -18.686 -22.570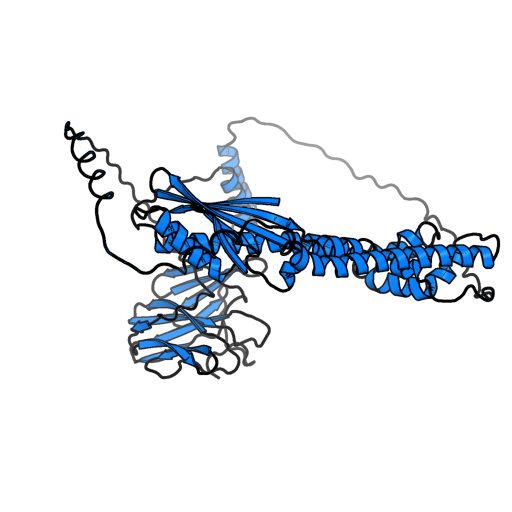 26.444 1.00 35.78 358 PRO A C 1
ATOM 2804 O O . PRO A 1 358 ? -18.235 -23.638 26.033 1.00 35.78 358 PRO A O 1
ATOM 2807 N N . GLN A 1 359 ? -18.124 -21.401 26.136 1.00 31.66 359 GLN A N 1
ATOM 2808 C CA . GLN A 1 359 ? -16.900 -21.262 25.346 1.00 31.66 359 GLN A CA 1
ATOM 2809 C C . GLN A 1 359 ? -16.017 -20.191 26.003 1.00 31.66 359 GLN A C 1
ATOM 2811 O O . GLN A 1 359 ? -16.519 -19.145 26.404 1.00 31.66 359 GLN A O 1
ATOM 2816 N N . GLN A 1 360 ? -14.732 -20.488 26.216 1.00 40.88 360 GLN A N 1
ATOM 2817 C CA . GLN A 1 360 ? -13.854 -19.669 27.066 1.00 40.88 360 GLN A CA 1
ATOM 2818 C C . GLN A 1 360 ? -13.402 -18.376 26.367 1.00 40.88 360 GLN A C 1
ATOM 2820 O O . GLN A 1 360 ? -13.092 -18.396 25.178 1.00 40.88 360 GLN A O 1
ATOM 2825 N N . ASP A 1 361 ? -13.322 -17.279 27.128 1.00 47.00 361 ASP A N 1
ATOM 2826 C CA . ASP A 1 361 ? -12.919 -15.948 26.653 1.00 47.00 361 ASP A CA 1
ATOM 2827 C C . ASP A 1 361 ? -11.551 -15.936 25.941 1.00 47.00 361 ASP A C 1
ATOM 2829 O O . ASP A 1 361 ? -10.492 -16.077 26.561 1.00 47.00 361 ASP A O 1
ATOM 2833 N N . THR A 1 362 ? -11.582 -15.660 24.638 1.00 58.16 362 THR A N 1
ATOM 2834 C CA . THR A 1 362 ? -10.447 -15.153 23.854 1.00 58.16 362 THR A CA 1
ATOM 2835 C C . THR A 1 362 ? -10.810 -13.767 23.335 1.00 58.16 362 THR A C 1
ATOM 2837 O O . THR A 1 362 ? -11.796 -13.632 22.612 1.00 58.16 362 THR A O 1
ATOM 2840 N N . GLN A 1 363 ? -10.025 -12.749 23.686 1.00 79.19 363 GLN A N 1
ATOM 2841 C CA . GLN A 1 363 ? -10.292 -11.339 23.371 1.00 79.19 363 GLN A CA 1
ATOM 2842 C C . GLN A 1 363 ? -9.179 -10.767 22.472 1.00 79.19 363 GLN A C 1
ATOM 2844 O O . GLN A 1 363 ? -8.051 -11.259 22.480 1.00 79.19 363 GLN A O 1
ATOM 2849 N N . GLU A 1 364 ? -9.481 -9.756 21.657 1.00 81.12 364 GLU A N 1
ATOM 2850 C CA . GLU A 1 364 ? -8.531 -9.203 20.676 1.00 81.12 364 GLU A CA 1
ATOM 2851 C C . GLU A 1 364 ? -7.582 -8.153 21.282 1.00 81.12 364 GLU A C 1
ATOM 2853 O O . GLU A 1 364 ? -7.955 -7.372 22.161 1.00 81.12 364 GLU A O 1
ATOM 2858 N N . ILE A 1 365 ? -6.335 -8.131 20.802 1.00 74.38 365 ILE A N 1
ATOM 2859 C CA . ILE A 1 365 ? -5.314 -7.132 21.147 1.00 74.38 365 ILE A CA 1
ATOM 2860 C C . ILE A 1 365 ? -5.478 -5.935 20.197 1.00 74.38 365 ILE A C 1
ATOM 2862 O O . ILE A 1 365 ? -4.999 -5.966 19.063 1.00 74.38 365 ILE A O 1
ATOM 2866 N N . PHE A 1 366 ? -6.135 -4.873 20.667 1.00 62.97 366 PHE A N 1
ATOM 2867 C CA . PHE A 1 366 ? -6.314 -3.625 19.918 1.00 62.97 366 PHE A CA 1
ATOM 2868 C C . PHE A 1 366 ? -5.066 -2.727 20.006 1.00 62.97 366 PHE A C 1
ATOM 2870 O O . PHE A 1 366 ? -4.953 -1.880 20.888 1.00 62.97 366 PHE A O 1
ATOM 2877 N N . THR A 1 367 ? -4.126 -2.928 19.085 1.00 60.03 367 THR A N 1
ATOM 2878 C CA . THR A 1 367 ? -2.903 -2.119 18.905 1.00 60.03 367 THR A CA 1
ATOM 2879 C C . THR A 1 367 ? -3.128 -0.820 18.129 1.00 60.03 367 THR A C 1
ATOM 2881 O O . THR A 1 367 ? -4.103 -0.690 17.388 1.00 60.03 367 THR A O 1
ATOM 2884 N N . GLY A 1 368 ? -2.192 0.126 18.241 1.00 51.00 368 GLY A N 1
ATOM 2885 C CA . GLY A 1 368 ? -2.112 1.340 17.415 1.00 51.00 368 GLY A CA 1
ATOM 2886 C C . GLY A 1 368 ? -3.168 2.415 17.701 1.00 51.00 368 GLY A C 1
ATOM 2887 O O . GLY A 1 368 ? -3.115 3.499 17.124 1.00 51.00 368 GLY A O 1
ATOM 2888 N N . ASN A 1 369 ? -4.116 2.150 18.601 1.00 48.25 369 ASN A N 1
ATOM 2889 C CA . ASN A 1 369 ? -5.066 3.135 19.104 1.00 48.25 369 ASN A CA 1
ATOM 2890 C C . ASN A 1 369 ? -4.586 3.617 20.477 1.00 48.25 369 ASN A C 1
ATOM 2892 O O . ASN A 1 369 ? -4.844 2.949 21.482 1.00 48.25 369 ASN A O 1
ATOM 2896 N N . THR A 1 370 ? -3.873 4.746 20.530 1.00 50.41 370 THR A N 1
ATOM 2897 C CA . THR A 1 370 ? -3.546 5.373 21.814 1.00 50.41 370 THR A CA 1
ATOM 2898 C C . THR A 1 370 ? -4.837 5.769 22.515 1.00 50.41 370 THR A C 1
ATOM 2900 O O . THR A 1 370 ? -5.678 6.470 21.954 1.00 50.41 370 THR A O 1
ATOM 2903 N N . ASN A 1 371 ? -5.012 5.312 23.753 1.00 53.03 371 ASN A N 1
ATOM 2904 C CA . ASN A 1 371 ? -6.093 5.786 24.605 1.00 53.03 371 ASN A CA 1
ATOM 2905 C C . ASN A 1 371 ? -5.561 6.938 25.479 1.00 53.03 371 ASN A C 1
ATOM 2907 O O . ASN A 1 371 ? -4.987 6.664 26.536 1.00 53.03 371 ASN A O 1
ATOM 2911 N N . PRO A 1 372 ? -5.755 8.220 25.099 1.00 51.12 372 PRO A N 1
ATOM 2912 C CA . PRO A 1 372 ? -5.289 9.363 25.890 1.00 51.12 372 PRO A CA 1
ATOM 2913 C C . PRO A 1 372 ? -6.034 9.518 27.227 1.00 51.12 372 PRO A C 1
ATOM 2915 O O . PRO A 1 372 ? -5.694 10.390 28.019 1.00 51.12 372 PRO A O 1
ATOM 2918 N N . GLN A 1 373 ? -7.050 8.688 27.489 1.00 52.94 373 GLN A N 1
ATOM 2919 C CA . GLN A 1 373 ? -7.733 8.583 28.778 1.00 52.94 373 GLN A CA 1
ATOM 2920 C C . GLN A 1 373 ? -7.432 7.259 29.500 1.00 52.94 373 GLN A C 1
ATOM 2922 O O . GLN A 1 373 ? -8.129 6.920 30.457 1.00 52.94 373 GLN A O 1
ATOM 2927 N N . PHE A 1 374 ? -6.398 6.501 29.101 1.00 63.72 374 PHE A N 1
ATOM 2928 C CA . PHE A 1 374 ? -5.967 5.352 29.895 1.00 63.72 374 PHE A CA 1
ATOM 2929 C C . PHE A 1 374 ? -5.489 5.827 31.270 1.00 63.72 374 PHE A C 1
ATOM 2931 O O . PHE A 1 374 ? -4.424 6.424 31.414 1.00 63.72 374 PHE A O 1
ATOM 2938 N N . THR A 1 375 ? -6.302 5.534 32.281 1.00 60.62 375 THR A N 1
ATOM 2939 C CA . THR A 1 375 ? -5.989 5.696 33.698 1.00 60.62 375 THR A CA 1
ATOM 2940 C C . THR A 1 375 ? -6.373 4.398 34.391 1.00 60.62 375 THR A C 1
ATOM 2942 O O . THR A 1 375 ? -7.552 4.067 34.501 1.00 60.62 375 THR A O 1
ATOM 2945 N N . ALA A 1 376 ? -5.375 3.649 34.844 1.00 64.06 376 ALA A N 1
ATOM 2946 C CA . ALA A 1 376 ? -5.551 2.425 35.604 1.00 64.06 376 ALA A CA 1
ATOM 2947 C C . ALA A 1 376 ? -5.160 2.661 37.065 1.00 64.06 376 ALA A C 1
ATOM 2949 O O . ALA A 1 376 ? -3.992 2.888 37.381 1.00 64.06 376 ALA A O 1
ATOM 2950 N N . THR A 1 377 ? -6.129 2.557 37.973 1.00 62.88 377 THR A N 1
ATOM 2951 C CA . THR A 1 377 ? -5.851 2.497 39.411 1.00 62.88 377 THR A CA 1
ATOM 2952 C C . THR A 1 377 ? -5.257 1.128 39.736 1.00 62.88 377 THR A C 1
ATOM 2954 O O . THR A 1 377 ? -5.969 0.123 39.776 1.00 62.88 377 THR A O 1
ATOM 2957 N N . THR A 1 378 ? -3.945 1.078 39.945 1.00 65.75 378 THR A N 1
ATOM 2958 C CA . THR A 1 378 ? -3.216 -0.135 40.342 1.00 65.75 378 THR A CA 1
ATOM 2959 C C . THR A 1 378 ? -3.009 -0.166 41.854 1.00 65.75 378 THR A C 1
ATOM 2961 O O . THR A 1 378 ? -3.131 0.859 42.527 1.00 65.75 378 THR A O 1
ATOM 2964 N N . MET A 1 379 ? -2.641 -1.320 42.417 1.00 62.78 379 MET A N 1
ATOM 2965 C CA . MET A 1 379 ? -2.312 -1.412 43.850 1.00 62.78 379 MET A CA 1
ATOM 2966 C C . MET A 1 379 ? -1.072 -0.590 44.254 1.00 62.78 379 MET A C 1
ATOM 2968 O O . MET A 1 379 ? -0.907 -0.301 45.437 1.00 62.78 379 MET A O 1
ATOM 2972 N N . ALA A 1 380 ? -0.233 -0.180 43.296 1.00 59.66 380 ALA A N 1
ATOM 2973 C CA . ALA A 1 380 ? 0.893 0.730 43.517 1.00 59.66 380 ALA A CA 1
ATOM 2974 C C . ALA A 1 380 ? 0.528 2.220 43.333 1.00 59.66 380 ALA A C 1
ATOM 2976 O O . ALA A 1 380 ? 1.362 3.089 43.583 1.00 59.66 380 ALA A O 1
ATOM 2977 N N . GLY A 1 381 ? -0.698 2.528 42.892 1.00 67.94 381 GLY A N 1
ATOM 2978 C CA . GLY A 1 381 ? -1.172 3.876 42.568 1.00 67.94 381 GLY A CA 1
ATOM 2979 C C . GLY A 1 381 ? -1.662 4.011 41.122 1.00 67.94 381 GLY A C 1
ATOM 2980 O O . GLY A 1 381 ? -1.914 3.014 40.442 1.00 67.94 381 GLY A O 1
ATOM 2981 N N . SER A 1 382 ? -1.836 5.239 40.639 1.00 67.38 382 SER A N 1
ATOM 2982 C CA . SER A 1 382 ? -2.395 5.480 39.301 1.00 67.38 382 SER A CA 1
ATOM 2983 C C . SER A 1 382 ? -1.329 5.329 38.220 1.00 67.38 382 SER A C 1
ATOM 2985 O O . SER A 1 382 ? -0.356 6.086 38.210 1.00 67.38 382 SER A O 1
ATOM 2987 N N . VAL A 1 383 ? -1.546 4.398 37.287 1.00 72.38 383 VAL A N 1
ATOM 2988 C CA . VAL A 1 383 ? -0.829 4.340 36.007 1.00 72.38 383 VAL A CA 1
ATOM 2989 C C . VAL A 1 383 ? -1.632 5.106 34.965 1.00 72.38 383 VAL A C 1
ATOM 2991 O O . VAL A 1 383 ? -2.815 4.823 34.773 1.00 72.38 383 VAL A O 1
ATOM 2994 N N . TYR A 1 384 ? -1.004 6.057 34.285 1.00 70.69 384 TYR A N 1
ATOM 2995 C CA . TYR A 1 384 ? -1.639 6.858 33.242 1.00 70.69 384 TYR A CA 1
ATOM 2996 C C . TYR A 1 384 ? -0.668 7.175 32.105 1.00 70.69 384 TYR A C 1
ATOM 2998 O O . TYR A 1 384 ? 0.552 7.108 32.271 1.00 70.69 384 TYR A O 1
ATOM 3006 N N . LEU A 1 385 ? -1.225 7.491 30.936 1.00 72.38 385 LEU A N 1
ATOM 3007 C CA . LEU A 1 385 ? -0.452 7.959 29.789 1.00 72.38 385 LEU A CA 1
ATOM 3008 C C . LEU A 1 385 ? -0.061 9.431 29.986 1.00 72.38 385 LEU A C 1
ATOM 3010 O O . LEU A 1 385 ? -0.887 10.243 30.405 1.00 72.38 385 LEU A O 1
ATOM 3014 N N . VAL A 1 386 ? 1.181 9.778 29.662 1.00 68.38 386 VAL A N 1
ATOM 3015 C CA . VAL A 1 386 ? 1.698 11.151 29.669 1.00 68.38 386 VAL A CA 1
ATOM 3016 C C . VAL A 1 386 ? 2.213 11.489 28.274 1.00 68.38 386 VAL A C 1
ATOM 3018 O O . VAL A 1 386 ? 2.860 10.665 27.635 1.00 68.38 386 VAL A O 1
ATOM 3021 N N . GLU A 1 387 ? 1.906 12.694 27.797 1.00 73.25 387 GLU A N 1
ATOM 3022 C CA . GLU A 1 387 ? 2.477 13.282 26.580 1.00 73.25 387 GLU A CA 1
ATOM 3023 C C . GLU A 1 387 ? 3.565 14.283 26.990 1.00 73.25 387 GLU A C 1
ATOM 3025 O O . GLU A 1 387 ? 3.340 15.124 27.865 1.00 73.25 387 GLU A O 1
ATOM 3030 N N . ASP A 1 388 ? 4.753 14.175 26.398 1.00 67.94 388 ASP A N 1
ATOM 3031 C CA . ASP A 1 388 ? 5.860 15.101 26.645 1.00 67.94 388 ASP A CA 1
ATOM 3032 C C . ASP A 1 388 ? 5.810 16.346 25.726 1.00 67.94 388 ASP A C 1
ATOM 3034 O O . ASP A 1 388 ? 4.921 16.514 24.889 1.00 67.94 388 ASP A O 1
ATOM 3038 N N . ALA A 1 389 ? 6.797 17.239 25.847 1.00 63.38 389 ALA A N 1
ATOM 3039 C CA . ALA A 1 389 ? 6.894 18.434 25.001 1.00 63.38 389 ALA A CA 1
ATOM 3040 C C . ALA A 1 389 ? 7.194 18.137 23.510 1.00 63.38 389 ALA A C 1
ATOM 3042 O O . ALA A 1 389 ? 7.119 19.047 22.682 1.00 63.38 389 ALA A O 1
ATOM 3043 N N . GLN A 1 390 ? 7.539 16.892 23.166 1.00 61.72 390 GLN A N 1
ATOM 3044 C CA . GLN A 1 390 ? 7.837 16.406 21.816 1.00 61.72 390 GLN A CA 1
ATOM 3045 C C . GLN A 1 390 ? 6.682 15.578 21.217 1.00 61.72 390 GLN A C 1
ATOM 3047 O O . GLN A 1 390 ? 6.752 15.198 20.046 1.00 61.72 390 GLN A O 1
ATOM 3052 N N . LYS A 1 391 ? 5.596 15.373 21.980 1.00 62.75 391 LYS A N 1
ATOM 3053 C CA . LYS A 1 391 ? 4.437 14.509 21.682 1.00 62.75 391 LYS A CA 1
ATOM 3054 C C . LYS A 1 391 ? 4.717 13.005 21.720 1.00 62.75 391 LYS A C 1
ATOM 3056 O O . LYS A 1 391 ? 4.005 12.220 21.094 1.00 62.75 391 LYS A O 1
ATOM 3061 N N . ILE A 1 392 ? 5.739 12.596 22.461 1.00 63.09 392 ILE A N 1
ATOM 3062 C CA . ILE A 1 392 ? 5.996 11.196 22.785 1.00 63.09 392 ILE A CA 1
ATOM 3063 C C . ILE A 1 392 ? 5.056 10.797 23.923 1.00 63.09 392 ILE A C 1
ATOM 3065 O O . ILE A 1 392 ? 4.981 11.467 24.956 1.00 63.09 392 ILE A O 1
ATOM 3069 N N . HIS A 1 393 ? 4.328 9.698 23.725 1.00 71.00 393 HIS A N 1
ATOM 3070 C CA . HIS A 1 393 ? 3.467 9.112 24.746 1.00 71.00 393 HIS A CA 1
ATOM 3071 C C . HIS A 1 393 ? 4.224 8.035 25.528 1.00 71.00 393 HIS A C 1
ATOM 3073 O O . HIS A 1 393 ? 4.671 7.050 24.938 1.00 71.00 393 HIS A O 1
ATOM 3079 N N . TYR A 1 394 ? 4.323 8.199 26.846 1.00 71.88 394 TYR A N 1
ATOM 3080 C CA . TYR A 1 394 ? 4.927 7.228 27.763 1.00 71.88 394 TYR A CA 1
ATOM 3081 C C . TYR A 1 394 ? 3.995 6.932 28.942 1.00 71.88 394 TYR A C 1
ATOM 3083 O O . TYR A 1 394 ? 3.066 7.689 29.232 1.00 71.88 394 TYR A O 1
ATOM 3091 N N . LEU A 1 395 ? 4.223 5.814 29.632 1.00 75.31 395 LEU A N 1
ATOM 3092 C CA . LEU A 1 395 ? 3.469 5.465 30.836 1.00 75.31 395 LEU A CA 1
ATOM 3093 C C . LEU A 1 395 ? 4.141 6.024 32.090 1.00 75.31 395 LEU A C 1
ATOM 3095 O O . LEU A 1 395 ? 5.345 5.860 32.275 1.00 75.31 395 LEU A O 1
ATOM 3099 N N . ALA A 1 396 ? 3.356 6.616 32.989 1.00 72.25 396 ALA A N 1
ATOM 3100 C CA . ALA A 1 396 ? 3.810 7.034 34.311 1.00 72.25 396 ALA A CA 1
ATOM 3101 C C . ALA A 1 396 ? 2.998 6.348 35.416 1.00 72.25 396 ALA A C 1
ATOM 3103 O O . ALA A 1 396 ? 1.780 6.211 35.306 1.00 72.25 396 ALA A O 1
ATOM 3104 N N . LEU A 1 397 ? 3.669 5.964 36.503 1.00 76.00 397 LEU A N 1
ATOM 3105 C CA . LEU A 1 397 ? 3.063 5.513 37.756 1.00 76.00 397 LEU A CA 1
ATOM 3106 C C . LEU A 1 397 ? 3.277 6.606 38.804 1.00 76.00 397 LEU A C 1
ATOM 3108 O O . LEU A 1 397 ? 4.414 6.929 39.145 1.00 76.00 397 LEU A O 1
ATOM 3112 N N . ASN A 1 398 ? 2.189 7.184 39.318 1.00 74.38 398 ASN A N 1
ATOM 3113 C CA . ASN A 1 398 ? 2.224 8.289 40.291 1.00 74.38 398 ASN A CA 1
ATO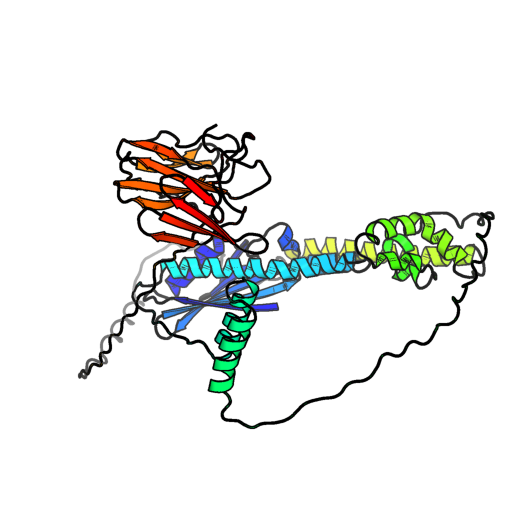M 3114 C C . ASN A 1 398 ? 3.085 9.499 39.851 1.00 74.38 398 ASN A C 1
ATOM 3116 O O . ASN A 1 398 ? 3.640 10.203 40.692 1.00 74.38 398 ASN A O 1
ATOM 3120 N N . GLY A 1 399 ? 3.213 9.735 38.542 1.00 68.69 399 GLY A N 1
ATOM 3121 C CA . GLY A 1 399 ? 4.026 10.818 37.974 1.00 68.69 399 GLY A CA 1
ATOM 3122 C C . GLY A 1 399 ? 5.508 10.493 37.765 1.00 68.69 399 GLY A C 1
ATOM 3123 O O . GLY A 1 399 ? 6.202 11.288 37.138 1.00 68.69 399 GLY A O 1
ATOM 3124 N N . THR A 1 400 ? 5.987 9.327 38.202 1.00 69.69 400 THR A N 1
ATOM 3125 C CA . THR A 1 400 ? 7.297 8.802 37.790 1.00 69.69 400 THR A CA 1
ATOM 3126 C C . THR A 1 400 ? 7.128 8.050 36.465 1.00 69.69 400 THR A C 1
ATOM 3128 O O . THR A 1 400 ? 6.275 7.157 36.409 1.00 69.69 400 THR A O 1
ATOM 3131 N N . PRO A 1 401 ? 7.901 8.354 35.404 1.00 69.50 401 PRO A N 1
ATOM 3132 C CA . PRO A 1 401 ? 7.917 7.541 34.190 1.00 69.50 401 PRO A CA 1
ATOM 3133 C C . PRO A 1 401 ? 8.240 6.079 34.525 1.00 69.50 401 PRO A C 1
ATOM 3135 O O . PRO A 1 401 ? 9.179 5.803 35.269 1.00 69.50 401 PRO A O 1
ATOM 3138 N N . LEU A 1 402 ? 7.468 5.139 33.982 1.00 66.62 402 LEU A N 1
ATOM 3139 C CA . LEU A 1 402 ? 7.751 3.702 34.078 1.00 66.62 402 LEU A CA 1
ATOM 3140 C C . LEU A 1 402 ? 8.857 3.255 33.111 1.00 66.62 402 LEU A C 1
ATOM 3142 O O . LEU A 1 402 ? 9.299 2.113 33.186 1.00 66.62 402 LEU A O 1
ATOM 3146 N N . PHE A 1 403 ? 9.261 4.135 32.195 1.00 63.69 403 PHE A N 1
ATOM 3147 C CA . PHE A 1 403 ? 10.204 3.881 31.115 1.00 63.69 403 PHE A CA 1
ATOM 3148 C C . PHE A 1 403 ? 10.797 5.210 30.619 1.00 63.69 403 PHE A C 1
ATOM 3150 O O . PHE A 1 403 ? 10.103 6.228 30.638 1.00 63.69 403 PHE A O 1
ATOM 3157 N N . ASN A 1 404 ? 12.052 5.193 30.157 1.00 56.41 404 ASN A N 1
ATOM 3158 C CA . ASN A 1 404 ? 12.738 6.346 29.553 1.00 56.41 404 ASN A CA 1
ATOM 3159 C C . ASN A 1 404 ? 13.741 5.935 28.443 1.00 56.41 404 ASN A C 1
ATOM 3161 O O . ASN A 1 404 ? 14.625 6.715 28.103 1.00 56.41 404 ASN A O 1
ATOM 3165 N N . GLY A 1 405 ? 13.642 4.719 27.895 1.00 56.06 405 GLY A N 1
ATOM 3166 C CA . GLY A 1 405 ? 14.592 4.222 26.893 1.00 56.06 405 GLY A CA 1
ATOM 3167 C C . GLY A 1 405 ? 14.573 5.063 25.611 1.00 56.06 405 GLY A C 1
ATOM 3168 O O . GLY A 1 405 ? 13.522 5.256 24.997 1.00 56.06 405 GLY A O 1
ATOM 3169 N N . GLU A 1 406 ? 15.747 5.557 25.211 1.00 53.06 406 GLU A N 1
ATOM 3170 C CA . GLU A 1 406 ? 15.918 6.633 24.215 1.00 53.06 406 GLU A CA 1
ATOM 3171 C C . GLU A 1 406 ? 15.424 6.277 22.792 1.00 53.06 406 GLU A C 1
ATOM 3173 O O . GLU A 1 406 ? 15.196 7.169 21.973 1.00 53.06 406 GLU A O 1
ATOM 3178 N N . ASP A 1 407 ? 15.230 4.986 22.497 1.00 56.44 407 ASP A N 1
ATOM 3179 C CA . ASP A 1 407 ? 14.844 4.473 21.175 1.00 56.44 407 ASP A CA 1
ATOM 3180 C C . ASP A 1 407 ? 13.319 4.324 20.951 1.00 56.44 407 ASP A C 1
ATOM 3182 O O . ASP A 1 407 ? 12.883 4.234 19.796 1.00 56.44 407 ASP A O 1
ATOM 3186 N N . ALA A 1 408 ? 12.479 4.300 21.999 1.00 63.50 408 ALA A N 1
ATOM 3187 C CA . ALA A 1 408 ? 11.030 4.091 21.845 1.00 63.50 408 ALA A CA 1
ATOM 3188 C C . ALA A 1 408 ? 10.258 5.407 21.654 1.00 63.50 408 ALA A C 1
ATOM 3190 O O . ALA A 1 408 ? 10.336 6.332 22.458 1.00 63.50 408 ALA A O 1
ATOM 3191 N N . LYS A 1 409 ? 9.455 5.479 20.585 1.00 66.69 409 LYS A N 1
ATOM 3192 C CA . LYS A 1 409 ? 8.777 6.714 20.133 1.00 66.69 409 LYS A CA 1
ATOM 3193 C C . LYS A 1 409 ? 7.318 6.816 20.577 1.00 66.69 409 LYS A C 1
ATOM 3195 O O . LYS A 1 409 ? 6.703 7.872 20.455 1.00 66.69 409 LYS A O 1
ATOM 3200 N N . TYR A 1 410 ? 6.771 5.715 21.072 1.00 72.88 410 TYR A N 1
ATOM 3201 C CA . TYR A 1 410 ? 5.496 5.621 21.766 1.00 72.88 410 TYR A CA 1
ATOM 3202 C C . TYR A 1 410 ? 5.474 4.376 22.653 1.00 72.88 410 TYR A C 1
ATOM 3204 O O . TYR A 1 410 ? 6.077 3.351 22.315 1.00 72.88 410 TYR A O 1
ATOM 3212 N N . GLN A 1 411 ? 4.687 4.456 23.723 1.00 78.44 411 GLN A N 1
ATOM 3213 C CA . GLN A 1 411 ? 4.140 3.316 24.448 1.00 78.44 411 GLN A CA 1
ATOM 3214 C C . GLN A 1 411 ? 2.614 3.426 24.506 1.00 78.44 411 GLN A C 1
ATOM 3216 O O . GLN A 1 411 ? 2.076 4.524 24.656 1.00 78.44 411 GLN A O 1
ATOM 3221 N N . ASN A 1 412 ? 1.908 2.299 24.405 1.00 79.69 412 ASN A N 1
ATOM 3222 C CA . ASN A 1 412 ? 0.447 2.261 24.477 1.00 79.69 412 ASN A CA 1
ATOM 3223 C C . ASN A 1 412 ? -0.042 1.126 25.403 1.00 79.69 412 ASN A C 1
ATOM 3225 O O . ASN A 1 412 ? 0.231 -0.044 25.131 1.00 79.69 412 ASN A O 1
ATOM 3229 N N . PRO A 1 413 ? -0.756 1.422 26.503 1.00 81.38 413 PRO A N 1
ATOM 3230 C CA . PRO A 1 413 ? -1.295 0.407 27.407 1.00 81.38 413 PRO A CA 1
ATOM 3231 C C . PRO A 1 413 ? -2.507 -0.308 26.790 1.00 81.38 413 PRO A C 1
ATOM 3233 O O . PRO A 1 413 ? -3.532 0.310 26.511 1.00 81.38 413 PRO A O 1
ATOM 3236 N N . ILE A 1 414 ? -2.421 -1.631 26.630 1.00 84.00 414 ILE A N 1
ATOM 3237 C CA . ILE A 1 414 ? -3.461 -2.431 25.962 1.00 84.00 414 ILE A CA 1
ATOM 3238 C C . ILE A 1 414 ? -4.456 -3.019 26.971 1.00 84.00 414 ILE A C 1
ATOM 3240 O O . ILE A 1 414 ? -5.669 -2.875 26.820 1.00 84.00 414 ILE A O 1
ATOM 3244 N N . LYS A 1 415 ? -3.961 -3.724 27.997 1.00 85.00 415 LYS A N 1
ATOM 3245 C CA . LYS A 1 415 ? -4.814 -4.477 28.932 1.00 85.00 415 LYS A CA 1
ATOM 3246 C C . LYS A 1 415 ? -4.139 -4.662 30.285 1.00 85.00 415 LYS A C 1
ATOM 3248 O O . LYS A 1 415 ? -3.038 -5.201 30.361 1.00 85.00 415 LYS A O 1
ATOM 3253 N N . LEU A 1 416 ? -4.840 -4.272 31.349 1.00 86.38 416 LEU A N 1
ATOM 3254 C CA . LEU A 1 416 ? -4.508 -4.669 32.715 1.00 86.38 416 LEU A CA 1
ATOM 3255 C C . LEU A 1 416 ? -5.151 -6.029 33.025 1.00 86.38 416 LEU A C 1
ATOM 3257 O O . LEU A 1 416 ? -6.340 -6.233 32.770 1.00 86.38 416 LEU A O 1
ATOM 3261 N N . PHE A 1 417 ? -4.363 -6.928 33.600 1.00 88.06 417 PHE A N 1
ATOM 3262 C CA . PHE A 1 417 ? -4.763 -8.239 34.095 1.00 88.06 417 PHE A CA 1
ATOM 3263 C C . PHE A 1 417 ? -4.542 -8.311 35.611 1.00 88.06 417 PHE A C 1
ATOM 3265 O O . PHE A 1 417 ? -3.567 -7.758 36.126 1.00 88.06 417 PHE A O 1
ATOM 3272 N N . THR A 1 418 ? -5.416 -9.029 36.317 1.00 87.56 418 THR A N 1
ATOM 3273 C CA . THR A 1 418 ? -5.317 -9.270 37.767 1.00 87.56 418 THR A CA 1
ATOM 3274 C C . THR A 1 418 ? -4.938 -10.725 38.018 1.00 87.56 418 THR A C 1
ATOM 3276 O O . THR A 1 418 ? -5.541 -11.621 37.428 1.00 87.56 418 THR A O 1
ATOM 3279 N N . LEU A 1 419 ? -3.958 -10.955 38.891 1.00 86.62 419 LEU A N 1
ATOM 3280 C CA . LEU A 1 419 ? -3.432 -12.272 39.261 1.00 86.62 419 LEU A CA 1
ATOM 3281 C C . LEU A 1 419 ? -3.900 -12.666 40.678 1.00 86.62 419 LEU A C 1
ATOM 3283 O O . LEU A 1 419 ? -4.286 -11.814 41.482 1.00 86.62 419 LEU A O 1
ATOM 3287 N N . SER A 1 420 ? -3.860 -13.961 40.998 1.00 76.50 420 SER A N 1
ATOM 3288 C CA . SER A 1 420 ? -4.398 -14.577 42.226 1.00 76.50 420 SER A CA 1
ATOM 3289 C C . SER A 1 420 ? -3.782 -14.051 43.530 1.00 76.50 420 SER A C 1
ATOM 3291 O O . SER A 1 420 ? -4.391 -14.133 44.597 1.00 76.50 420 SER A O 1
ATOM 3293 N N . SER A 1 421 ? -2.592 -13.462 43.438 1.00 70.25 421 SER A N 1
ATOM 3294 C CA . SER A 1 421 ? -1.810 -12.840 44.510 1.00 70.25 421 SER A CA 1
ATOM 3295 C C . SER A 1 421 ? -2.192 -11.377 44.815 1.00 70.25 421 SER A C 1
ATOM 3297 O O . SER A 1 421 ? -1.564 -10.749 45.675 1.00 70.25 421 SER A O 1
ATOM 3299 N N . ASN A 1 422 ? -3.200 -10.818 44.127 1.00 66.69 422 ASN A N 1
ATOM 3300 C CA . ASN A 1 422 ? -3.439 -9.372 43.963 1.00 66.69 422 ASN A CA 1
ATOM 3301 C C . ASN A 1 422 ? -2.263 -8.623 43.299 1.00 66.69 422 ASN A C 1
ATOM 3303 O O . ASN A 1 422 ? -2.141 -7.403 43.416 1.00 66.69 422 ASN A O 1
ATOM 3307 N N . GLU A 1 423 ? -1.397 -9.339 42.585 1.00 83.19 423 GLU A N 1
ATOM 3308 C CA . GLU A 1 423 ? -0.438 -8.735 41.661 1.00 83.19 423 GLU A CA 1
ATOM 3309 C C . GLU A 1 423 ? -1.141 -8.421 40.331 1.00 83.19 423 GLU A C 1
ATOM 3311 O O . GLU A 1 423 ? -2.177 -9.005 39.999 1.00 83.19 423 GLU A O 1
ATOM 3316 N N . GLN A 1 424 ? -0.612 -7.462 39.577 1.00 88.31 424 GLN A N 1
ATOM 3317 C CA . GLN A 1 424 ? -1.218 -7.000 38.329 1.00 88.31 424 GLN A CA 1
ATOM 3318 C C . GLN A 1 424 ? -0.186 -7.013 37.203 1.00 88.31 424 GLN A C 1
ATOM 3320 O O . GLN A 1 424 ? 0.975 -6.669 37.414 1.00 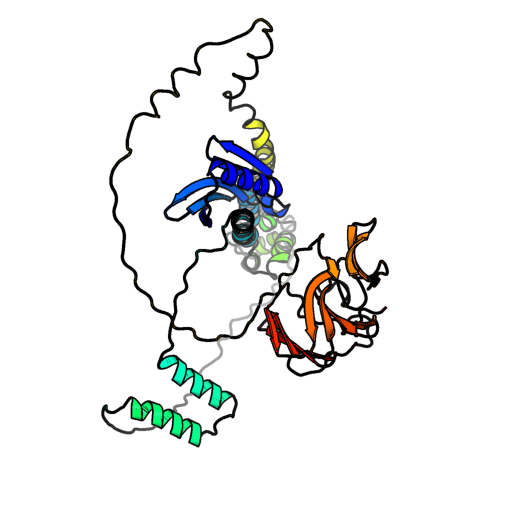88.31 424 GLN A O 1
ATOM 3325 N N . ALA A 1 425 ? -0.617 -7.391 36.002 1.00 90.12 425 ALA A N 1
ATOM 3326 C CA . ALA A 1 425 ? 0.204 -7.353 34.797 1.00 90.12 425 ALA A CA 1
ATOM 3327 C C . ALA A 1 425 ? -0.452 -6.417 33.777 1.00 90.12 425 ALA A C 1
ATOM 3329 O O . ALA A 1 425 ? -1.588 -6.647 33.372 1.00 90.12 425 ALA A O 1
ATOM 3330 N N . LEU A 1 426 ? 0.238 -5.354 33.368 1.00 89.00 426 LEU A N 1
ATOM 3331 C CA . LEU A 1 426 ? -0.206 -4.447 32.310 1.00 89.00 426 LEU A CA 1
ATOM 3332 C C . LEU A 1 426 ? 0.540 -4.789 31.021 1.00 89.00 426 LEU A C 1
ATOM 3334 O O . LEU A 1 426 ? 1.755 -4.627 30.965 1.00 89.00 426 LEU A O 1
ATOM 3338 N N . LEU A 1 427 ? -0.181 -5.251 30.001 1.00 90.44 427 LEU A N 1
ATOM 3339 C CA . LEU A 1 427 ? 0.356 -5.427 28.652 1.00 90.44 427 LEU A CA 1
ATOM 3340 C C . LEU A 1 427 ? 0.499 -4.061 27.972 1.00 90.44 427 LEU A C 1
ATOM 3342 O O . LEU A 1 427 ? -0.477 -3.309 27.892 1.00 90.44 427 LEU A O 1
ATOM 3346 N N . VAL A 1 428 ? 1.695 -3.776 27.462 1.00 85.44 428 VAL A N 1
ATOM 3347 C CA . VAL A 1 428 ? 2.069 -2.519 26.805 1.00 85.44 428 VAL A CA 1
ATOM 3348 C C . VAL A 1 428 ? 2.575 -2.812 25.391 1.00 85.44 428 VAL A C 1
ATOM 3350 O O . VAL A 1 428 ? 3.367 -3.730 25.193 1.00 85.44 428 VAL A O 1
ATOM 3353 N N . GLU A 1 429 ? 2.105 -2.035 24.416 1.00 85.88 429 GLU A N 1
ATOM 3354 C CA . GLU A 1 429 ? 2.668 -1.921 23.066 1.00 85.88 429 GLU A CA 1
ATOM 3355 C C . GLU A 1 429 ? 3.830 -0.918 23.096 1.00 85.88 429 GLU A C 1
ATOM 3357 O O . GLU A 1 429 ? 3.695 0.162 23.673 1.00 85.88 429 GLU A O 1
ATOM 3362 N N . SER A 1 430 ? 4.946 -1.252 22.459 1.00 81.12 430 SER A N 1
ATOM 3363 C CA . SER A 1 430 ? 6.179 -0.463 22.405 1.00 81.12 430 SER A CA 1
ATOM 3364 C C . SER A 1 430 ? 6.681 -0.363 20.968 1.00 81.12 430 SER A C 1
ATOM 3366 O O . SER A 1 430 ? 6.397 -1.228 20.141 1.00 81.12 430 SER A O 1
ATOM 3368 N N . SER A 1 431 ? 7.451 0.680 20.674 1.00 73.69 431 SER A N 1
ATOM 3369 C CA . SER A 1 431 ? 8.070 0.919 19.361 1.00 73.69 431 SER A CA 1
ATOM 3370 C C . SER A 1 431 ? 9.600 0.904 19.379 1.00 73.69 431 SER A C 1
ATOM 3372 O O . SER A 1 431 ? 10.210 1.199 18.352 1.00 73.69 431 SER A O 1
ATOM 3374 N N . GLY A 1 432 ? 10.233 0.592 20.517 1.00 61.31 432 GLY A N 1
ATOM 3375 C CA . GLY A 1 432 ? 11.685 0.692 20.657 1.00 61.31 432 GLY A CA 1
ATOM 3376 C C . GLY A 1 432 ? 12.294 -0.334 21.601 1.00 61.31 432 GLY A C 1
ATOM 3377 O O . GLY A 1 432 ? 12.010 -0.348 22.792 1.00 61.31 432 GLY A O 1
ATOM 3378 N N . GLY A 1 433 ? 13.199 -1.113 21.016 1.00 53.44 433 GLY A N 1
ATOM 3379 C CA . GLY A 1 433 ? 14.112 -2.047 21.665 1.00 53.44 433 GLY A CA 1
ATOM 3380 C C . GLY A 1 433 ? 15.083 -2.567 20.608 1.00 53.44 433 GLY A C 1
ATOM 3381 O O . GLY A 1 433 ? 16.258 -2.222 20.599 1.00 53.44 433 GLY A O 1
ATOM 3382 N N . ARG A 1 434 ? 14.568 -3.283 19.598 1.00 50.03 434 ARG A N 1
ATOM 3383 C CA . ARG A 1 434 ? 15.342 -3.912 18.496 1.00 50.03 434 ARG A CA 1
ATOM 3384 C C . ARG A 1 434 ? 15.875 -2.946 17.419 1.00 50.03 434 ARG A C 1
ATOM 3386 O O . ARG A 1 434 ? 15.935 -3.293 16.234 1.00 50.03 434 ARG A O 1
ATOM 3393 N N . GLY A 1 435 ? 16.229 -1.722 17.810 1.00 47.91 435 GLY A N 1
ATOM 3394 C CA . GLY A 1 435 ? 16.611 -0.641 16.902 1.00 47.91 435 GLY A CA 1
ATOM 3395 C C . GLY A 1 435 ? 15.558 -0.372 15.817 1.00 47.91 435 GLY A C 1
ATOM 3396 O O . GLY A 1 435 ? 14.380 -0.694 15.953 1.00 47.91 435 GLY A O 1
ATOM 3397 N N . THR A 1 436 ? 15.984 0.182 14.683 1.00 43.91 436 THR A N 1
ATOM 3398 C CA . THR A 1 436 ? 15.095 0.638 13.595 1.00 43.91 436 THR A CA 1
ATOM 3399 C C . THR A 1 436 ? 14.459 -0.475 12.742 1.00 43.91 436 THR A C 1
ATOM 3401 O O . THR A 1 436 ? 13.947 -0.190 11.660 1.00 43.91 436 THR A O 1
ATOM 3404 N N . SER A 1 437 ? 14.486 -1.736 13.189 1.00 53.66 437 SER A N 1
ATOM 3405 C CA . SER A 1 437 ? 14.066 -2.896 12.380 1.00 53.66 437 SER A CA 1
ATOM 3406 C C . SER A 1 437 ? 12.617 -3.350 12.594 1.00 53.66 437 SER A C 1
ATOM 3408 O O . SER A 1 437 ? 12.118 -4.137 11.791 1.00 53.66 437 SER A O 1
ATOM 3410 N N . CYS A 1 438 ? 11.943 -2.897 13.657 1.00 64.56 438 CYS A N 1
ATOM 3411 C CA . CYS A 1 438 ? 10.595 -3.344 14.016 1.00 64.56 438 CYS A CA 1
ATOM 3412 C C . CYS A 1 438 ? 9.739 -2.205 14.576 1.00 64.56 438 CYS A C 1
ATOM 3414 O O . CYS A 1 438 ? 10.152 -1.520 15.502 1.00 64.56 438 CYS A O 1
ATOM 3416 N N . GLU A 1 439 ? 8.526 -2.042 14.043 1.00 65.75 439 GLU A N 1
ATOM 3417 C CA . GLU A 1 439 ? 7.624 -0.932 14.395 1.00 65.75 439 GLU A CA 1
ATOM 3418 C C . GLU A 1 439 ? 6.752 -1.217 15.632 1.00 65.75 439 GLU A C 1
ATOM 3420 O O . GLU A 1 439 ? 6.158 -0.298 16.188 1.00 65.75 439 GLU A O 1
ATOM 3425 N N . THR A 1 440 ? 6.652 -2.476 16.082 1.00 79.25 440 THR A N 1
ATOM 3426 C CA . THR A 1 440 ? 5.869 -2.856 17.272 1.00 79.25 440 THR A CA 1
ATOM 3427 C C . THR A 1 440 ? 6.426 -4.083 17.982 1.00 79.25 440 THR A C 1
ATOM 3429 O O . THR A 1 440 ? 6.596 -5.150 17.388 1.00 79.25 440 THR A O 1
ATOM 3432 N N . LEU A 1 441 ? 6.647 -3.935 19.283 1.00 85.88 441 LEU A N 1
ATOM 3433 C CA . LEU A 1 441 ? 6.960 -4.986 20.245 1.00 85.88 441 LEU A CA 1
ATOM 3434 C C . LEU A 1 441 ? 6.026 -4.846 21.456 1.00 85.88 441 LEU A C 1
ATOM 3436 O O . LEU A 1 441 ? 5.245 -3.899 21.557 1.00 85.88 441 LEU A O 1
ATOM 3440 N N . PHE A 1 442 ? 6.065 -5.819 22.357 1.00 88.06 442 PHE A N 1
ATOM 3441 C CA . PHE A 1 442 ? 5.215 -5.871 23.539 1.00 88.06 442 PHE A CA 1
ATOM 3442 C C . PHE A 1 442 ? 6.042 -6.208 24.775 1.00 88.06 442 PHE A C 1
ATOM 3444 O O . PHE A 1 442 ? 6.987 -6.992 24.702 1.00 88.06 442 PHE A O 1
ATOM 3451 N N . PHE A 1 443 ? 5.641 -5.684 25.928 1.00 88.50 443 PHE A N 1
ATOM 3452 C CA . PHE A 1 443 ? 6.146 -6.124 27.228 1.00 88.50 443 PHE A CA 1
ATOM 3453 C C . PHE A 1 443 ? 5.029 -6.081 28.277 1.00 88.50 443 PHE A C 1
ATOM 3455 O O . PHE A 1 443 ? 3.978 -5.469 28.069 1.00 88.50 443 PHE A O 1
ATOM 3462 N N . PHE A 1 444 ? 5.236 -6.755 29.408 1.00 90.19 444 PHE A N 1
ATOM 3463 C CA . PHE A 1 444 ? 4.366 -6.629 30.574 1.00 90.19 444 PHE A CA 1
ATOM 3464 C C . PHE A 1 444 ? 5.053 -5.813 31.665 1.00 90.19 444 PHE A C 1
ATOM 3466 O O . PHE A 1 444 ? 6.150 -6.167 32.095 1.00 90.19 444 PHE A O 1
ATOM 3473 N N . VAL A 1 445 ? 4.366 -4.793 32.183 1.00 87.19 445 VAL A N 1
ATOM 3474 C CA . VAL A 1 445 ? 4.685 -4.189 33.485 1.00 87.19 445 VAL A CA 1
ATOM 3475 C C . VAL A 1 445 ? 4.037 -5.046 34.571 1.00 87.19 445 VAL A C 1
ATOM 3477 O O . VAL A 1 445 ? 2.817 -5.210 34.600 1.00 87.19 445 VAL A O 1
ATOM 3480 N N . LEU A 1 446 ? 4.854 -5.601 35.460 1.00 88.31 446 LEU A N 1
ATOM 3481 C CA . LEU A 1 446 ? 4.468 -6.473 36.564 1.00 88.31 446 LEU A CA 1
ATOM 3482 C C . LEU A 1 446 ? 4.485 -5.672 37.870 1.00 88.31 446 LEU A C 1
ATOM 3484 O O . LEU A 1 446 ? 5.545 -5.266 38.351 1.00 88.31 446 LEU A O 1
ATOM 3488 N N . ILE A 1 447 ? 3.305 -5.454 38.446 1.00 85.44 447 ILE A N 1
ATOM 3489 C CA . ILE A 1 447 ? 3.081 -4.622 39.629 1.00 85.44 447 ILE A CA 1
ATOM 3490 C C . ILE A 1 447 ? 2.736 -5.533 40.804 1.00 85.44 447 ILE A C 1
ATOM 3492 O O . ILE A 1 447 ? 1.675 -6.163 40.833 1.00 85.44 447 ILE A O 1
ATOM 3496 N N . LYS A 1 448 ? 3.635 -5.609 41.786 1.00 81.88 448 LYS A N 1
ATOM 3497 C CA . LYS A 1 448 ? 3.445 -6.447 42.970 1.00 81.88 448 LYS A CA 1
ATOM 3498 C C . LYS A 1 448 ? 2.627 -5.738 44.042 1.00 81.88 448 LYS A C 1
ATOM 3500 O O . LYS A 1 448 ? 2.671 -4.517 44.179 1.00 81.88 448 LYS A O 1
ATOM 3505 N N . ARG A 1 449 ? 1.982 -6.524 44.910 1.00 71.75 449 ARG A N 1
ATOM 3506 C CA . ARG A 1 449 ? 1.226 -6.033 46.080 1.00 71.75 449 ARG A CA 1
ATOM 3507 C C . ARG A 1 449 ? 2.052 -5.161 47.048 1.00 71.75 449 ARG A C 1
ATOM 3509 O O . ARG A 1 449 ? 1.479 -4.396 47.816 1.00 71.75 449 ARG A O 1
ATOM 3516 N N . SER A 1 450 ? 3.382 -5.258 47.019 1.00 71.50 450 SER A N 1
ATOM 3517 C CA . SER A 1 450 ? 4.307 -4.413 47.790 1.00 71.50 450 SER A CA 1
ATOM 3518 C C . SER A 1 450 ? 4.534 -3.011 47.204 1.00 71.50 450 SER A C 1
ATOM 3520 O O . SER A 1 450 ? 5.297 -2.241 47.781 1.00 71.50 450 SER A O 1
ATOM 3522 N N . GLY A 1 451 ? 3.953 -2.694 46.043 1.00 68.81 451 GLY A N 1
ATOM 3523 C CA . GLY A 1 451 ? 4.295 -1.506 45.257 1.00 68.81 451 GLY A CA 1
ATOM 3524 C C . GLY A 1 451 ? 5.567 -1.667 44.413 1.00 68.81 451 GLY A C 1
ATOM 3525 O O . GLY A 1 451 ? 5.896 -0.770 43.643 1.00 68.81 451 GLY A O 1
ATOM 3526 N N . GLN A 1 452 ? 6.276 -2.802 44.511 1.00 78.12 452 GLN A N 1
ATOM 3527 C CA . GLN A 1 452 ? 7.416 -3.091 43.640 1.00 78.12 452 GLN A CA 1
ATOM 3528 C C . GLN A 1 452 ? 6.938 -3.293 42.197 1.00 78.12 452 GLN A C 1
ATOM 3530 O O . GLN A 1 452 ? 6.110 -4.166 41.933 1.00 78.12 452 GLN A O 1
ATOM 3535 N N . VAL A 1 453 ? 7.525 -2.538 41.271 1.00 80.12 453 VAL A N 1
ATOM 3536 C CA . VAL A 1 453 ? 7.369 -2.735 39.826 1.00 80.12 453 VAL A CA 1
ATOM 3537 C C . VAL A 1 453 ? 8.562 -3.523 39.278 1.00 80.12 453 VAL A C 1
ATOM 3539 O O . VAL A 1 453 ? 9.674 -3.442 39.797 1.00 80.12 453 VAL A O 1
ATOM 3542 N N . SER A 1 454 ? 8.306 -4.314 38.244 1.00 82.25 454 SER A N 1
ATOM 3543 C CA . SER A 1 454 ? 9.285 -5.011 37.402 1.00 82.25 454 SER A CA 1
ATOM 3544 C C . SER A 1 454 ? 8.679 -5.199 36.007 1.00 82.25 454 SER A C 1
ATOM 3546 O O . SER A 1 454 ? 7.497 -4.911 35.819 1.00 82.25 454 SER A O 1
ATOM 3548 N N . TRP A 1 455 ? 9.439 -5.679 35.030 1.00 83.69 455 TRP A N 1
ATOM 3549 C CA . TRP A 1 455 ? 8.961 -5.876 33.658 1.00 83.69 455 TRP A CA 1
ATOM 3550 C C . TRP A 1 455 ? 9.484 -7.181 33.058 1.00 83.69 455 TRP A C 1
ATOM 3552 O O . TRP A 1 455 ? 10.448 -7.770 33.548 1.00 83.69 455 TRP A O 1
ATOM 3562 N N . THR A 1 456 ? 8.826 -7.647 31.999 1.00 87.12 456 THR A N 1
ATOM 3563 C CA . THR A 1 456 ? 9.371 -8.699 31.130 1.00 87.12 456 THR A CA 1
ATOM 3564 C C . THR A 1 456 ? 10.375 -8.107 30.135 1.00 87.12 456 THR A C 1
ATOM 3566 O O . THR A 1 456 ? 10.294 -6.914 29.845 1.00 87.12 456 THR A O 1
ATOM 3569 N N . PRO A 1 457 ? 11.241 -8.929 29.512 1.00 84.62 457 PRO A N 1
ATOM 3570 C CA . PRO A 1 457 ? 11.892 -8.547 28.259 1.00 84.62 457 PRO A CA 1
ATOM 3571 C C . PRO A 1 457 ? 10.844 -8.171 27.202 1.00 84.62 457 PRO A C 1
ATOM 3573 O O . PRO A 1 457 ? 9.696 -8.632 27.280 1.00 84.62 457 PRO A O 1
ATOM 3576 N N . GLU A 1 458 ? 11.237 -7.406 26.184 1.00 84.25 458 GLU A N 1
ATOM 3577 C CA . GLU A 1 458 ? 10.369 -7.182 25.024 1.00 84.25 458 GLU A CA 1
ATOM 3578 C C . GLU A 1 458 ? 10.172 -8.470 24.204 1.00 84.25 458 GLU A C 1
ATOM 3580 O O . GLU A 1 458 ? 11.058 -9.320 24.076 1.00 84.25 458 GLU A O 1
ATOM 3585 N N . PHE A 1 459 ? 8.993 -8.642 23.619 1.00 86.19 459 PHE A N 1
ATOM 3586 C CA . PHE A 1 459 ? 8.654 -9.802 22.804 1.00 86.19 459 PHE A CA 1
ATOM 3587 C C . PHE A 1 459 ? 7.692 -9.428 21.674 1.00 86.19 459 PHE A C 1
ATOM 3589 O O . PHE A 1 459 ? 7.050 -8.382 21.690 1.00 86.19 459 PHE A O 1
ATOM 3596 N N . GLY A 1 460 ? 7.585 -10.300 20.673 1.00 86.69 460 GLY A N 1
ATOM 3597 C CA . GLY A 1 460 ? 6.702 -10.099 19.531 1.00 86.69 460 GLY A CA 1
ATOM 3598 C C . GLY A 1 460 ? 7.371 -10.373 18.190 1.00 86.69 460 GLY A C 1
ATOM 3599 O O . GLY A 1 460 ? 8.562 -10.679 18.089 1.00 86.69 460 GLY A O 1
ATOM 3600 N N . SER A 1 461 ? 6.549 -10.251 17.154 1.00 82.38 461 SER A N 1
ATOM 3601 C CA . SER A 1 461 ? 6.823 -10.614 15.761 1.00 82.38 461 SER A CA 1
ATOM 3602 C C . SER A 1 461 ? 6.838 -9.413 14.809 1.00 82.38 461 SER A C 1
ATOM 3604 O O . SER A 1 461 ? 6.840 -9.604 13.593 1.00 82.38 461 SER A O 1
ATOM 3606 N N . CYS A 1 462 ? 6.838 -8.190 15.351 1.00 79.44 462 CYS A N 1
ATOM 3607 C CA . CYS A 1 462 ? 6.799 -6.943 14.583 1.00 79.44 462 CYS A CA 1
ATOM 3608 C C . CYS A 1 462 ? 5.500 -6.788 13.765 1.00 79.44 462 CYS A C 1
ATOM 3610 O O . CYS A 1 462 ? 5.497 -6.287 12.643 1.00 79.44 462 CYS A O 1
ATOM 3612 N N . PHE A 1 463 ? 4.390 -7.249 14.355 1.00 80.56 463 PHE A N 1
ATOM 3613 C CA . PHE A 1 463 ? 3.033 -7.222 13.811 1.00 80.56 463 PHE A CA 1
ATOM 3614 C C . PHE A 1 463 ? 2.086 -6.530 14.804 1.00 80.56 463 PHE A C 1
ATOM 3616 O O . PHE A 1 463 ? 2.104 -6.843 15.995 1.00 80.56 463 PHE A O 1
ATOM 3623 N N . HIS A 1 464 ? 1.233 -5.628 14.314 1.00 79.69 464 HIS A N 1
ATOM 3624 C CA . HIS A 1 464 ? 0.210 -4.964 15.126 1.00 79.69 464 HIS A CA 1
ATOM 3625 C C . HIS A 1 464 ? -0.963 -5.915 15.424 1.00 79.69 464 HIS A C 1
ATOM 3627 O O . HIS A 1 464 ? -1.726 -6.277 14.527 1.00 79.69 464 HIS A O 1
ATOM 3633 N N . GLY A 1 465 ? -1.126 -6.289 16.693 1.00 80.88 465 GLY A N 1
ATOM 3634 C CA . GLY A 1 465 ? -2.311 -6.981 17.201 1.00 80.88 465 GLY A CA 1
ATOM 3635 C C . GLY A 1 465 ? -2.165 -8.498 17.324 1.00 80.88 465 GLY A C 1
ATOM 3636 O O . GLY A 1 465 ? -1.085 -9.070 17.193 1.00 80.88 465 GLY A O 1
ATOM 3637 N N . GLY A 1 466 ? -3.278 -9.160 17.630 1.00 87.12 466 GLY A N 1
ATOM 3638 C CA . GLY A 1 466 ? -3.332 -10.579 17.981 1.00 87.12 466 GLY A CA 1
ATOM 3639 C C . GLY A 1 466 ? -4.515 -10.870 18.902 1.00 87.12 466 GLY A C 1
ATOM 3640 O O . GLY A 1 466 ? -5.466 -10.092 18.953 1.00 87.12 466 GLY A O 1
ATOM 3641 N N . THR A 1 467 ? -4.456 -11.960 19.664 1.00 88.69 467 THR A N 1
ATOM 3642 C CA . THR A 1 467 ? -5.472 -12.297 20.679 1.00 88.69 467 THR A CA 1
ATOM 3643 C C . THR A 1 467 ? -4.845 -12.633 22.026 1.00 88.69 467 THR A C 1
ATOM 3645 O O . THR A 1 467 ? -3.693 -13.063 22.094 1.00 88.69 467 THR A O 1
ATOM 3648 N N . TYR A 1 468 ? -5.608 -12.455 23.104 1.00 90.12 468 TYR A N 1
ATOM 3649 C CA . TYR A 1 468 ? -5.240 -12.857 24.455 1.00 90.12 468 TYR A CA 1
ATOM 3650 C C . TYR A 1 468 ? -6.316 -13.709 25.133 1.00 90.12 468 TYR A C 1
ATOM 3652 O O . TYR A 1 468 ? -7.510 -13.580 24.860 1.00 90.12 468 TYR A O 1
ATOM 3660 N N . ALA A 1 469 ? -5.879 -14.562 26.055 1.00 88.44 469 ALA A N 1
ATOM 3661 C CA . ALA A 1 469 ? -6.724 -15.305 26.983 1.00 88.44 469 ALA A CA 1
ATOM 3662 C C . ALA A 1 469 ? -6.030 -15.410 28.347 1.00 88.44 469 ALA A C 1
ATOM 3664 O O . ALA A 1 469 ? -4.806 -15.546 28.412 1.00 88.44 469 ALA A O 1
ATOM 3665 N N . GLN A 1 470 ? -6.803 -15.379 29.434 1.00 90.56 470 GLN A N 1
ATOM 3666 C CA . GLN A 1 470 ? -6.297 -15.573 30.794 1.00 90.56 470 GLN A CA 1
ATOM 3667 C C . GLN A 1 470 ? -6.875 -16.860 31.399 1.00 90.56 470 GLN A C 1
ATOM 3669 O O . GLN A 1 470 ? -8.068 -17.133 31.292 1.00 90.56 470 GLN A O 1
ATOM 3674 N N . SER A 1 471 ? -6.027 -17.645 32.064 1.00 88.00 471 SER A N 1
ATOM 3675 C CA . SER A 1 471 ? -6.400 -18.852 32.804 1.00 88.00 471 SER A CA 1
ATOM 3676 C C . SER A 1 471 ? -5.687 -18.844 34.156 1.00 88.00 471 SER A C 1
ATOM 3678 O O . SER A 1 471 ? -4.541 -19.278 34.281 1.00 88.00 471 SER A O 1
ATOM 3680 N N . GLY A 1 472 ? -6.342 -18.258 35.164 1.00 87.12 472 GLY A N 1
ATOM 3681 C CA . GLY A 1 472 ? -5.700 -17.944 36.443 1.00 87.12 472 GLY A CA 1
ATOM 3682 C C . GLY A 1 472 ? -4.503 -17.011 36.238 1.00 87.12 472 GLY A C 1
ATOM 3683 O O . GLY A 1 472 ? -4.621 -15.990 35.564 1.00 87.12 472 GLY A O 1
ATOM 3684 N N . ASP A 1 473 ? -3.340 -17.392 36.763 1.00 88.00 473 ASP A N 1
ATOM 3685 C CA . ASP A 1 473 ? -2.106 -16.593 36.683 1.00 88.00 473 ASP A CA 1
ATOM 3686 C C . ASP A 1 473 ? -1.340 -16.748 35.361 1.00 88.00 473 ASP A C 1
ATOM 3688 O O . ASP A 1 473 ? -0.230 -16.232 35.212 1.00 88.00 473 ASP A O 1
ATOM 3692 N N . GLN A 1 474 ? -1.904 -17.489 34.403 1.00 90.62 474 GLN A N 1
ATOM 3693 C CA . GLN A 1 474 ? -1.330 -17.667 33.078 1.00 90.62 474 GLN A CA 1
ATOM 3694 C C . GLN A 1 474 ? -2.066 -16.795 32.057 1.00 90.62 474 GLN A C 1
ATOM 3696 O O . GLN A 1 474 ? -3.270 -16.956 31.849 1.00 90.62 474 GLN A O 1
ATOM 3701 N N . ILE A 1 475 ? -1.330 -15.918 31.375 1.00 93.75 475 ILE A N 1
ATOM 3702 C CA . ILE A 1 475 ? -1.841 -15.105 30.264 1.00 93.75 475 ILE A CA 1
ATOM 3703 C C . ILE A 1 475 ? -1.188 -15.606 28.977 1.00 93.75 475 ILE A C 1
ATOM 3705 O O . ILE A 1 475 ? 0.035 -15.611 28.847 1.00 93.75 475 ILE A O 1
ATOM 3709 N N . LEU A 1 476 ? -2.009 -16.062 28.035 1.00 92.56 476 LEU A N 1
ATOM 3710 C CA . LEU A 1 476 ? -1.601 -16.471 26.696 1.00 92.56 476 LEU A CA 1
ATOM 3711 C C . LEU A 1 476 ? -1.883 -15.326 25.726 1.00 92.56 476 LEU A C 1
ATOM 3713 O O . LEU A 1 476 ? -3.025 -14.890 25.618 1.00 92.56 476 LEU A O 1
ATOM 3717 N N . LEU A 1 477 ? -0.868 -14.907 24.977 1.00 93.31 477 LEU A N 1
ATOM 3718 C CA . LEU A 1 477 ? -0.975 -14.028 23.818 1.00 93.31 477 LEU A CA 1
ATOM 3719 C C . LEU A 1 477 ? -0.672 -14.839 22.552 1.00 93.31 477 LEU A C 1
ATOM 3721 O O . LEU A 1 477 ? 0.291 -15.606 22.521 1.00 93.31 477 LEU A O 1
ATOM 3725 N N . THR A 1 478 ? -1.461 -14.663 21.497 1.00 91.00 478 THR A N 1
ATOM 3726 C CA . THR A 1 478 ? -1.204 -15.240 20.169 1.00 91.00 478 THR A CA 1
ATOM 3727 C C . THR A 1 478 ? -1.036 -14.106 19.168 1.00 91.00 478 THR A C 1
ATOM 3729 O O . THR A 1 478 ? -1.994 -13.391 18.877 1.00 91.00 478 THR A O 1
ATOM 3732 N N . ILE A 1 479 ? 0.182 -13.936 18.652 1.00 90.00 479 ILE A N 1
ATOM 3733 C CA . ILE A 1 479 ? 0.567 -12.811 17.788 1.00 90.00 479 ILE A CA 1
ATOM 3734 C C . ILE A 1 479 ? 0.923 -13.359 16.393 1.00 90.00 479 ILE A C 1
ATOM 3736 O O . ILE A 1 479 ? 1.726 -14.297 16.304 1.00 90.00 479 ILE A O 1
ATOM 3740 N N . PRO A 1 480 ? 0.342 -12.842 15.293 1.00 86.31 480 PRO A N 1
ATOM 3741 C CA . PRO A 1 480 ? 0.678 -13.275 13.935 1.00 86.31 480 PRO A CA 1
ATOM 3742 C C . PRO A 1 480 ? 2.152 -13.049 13.578 1.00 86.31 480 PRO A C 1
ATOM 3744 O O . PRO A 1 480 ? 2.742 -12.039 13.948 1.00 86.31 480 PRO A O 1
ATOM 3747 N N . LYS A 1 481 ? 2.752 -13.975 12.825 1.00 85.69 481 LYS A N 1
ATOM 3748 C CA . LYS A 1 481 ? 4.101 -13.840 12.247 1.00 85.69 481 LYS A CA 1
ATOM 3749 C C . LYS A 1 481 ? 4.110 -14.280 10.786 1.00 85.69 481 LYS A C 1
ATOM 3751 O O . LYS A 1 481 ? 3.211 -14.988 10.335 1.00 85.69 481 LYS A O 1
ATOM 3756 N N . MET A 1 482 ? 5.143 -13.897 10.036 1.00 76.38 482 MET A N 1
ATOM 3757 C CA . MET A 1 482 ? 5.332 -14.390 8.667 1.00 76.38 482 MET A CA 1
ATOM 3758 C C . MET A 1 482 ? 5.357 -15.928 8.662 1.00 76.38 482 MET A C 1
ATOM 3760 O O . MET A 1 482 ? 6.248 -16.543 9.241 1.00 76.38 482 MET A O 1
ATOM 3764 N N . GLY A 1 483 ? 4.349 -16.543 8.036 1.00 80.50 483 GLY A N 1
ATOM 3765 C CA . GLY A 1 483 ? 4.184 -17.999 7.982 1.00 80.50 483 GLY A CA 1
ATOM 3766 C C . GLY A 1 483 ? 3.476 -18.657 9.179 1.00 80.50 483 GLY A C 1
ATOM 3767 O O . GLY A 1 483 ? 3.449 -19.884 9.231 1.00 80.50 483 GLY A O 1
ATOM 3768 N N . GLY A 1 484 ? 2.889 -17.913 10.128 1.00 86.69 484 GLY A N 1
ATOM 3769 C CA . GLY A 1 484 ? 2.123 -18.523 11.225 1.00 86.69 484 GLY A CA 1
ATOM 3770 C C . GLY A 1 484 ? 1.745 -17.579 12.370 1.00 86.69 484 GLY A C 1
ATOM 3771 O O . GLY A 1 484 ? 1.398 -16.422 12.158 1.00 86.69 484 GLY A O 1
ATOM 3772 N N . VAL A 1 485 ? 1.813 -18.088 13.603 1.00 88.50 485 VAL A N 1
ATOM 3773 C CA . VAL A 1 485 ? 1.617 -17.326 14.851 1.00 88.50 485 VAL A CA 1
ATOM 3774 C C . VAL A 1 485 ? 2.696 -17.703 15.868 1.00 88.50 485 VAL A C 1
ATOM 3776 O O . VAL A 1 485 ? 3.124 -18.858 15.892 1.00 88.50 485 VAL A O 1
ATOM 3779 N N . SER A 1 486 ? 3.127 -16.759 16.702 1.00 88.25 486 SER A N 1
ATOM 3780 C CA . SER A 1 486 ? 3.847 -17.035 17.954 1.00 88.25 486 SER A CA 1
ATOM 3781 C C . SER A 1 486 ? 2.858 -17.071 19.111 1.00 88.25 486 SER A C 1
ATOM 3783 O O . SER A 1 486 ? 1.959 -16.230 19.182 1.00 88.25 486 SER A O 1
ATOM 3785 N N . ARG A 1 487 ? 3.037 -18.009 20.044 1.00 92.00 487 ARG A N 1
ATOM 3786 C CA . ARG A 1 487 ? 2.328 -18.010 21.329 1.00 92.00 487 ARG A CA 1
ATOM 3787 C C . ARG A 1 487 ? 3.265 -17.557 22.437 1.00 92.00 487 ARG A C 1
ATOM 3789 O O . ARG A 1 487 ? 4.207 -18.273 22.765 1.00 92.00 487 ARG A O 1
ATOM 3796 N N . TYR A 1 488 ? 2.982 -16.404 23.031 1.00 93.06 488 TYR A N 1
ATOM 3797 C CA . TYR A 1 488 ? 3.696 -15.900 24.200 1.00 93.06 488 TYR A CA 1
ATOM 3798 C C . TYR A 1 488 ? 2.879 -16.208 25.454 1.00 93.06 488 TYR A C 1
ATOM 3800 O O . TYR A 1 488 ? 1.708 -15.848 25.539 1.00 93.06 488 TYR A O 1
ATOM 3808 N N . VAL A 1 489 ? 3.474 -16.899 26.421 1.00 94.12 489 VAL A N 1
ATOM 3809 C CA . VAL A 1 489 ? 2.821 -17.267 27.683 1.00 94.12 489 VAL A CA 1
ATOM 3810 C C . VAL A 1 489 ? 3.519 -16.556 28.829 1.00 94.12 489 VAL A C 1
ATOM 3812 O O . VAL A 1 489 ? 4.680 -16.856 29.105 1.00 94.12 489 VAL A O 1
ATOM 3815 N N . LEU A 1 490 ? 2.815 -15.638 29.494 1.00 93.44 490 LEU A N 1
ATOM 3816 C CA . LEU A 1 490 ? 3.241 -15.072 30.770 1.00 93.44 490 LEU A CA 1
ATOM 3817 C C . LEU A 1 490 ? 2.781 -16.007 31.888 1.00 93.44 490 LEU A C 1
ATOM 3819 O O . LEU A 1 490 ? 1.596 -16.342 31.965 1.00 93.44 490 LEU A O 1
ATOM 3823 N N . ARG A 1 491 ? 3.704 -16.410 32.762 1.00 90.75 491 ARG A N 1
ATOM 3824 C CA . ARG A 1 491 ? 3.401 -17.157 33.988 1.00 90.75 491 ARG A CA 1
ATOM 3825 C C . ARG A 1 491 ? 4.496 -16.923 35.025 1.00 90.75 491 ARG A C 1
ATOM 3827 O O . ARG A 1 491 ? 5.674 -16.995 34.698 1.00 90.75 491 ARG A O 1
ATOM 3834 N N . ASN A 1 492 ? 4.119 -16.667 36.278 1.00 85.19 492 ASN A N 1
ATOM 3835 C CA . ASN A 1 492 ? 5.051 -16.385 37.385 1.00 85.19 492 ASN A CA 1
ATOM 3836 C C . ASN A 1 492 ? 6.034 -15.217 37.100 1.00 85.19 492 ASN A C 1
ATOM 3838 O O . ASN A 1 492 ? 7.128 -15.183 37.657 1.00 85.19 492 ASN A O 1
ATOM 3842 N N . GLY A 1 493 ? 5.673 -14.287 36.209 1.00 83.62 493 GLY A N 1
ATOM 3843 C CA . GLY A 1 493 ? 6.542 -13.199 35.737 1.00 83.62 493 GLY A CA 1
ATOM 3844 C C . GLY A 1 493 ? 7.502 -13.561 34.592 1.00 83.62 493 GLY A C 1
ATOM 3845 O O . GLY A 1 493 ? 8.066 -12.659 33.982 1.00 83.62 493 GLY A O 1
ATOM 3846 N N . GLU A 1 494 ? 7.653 -14.840 34.233 1.00 89.12 494 GLU A N 1
ATOM 3847 C CA . GLU A 1 494 ? 8.385 -15.252 33.028 1.00 89.12 494 GLU A CA 1
ATOM 3848 C C . GLU A 1 494 ? 7.489 -15.174 31.785 1.00 89.12 494 GLU A C 1
ATOM 3850 O O . GLU A 1 494 ? 6.364 -15.676 31.805 1.00 89.12 494 GLU A O 1
ATOM 3855 N N . ILE A 1 495 ? 8.009 -14.631 30.678 1.00 91.94 495 ILE A N 1
ATOM 3856 C CA . ILE A 1 495 ? 7.372 -14.685 29.354 1.00 91.94 495 ILE A CA 1
ATOM 3857 C C . ILE A 1 495 ? 8.059 -15.744 28.477 1.00 91.94 495 ILE A C 1
ATOM 3859 O O . ILE A 1 495 ? 9.289 -15.805 28.390 1.00 91.94 495 ILE A O 1
ATOM 3863 N N . ARG A 1 496 ? 7.273 -16.617 27.835 1.00 90.25 496 ARG A N 1
ATOM 3864 C CA . ARG A 1 496 ? 7.787 -17.739 27.029 1.00 90.25 496 ARG A CA 1
ATOM 3865 C C . ARG A 1 496 ? 7.191 -17.779 25.624 1.00 90.25 496 ARG A C 1
ATOM 3867 O O . ARG A 1 496 ? 5.977 -17.903 25.502 1.00 90.25 496 ARG A O 1
ATOM 3874 N N . GLU A 1 497 ? 8.023 -17.744 24.583 1.00 90.88 497 GLU A N 1
ATOM 3875 C CA . GLU A 1 497 ? 7.615 -17.900 23.178 1.00 90.88 497 GLU A CA 1
ATOM 3876 C C . GLU A 1 497 ? 7.632 -19.372 22.754 1.00 90.88 497 GLU A C 1
ATOM 3878 O O . GLU A 1 497 ? 8.667 -20.036 22.833 1.00 90.88 497 GLU A O 1
ATOM 3883 N N . ASP A 1 498 ? 6.488 -19.890 22.298 1.00 87.00 498 ASP A N 1
ATOM 3884 C CA . ASP A 1 498 ? 6.309 -21.266 21.809 1.00 87.00 498 ASP A CA 1
ATOM 3885 C C . ASP A 1 498 ? 6.923 -22.326 22.773 1.00 87.00 498 ASP A C 1
ATOM 3887 O O . ASP A 1 498 ? 7.414 -23.381 22.369 1.00 87.00 498 ASP A O 1
ATOM 3891 N N . GLY A 1 499 ? 6.896 -22.026 24.084 1.00 84.44 499 GLY A N 1
ATOM 3892 C CA . GLY A 1 499 ? 7.421 -22.839 25.194 1.00 84.44 499 GLY A CA 1
ATOM 3893 C C . GLY A 1 499 ? 8.839 -22.490 25.684 1.00 84.44 499 GLY A C 1
ATOM 3894 O O . GLY A 1 499 ? 9.212 -22.880 26.796 1.00 84.44 499 GLY A O 1
ATOM 3895 N N . ARG A 1 500 ? 9.624 -21.734 24.907 1.00 87.06 500 ARG A N 1
ATOM 3896 C CA . ARG A 1 500 ? 10.998 -21.308 25.235 1.00 87.06 500 ARG A CA 1
ATOM 3897 C C . ARG A 1 500 ? 10.985 -20.004 26.032 1.00 87.06 500 ARG A C 1
ATOM 3899 O O . ARG A 1 500 ? 10.206 -19.114 25.721 1.00 87.06 500 ARG A O 1
ATOM 3906 N N . LEU A 1 501 ? 11.851 -19.869 27.035 1.00 86.75 501 LEU A N 1
ATOM 3907 C CA . LEU A 1 501 ? 11.996 -18.616 27.787 1.00 86.75 501 LEU A CA 1
ATOM 3908 C C . LEU A 1 501 ? 12.523 -17.503 26.871 1.00 86.75 501 LEU A C 1
ATOM 3910 O O . LEU A 1 501 ? 13.564 -17.687 26.239 1.00 86.75 501 LEU A O 1
ATOM 3914 N N . VAL A 1 502 ? 11.830 -16.362 26.817 1.00 83.44 502 VAL A N 1
ATOM 3915 C CA . VAL A 1 502 ? 12.390 -15.148 26.207 1.00 83.44 502 VAL A CA 1
ATOM 3916 C C . VAL A 1 502 ? 13.415 -14.594 27.189 1.00 83.44 502 VAL A C 1
ATOM 3918 O O . VAL A 1 502 ? 13.099 -14.358 28.354 1.00 83.44 502 VAL A O 1
ATOM 3921 N N . GLN A 1 503 ? 14.651 -14.429 26.735 1.00 73.31 503 GLN A N 1
ATOM 3922 C CA . GLN A 1 503 ? 15.736 -13.882 27.542 1.00 73.31 503 GLN A CA 1
ATOM 3923 C C . GLN A 1 503 ? 15.992 -12.428 27.155 1.00 73.31 503 GLN A C 1
ATOM 3925 O O . GLN A 1 503 ? 15.808 -12.047 25.999 1.00 73.31 503 GLN A O 1
ATOM 3930 N N . ILE A 1 504 ? 16.476 -11.641 28.114 1.00 64.50 504 ILE A N 1
ATOM 3931 C CA . ILE A 1 504 ? 17.174 -10.396 27.804 1.00 64.50 504 ILE A CA 1
ATOM 3932 C C . ILE A 1 504 ? 18.467 -10.802 27.090 1.00 64.50 504 ILE A C 1
ATOM 3934 O O . ILE A 1 504 ? 19.293 -11.526 27.653 1.00 64.50 504 ILE A O 1
ATOM 3938 N N . VAL A 1 505 ? 18.605 -10.416 25.823 1.00 53.41 505 VAL A N 1
ATOM 3939 C CA . VAL A 1 505 ? 19.842 -10.626 25.061 1.00 53.41 505 VAL A CA 1
ATOM 3940 C C . VAL A 1 505 ? 20.884 -9.621 25.571 1.00 53.41 505 VAL A C 1
ATOM 3942 O O . VAL A 1 505 ? 20.528 -8.566 26.079 1.00 53.41 505 VAL A O 1
ATOM 3945 N N . GLN A 1 506 ? 22.179 -9.935 25.481 1.00 47.62 506 GLN A N 1
ATOM 3946 C CA . GLN A 1 506 ? 23.237 -9.001 25.912 1.00 47.62 506 GLN A CA 1
ATOM 3947 C C . GLN A 1 506 ? 23.529 -7.881 24.895 1.00 47.62 506 GLN A C 1
ATOM 3949 O O . GLN A 1 506 ? 24.287 -6.960 25.192 1.00 47.62 506 GLN A O 1
ATOM 3954 N N . SER A 1 507 ? 22.922 -7.929 23.707 1.00 49.75 507 SER A N 1
ATOM 3955 C CA . SER A 1 507 ? 22.646 -6.731 22.918 1.00 49.75 507 SER A CA 1
ATOM 3956 C C . SER A 1 507 ? 21.439 -6.013 23.532 1.00 49.75 507 SER A C 1
ATOM 3958 O O . SER A 1 507 ? 20.474 -6.666 23.919 1.00 49.75 507 SER A O 1
ATOM 3960 N N . ARG A 1 508 ? 21.463 -4.674 23.588 1.00 52.88 508 ARG A N 1
ATOM 3961 C CA . ARG A 1 508 ? 20.436 -3.810 24.231 1.00 52.88 508 ARG A CA 1
ATOM 3962 C C . ARG A 1 508 ? 19.053 -3.842 23.558 1.00 52.88 508 ARG A C 1
ATOM 3964 O O . ARG A 1 508 ? 18.227 -2.966 23.750 1.00 52.88 508 ARG A O 1
ATOM 3971 N N . GLU A 1 509 ? 18.810 -4.842 22.727 1.00 52.91 509 GLU A N 1
ATOM 3972 C CA . GLU A 1 509 ? 17.728 -4.903 21.756 1.00 52.91 509 GLU A CA 1
ATOM 3973 C C . GLU A 1 509 ? 16.385 -5.325 22.374 1.00 52.91 509 GLU A C 1
ATOM 3975 O O . GLU A 1 509 ? 15.416 -5.534 21.648 1.00 52.91 509 GLU A O 1
ATOM 3980 N N . ASN A 1 510 ? 16.334 -5.580 23.686 1.00 52.31 510 ASN A N 1
ATOM 3981 C CA . ASN A 1 510 ? 15.266 -6.394 24.266 1.00 52.31 510 ASN A CA 1
ATOM 3982 C C . ASN A 1 510 ? 15.001 -6.171 25.774 1.00 52.31 510 ASN A C 1
ATOM 3984 O O . ASN A 1 510 ? 14.272 -6.973 26.368 1.00 52.31 510 ASN A O 1
ATOM 3988 N N . ASP A 1 511 ? 15.589 -5.135 26.387 1.00 55.47 511 ASP A N 1
ATOM 3989 C CA . ASP A 1 511 ? 15.383 -4.757 27.796 1.00 55.47 511 ASP A CA 1
ATOM 3990 C C . ASP A 1 511 ? 14.665 -3.397 27.898 1.00 55.47 511 ASP A C 1
ATOM 3992 O O . ASP A 1 511 ? 15.185 -2.412 27.380 1.00 55.47 511 ASP A O 1
ATOM 3996 N N . PRO A 1 512 ? 13.503 -3.306 28.569 1.00 52.12 512 PRO A N 1
ATOM 3997 C CA . PRO A 1 512 ? 12.859 -2.032 28.893 1.00 52.12 512 PRO A CA 1
ATOM 3998 C C . PRO A 1 512 ? 13.543 -1.182 29.991 1.00 52.12 512 PRO A C 1
ATOM 4000 O O . PRO A 1 512 ? 12.964 -0.173 30.393 1.00 52.12 512 PRO A O 1
ATOM 4003 N N . ALA A 1 513 ? 14.690 -1.604 30.542 1.00 48.84 513 ALA A N 1
ATOM 4004 C CA . ALA A 1 513 ? 15.313 -0.993 31.727 1.00 48.84 513 ALA A CA 1
ATOM 4005 C C . ALA A 1 513 ? 16.297 0.172 31.487 1.00 48.84 513 ALA A C 1
ATOM 4007 O O . ALA A 1 513 ? 16.418 1.019 32.375 1.00 48.84 513 ALA A O 1
ATOM 4008 N N . ASP A 1 514 ? 17.039 0.142 30.373 1.00 45.34 514 ASP A N 1
ATOM 4009 C CA . ASP A 1 514 ? 18.261 0.941 30.119 1.00 45.34 514 ASP A CA 1
ATOM 4010 C C . ASP A 1 514 ? 17.984 2.295 29.422 1.00 45.34 514 ASP A C 1
ATOM 4012 O O . ASP A 1 514 ? 17.155 2.333 28.480 1.00 45.34 514 ASP A O 1
#

Foldseek 3Di:
DKDKDKDWAQFPDDQVVLQVLLLVLLVVFAPDWADDDQWIKGWQGNPDPLCQQKTKIWIWHWADDPRGIMTMTIIDIGTALVLVLQLLQCVLFQCSNVVSVVSSVVCVVVVVVSSVVSVVVSRVVGHDPDDDDDDDDDDDPVVVLVVLVVCVVVVVDDPVRSVVVVVVSVVVVPPDDDDDDDDDDDDDDDDDDDDDDDDPDDDDDCDDDPPLQFAFQLLCLQNQVVSCVVLVNVLSCLSNPPPSNPCSSVVCRHCVSVSSPVRDDDPDSVRSVVVSVVSNVVSVVSVVVSVVSVVVSVVVVVVVVVPDPDPPPPPPPPPDDDDDDDDDDPPPPPPVVPDDDDDDDDDDDDDDDDDDDDDADKAKFQPPDADQPDWDQALLGIWHWDQDPVREIFIDGVNHTPFDDPQWRYKHWGDWDAAPQRKIWTKIWTQAQQHPPARTWIKIWIQHNVSDIDIEWIDAASATMFIWHDDHQKIWTWHDHDPGTWIWIDHPRFTATVRHTDDCDPRRRIDRPD

Secondary structure (DSSP, 8-state):
-EEEEEEEE--SS-HHHHHHHHHHHHTTTEEEEEE-SSEEEEEEET--GGGGGEEEEEEEEEEEETTEEEEEEEEEEEE-HHHHHHHHHHTTSTTTTHHHHHHHHHHHHHHHHHHHHHHHHHHHHH--TT----------HHHHHHHHHHHHTTTSS-HHHHHHHHHHHHHTT--S--------------------------------PPTTS-S--HHHHHHHHHHHTTTT-GGGGGGGSTTTTTTHHHHHHHHHHHHHHHTS--S-HHHHHHHHHHHHHHHHHHHHHHHHHHHHHHHTHHHHTTT-TTTTSSTTSSSS--------SGGGGTTTSSSS----------------------EEE--S---TT-EEEETTEEEEEEE-TT--EEEEETTEES---TT-S-EEEEEEEE-TTS-EEEEEEES-SSGGG-S-EEEEEEE-TTS-EEEPPPB--S-S-EEEEEETTEEEEEEEETTEEEEEEEETTEEEETTEEPP--SSSSS-S--

Radius of gyration: 36.22 Å; chains: 1; bounding box: 95×105×97 Å

Sequence (514 aa):
MRFEISERVTTSRSDKELLAALQAQFQKVARSVDTEGQRFKASALEASFGSINRKDEALVYVKPIEGGQLLVADVLYRPSMAFWIILLITAFSAIGWLIPIFFYITQKKTVEQAVRTCFERVKNEFTQAGLAPSLVRSTSFEDALEQLGRLKDKGLLNDDEFAARKQALLDGHAQGAQVRSPAVITQHEVAGSEPRTIHGGPLALDLDLPPGIKGWSWGAFFLNFFWAIPNRTWIGLLTAIPIIGFPMPLILGFKGREWAWRNRQWDSVEHFNRVQRQWTVAGVIFYVVAIVIIAFGKAYPSLEARFNPQDEGEHSAQKELGGSQPVQIAQAALDLAASSASQAQTPAPTADDSTTNPQQDTQEIFTGNTNPQFTATTMAGSVYLVEDAQKIHYLALNGTPLFNGEDAKYQNPIKLFTLSSNEQALLVESSGGRGTSCETLFFFVLIKRSGQVSWTPEFGSCFHGGTYAQSGDQILLTIPKMGGVSRYVLRNGEIREDGRLVQIVQSRENDPAD

pLDDT: mean 71.4, std 21.02, range [24.3, 95.94]